Protein AF-0000000070005872 (afdb_homodimer)

Organism: Takifugu rubripes (NCBI:txid31033)

Secondary structure (DSSP, 8-state):
------------PPPHHHHHHGGGG-TTB---SEEEEETTEEEE-HHHHH-HHHHHHHTEEEEEETT-SSSS-----GGGGTTTT-EEEE-----STTS-GGGGHHHHHHHHHH-SSEEEEE-SSSSSHHHHHHHHHHHHHH---HHHHHHHHHTTS-----HHHHHHHHHHHHHHHHHHHHHHHHHHHHTS--/------------PPPHHHHHHGGGG-TTB---SEEEEETTEEEE-HHHHH-HHHHHHHTEEEEEETT-SSSS-----GGGGTTTT-EEEE-----STTS-GGGGHHHHHHHHHH-SSEEEEE-SSSSSHHHHHHHHHHHHHH---HHHHHHHHHTTS-----HHHHHHHHHHHHHHHHHHHHHHHHHHHHTS--

pLDDT: mean 86.77, std 16.46, range [24.19, 98.88]

Nearest PDB structures (foldseek):
  2y96-assembly1_A-2  TM=8.612E-01  e=1.975E-22  Homo sapiens
  2y96-assembly1_B-2  TM=8.421E-01  e=3.280E-22  Homo sapiens
  5gtj-assembly2_C  TM=8.719E-01  e=5.244E-20  Homo sapiens
  8to0-assembly1_Fx  TM=8.134E-01  e=6.222E-19  Mus musculus
  5z5a-assembly3_C  TM=8.081E-01  e=5.040E-08  Thermococcus kodakarensis KOD1

Foldseek 3Di:
DPPPVPCPVPDDDDDPVVVVVVVLPDDVPPQDQKWDLDAQEMFGALVCVLPVVNCVVQVAAEEEELFCADPQHRPDDPVSQVVHNHHYHYHNFDLDLPTDLLVCLVVLLVRSVPRPGHYYQYYHRRAARSLLNQLSNCCVPVVDASVRSCVRRCVTDHHDHDPNSVVSSNVSNVVSVVVVVVVVVVVVVVPPDD/DPPPVPCPVPDDDDDPVVVVVVVLPDDVPPQDQKWDLDAQEMFGALVCVLPVVNCVVQVAAEEEELFCADPQHRPDDPVSQVVHNHHYHYHNFDLDLPTDLLVCLVVLLVRSVPRPGHYYQYTHRRAARSLLSQLSNCCVPVVDASVRSCVRRCVTDHHDHDPNSVVSSNVSNVVSVVVVVVVVVVVVVVPPDD

Solvent-accessible surface area (backbone atoms only — not comparable to full-atom values): 21237 Å² total; per-residue (Å²): 133,80,79,72,73,75,75,70,72,84,74,68,83,66,54,57,70,60,56,58,56,60,56,74,72,35,71,56,40,73,75,66,56,59,31,70,53,45,96,49,34,28,38,16,13,39,69,48,72,69,35,60,71,59,37,56,74,67,49,45,37,30,39,36,34,32,10,48,33,90,57,81,44,41,94,69,51,64,71,75,37,61,94,48,85,47,47,65,46,77,35,72,38,58,96,44,50,84,44,76,61,66,80,44,40,62,64,50,28,51,54,58,66,65,40,85,55,23,28,38,30,18,17,49,76,24,21,23,59,18,42,45,48,53,39,46,26,38,30,72,75,64,68,32,50,58,67,55,31,49,57,54,33,33,67,52,37,79,45,56,48,46,71,32,49,41,43,48,48,44,53,49,37,50,53,50,51,52,52,51,51,54,52,51,54,52,54,56,59,66,63,58,76,130,134,80,79,74,73,75,74,70,72,85,76,69,84,67,54,58,70,60,55,58,57,61,57,73,72,35,70,56,40,72,75,65,56,60,33,72,52,45,97,47,35,28,40,16,12,40,68,50,72,68,34,58,71,59,36,55,76,68,49,45,36,30,39,37,35,32,9,50,34,90,57,81,44,42,95,68,51,63,71,74,37,61,94,48,84,46,47,65,46,77,34,71,38,59,97,44,50,83,45,77,63,65,80,45,41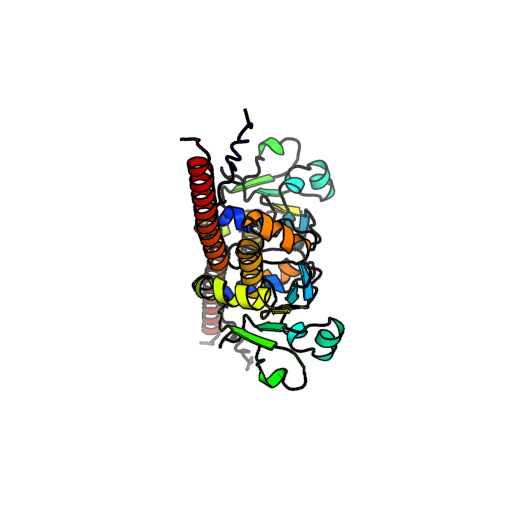,61,64,52,30,51,55,58,66,64,39,86,56,23,27,37,30,18,17,50,75,24,22,22,59,17,40,46,48,51,40,45,26,38,29,72,76,64,69,34,50,59,67,54,30,48,56,52,33,31,66,51,36,80,46,57,48,46,70,32,49,40,42,48,47,44,53,49,37,51,52,53,51,52,52,52,52,53,51,50,55,54,56,55,59,67,64,55,76,131

InterPro domains:
  IPR000340 Dual specificity phosphatase, catalytic domain [PF00782] (41-171)
  IPR000387 Tyrosine-specific protein phosphatases domain [PS50056] (102-157)
  IPR003595 Protein-tyrosine phosphatase, catalytic [SM00404] (82-178)
  IPR016130 Protein-tyrosine phosphatase, active site [PS00383] (121-131)
  IPR020405 Atypical dual specificity phosphatase, subfamily A [PR01909] (35-46)
  IPR020405 Atypical dual specificity phosphatase, subfamily A [PR01909] (55-64)
  IPR020405 Atypical dual specificity phosphatase, subfamily A [PR01909] (88-99)
  IPR020405 Atypical dual specificity phosphatase, subfamily A [PR01909] (108-117)
  IPR020405 Atypical dual specificity phosphatase, subfamily A [PTHR45682] (8-181)
  IPR020422 Dual specificity protein phosphatase domain [PS50054] (33-178)
  IPR020422 Dual specificity protein phosphatase domain [SM00195] (33-175)
  IPR029021 Protein-tyrosine phosphatase-like [G3DSA:3.90.190.10] (14-190)
  IPR029021 Protein-tyrosine phosphatase-like [SSF52799] (27-177)

Radius of gyration: 24.94 Å; Cα contacts (8 Å, |Δi|>4): 657; chains: 2; bounding box: 80×76×49 Å

Sequence (388 aa):
QSDIIEFYSDYITPGTLDLEQLFWSGPGVQYTHVNQVWPGIYIGDEKTALERPGLRDLGITHVLNAAEGKWNNVLTGADYYSDTNIQYYGIEADDKPTFNISQFFHPAAQFIHEALNNVLVHCVMGRSRSATLVLAYLMMEHSLSVVDAIEHVRQRRCILPNHGFLKQLRALDITLQEARLKQKTQTQGQEKPRQSDIIEFYSDYITPGTLDLEQLFWSGPGVQYTHVNQVWPGIYIGDEKTALERPGLRDLGITHVLNAAEGKWNNVLTGADYYSDTNIQYYGIEADDKPTFNISQFFHPAAQFIHEALNNVLVHCVMGRSRSATLVLAYLMMEHSLSVVDAIEHVRQRRCILPNHGF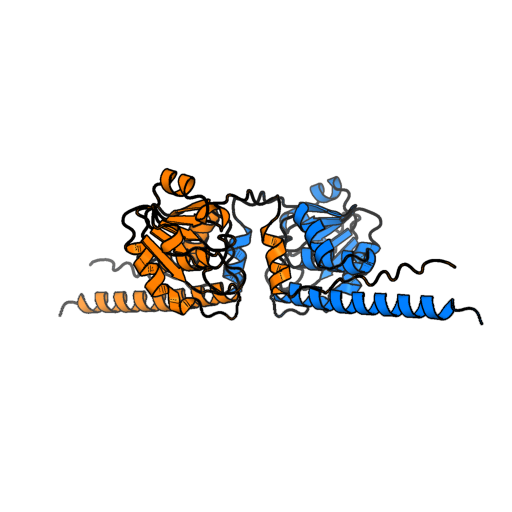LKQLRALDITLQEARLKQKTQTQGQEKPR

Structure (mmCIF, N/CA/C/O backbone):
data_AF-0000000070005872-model_v1
#
loop_
_entity.id
_entity.type
_entity.pdbx_description
1 polymer 'Dual specificity protein phosphatase'
#
loop_
_atom_site.group_PDB
_atom_site.id
_atom_site.type_symbol
_atom_site.label_atom_id
_atom_site.label_alt_id
_atom_site.label_comp_id
_atom_site.label_asym_id
_atom_site.label_entity_id
_atom_site.label_seq_id
_atom_site.pdbx_PDB_ins_code
_atom_site.Cartn_x
_atom_site.Cartn_y
_atom_site.Cartn_z
_atom_site.occupancy
_atom_site.B_iso_or_equiv
_atom_site.auth_seq_id
_atom_site.auth_comp_id
_atom_site.auth_asym_id
_atom_site.auth_atom_id
_atom_site.pdbx_PDB_model_num
ATOM 1 N N . GLN A 1 1 ? -40.344 -31.516 -5.77 1 24.56 1 GLN A N 1
ATOM 2 C CA . GLN A 1 1 ? -40.406 -30.078 -6.051 1 24.56 1 GLN A CA 1
ATOM 3 C C . GLN A 1 1 ? -39.125 -29.391 -5.617 1 24.56 1 GLN A C 1
ATOM 5 O O . GLN A 1 1 ? -38.906 -29.141 -4.426 1 24.56 1 GLN A O 1
ATOM 10 N N . SER A 1 2 ? -37.906 -29.797 -6.082 1 27.94 2 SER A N 1
ATOM 11 C CA . SER A 1 2 ? -36.562 -29.531 -5.625 1 27.94 2 SER A CA 1
ATOM 12 C C . SER A 1 2 ? -36.25 -28.047 -5.645 1 27.94 2 SER A C 1
ATOM 14 O O . SER A 1 2 ? -36.438 -27.375 -6.66 1 27.94 2 SER A O 1
ATOM 16 N N . ASP A 1 3 ? -36.469 -27.312 -4.512 1 30.64 3 ASP A N 1
ATOM 17 C CA . ASP A 1 3 ? -36.156 -25.906 -4.254 1 30.64 3 ASP A CA 1
ATOM 18 C C . ASP A 1 3 ? -34.812 -25.516 -4.902 1 30.64 3 ASP A C 1
ATOM 20 O O . ASP A 1 3 ? -33.75 -26.031 -4.527 1 30.64 3 ASP A O 1
ATOM 24 N N . ILE A 1 4 ? -34.75 -25.344 -6.168 1 33.25 4 ILE A N 1
ATOM 25 C CA . ILE A 1 4 ? -33.656 -24.703 -6.879 1 33.25 4 ILE A CA 1
ATOM 26 C C . ILE A 1 4 ? -33.219 -23.469 -6.105 1 33.25 4 ILE A C 1
ATOM 28 O O . ILE A 1 4 ? -33.969 -22.5 -5.965 1 33.25 4 ILE A O 1
ATOM 32 N N . ILE A 1 5 ? -32.656 -23.625 -4.941 1 34.62 5 ILE A N 1
ATOM 33 C CA . ILE A 1 5 ? -32.031 -22.516 -4.242 1 34.62 5 ILE A CA 1
ATOM 34 C C . ILE A 1 5 ? -31.359 -21.578 -5.25 1 34.62 5 ILE A C 1
ATOM 36 O O . ILE A 1 5 ? -30.453 -22 -5.98 1 34.62 5 ILE A O 1
ATOM 40 N N . GLU A 1 6 ? -32.031 -20.734 -5.98 1 38.56 6 GLU A N 1
ATOM 41 C CA . GLU A 1 6 ? -31.547 -19.609 -6.777 1 38.56 6 GLU A CA 1
ATOM 42 C C . GLU A 1 6 ? -30.297 -18.984 -6.168 1 38.56 6 GLU A C 1
ATOM 44 O O . GLU A 1 6 ? -30.375 -18.312 -5.133 1 38.56 6 GLU A O 1
ATOM 49 N N . PHE A 1 7 ? -29.234 -19.625 -5.988 1 38.03 7 PHE A N 1
ATOM 50 C CA . PHE A 1 7 ? -27.969 -19.016 -5.582 1 38.03 7 PHE A CA 1
ATOM 51 C C . PHE A 1 7 ? -27.719 -17.719 -6.34 1 38.03 7 PHE A C 1
ATOM 5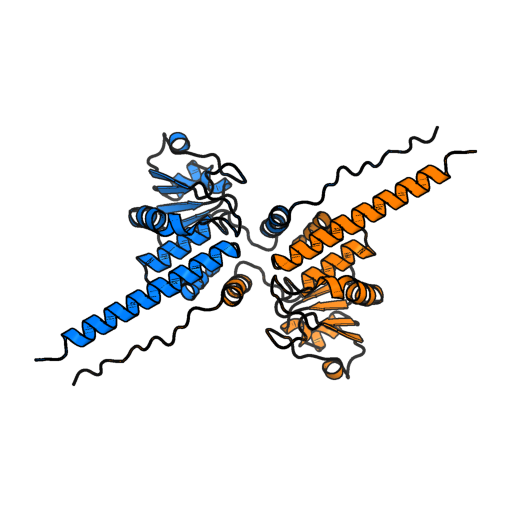3 O O . PHE A 1 7 ? -27.188 -17.734 -7.449 1 38.03 7 PHE A O 1
ATOM 60 N N . TYR A 1 8 ? -28.672 -16.844 -6.621 1 43.22 8 TYR A N 1
ATOM 61 C CA . TYR A 1 8 ? -28.359 -15.484 -7.066 1 43.22 8 TYR A CA 1
ATOM 62 C C . TYR A 1 8 ? -27.172 -14.922 -6.312 1 43.22 8 TYR A C 1
ATOM 64 O O . TYR A 1 8 ? -27.281 -14.547 -5.145 1 43.22 8 TYR A O 1
ATOM 72 N N . SER A 1 9 ? -26.016 -15.461 -6.352 1 54.94 9 SER A N 1
ATOM 73 C CA . SER A 1 9 ? -24.891 -14.852 -5.641 1 54.94 9 SER A CA 1
ATOM 74 C C . SER A 1 9 ? -24.812 -13.352 -5.914 1 54.94 9 SER A C 1
ATOM 76 O O . SER A 1 9 ? -24.766 -12.93 -7.07 1 54.94 9 SER A O 1
ATOM 78 N N . ASP A 1 10 ? -25.547 -12.477 -5.203 1 72.94 10 ASP A N 1
ATOM 79 C CA . ASP A 1 10 ? -25.562 -11.031 -5.012 1 72.94 10 ASP A CA 1
ATOM 80 C C . ASP A 1 10 ? -24.141 -10.469 -5.004 1 72.94 10 ASP A C 1
ATOM 82 O O . ASP A 1 10 ? -23.938 -9.281 -4.734 1 72.94 10 ASP A O 1
ATOM 86 N N . TYR A 1 11 ? -23.25 -11.289 -5.461 1 84.31 11 TYR A N 1
ATOM 87 C CA . TYR A 1 11 ? -21.891 -10.773 -5.402 1 84.31 11 TYR A CA 1
ATOM 88 C C . TYR A 1 11 ? -21.594 -9.875 -6.598 1 84.31 11 TYR A C 1
ATOM 90 O O . TYR A 1 11 ? -21.859 -10.25 -7.746 1 84.31 11 TYR A O 1
ATOM 98 N N . ILE A 1 12 ? -21.312 -8.656 -6.305 1 89.62 12 ILE A N 1
ATOM 99 C CA . ILE A 1 12 ? -20.828 -7.719 -7.309 1 89.62 12 ILE A CA 1
ATOM 100 C C . ILE A 1 12 ? -19.344 -7.434 -7.078 1 89.62 12 ILE A C 1
ATOM 102 O O . ILE A 1 12 ? -18.938 -7.102 -5.961 1 89.62 12 ILE A O 1
ATOM 106 N N . THR A 1 13 ? -18.562 -7.645 -8.117 1 93.12 13 THR A N 1
ATOM 107 C CA . THR A 1 13 ? -17.125 -7.379 -7.992 1 93.12 13 THR A CA 1
ATOM 108 C C . THR A 1 13 ? -16.875 -5.926 -7.59 1 93.12 13 THR A C 1
ATOM 110 O O . THR A 1 13 ? -17.297 -5 -8.297 1 93.12 13 THR A O 1
ATOM 113 N N . PRO A 1 14 ? -16.156 -5.758 -6.488 1 89.75 14 PRO A N 1
ATOM 114 C CA . PRO A 1 14 ? -15.906 -4.387 -6.039 1 89.75 14 PRO A CA 1
ATOM 115 C C . PRO A 1 14 ? -14.992 -3.609 -6.988 1 89.75 14 PRO A C 1
ATOM 117 O O . PRO A 1 14 ? -14.273 -4.211 -7.789 1 89.75 14 PRO A O 1
ATOM 120 N N . GLY A 1 15 ? -15.148 -2.211 -6.871 1 88.19 15 GLY A N 1
ATOM 121 C CA . GLY A 1 15 ? -14.219 -1.374 -7.609 1 88.19 15 GLY A CA 1
ATOM 122 C C . GLY A 1 15 ? -12.781 -1.534 -7.152 1 88.19 15 GLY A C 1
ATOM 123 O O . GLY A 1 15 ? -12.516 -2.096 -6.086 1 88.19 15 GLY A O 1
ATOM 124 N N . THR A 1 16 ? -11.875 -1.087 -8.008 1 87.06 16 THR A N 1
ATOM 125 C CA . THR A 1 16 ? -10.453 -1.246 -7.723 1 87.06 16 THR A CA 1
ATOM 126 C C . THR A 1 16 ? -10.078 -0.538 -6.422 1 87.06 16 THR A C 1
ATOM 128 O O . THR A 1 16 ? -9.32 -1.073 -5.617 1 87.06 16 THR A O 1
ATOM 131 N N . LEU A 1 17 ? -10.578 0.622 -6.223 1 77.44 17 LEU A N 1
ATOM 132 C CA . LEU A 1 17 ? -10.289 1.37 -5.004 1 77.44 17 LEU A CA 1
ATOM 133 C C . LEU A 1 17 ? -10.797 0.622 -3.775 1 77.44 17 LEU A C 1
ATOM 135 O O . LEU A 1 17 ? -10.133 0.607 -2.736 1 77.44 17 LEU A O 1
ATOM 139 N N . ASP A 1 18 ? -12 0.054 -3.912 1 80.62 18 ASP A N 1
ATOM 140 C CA . ASP A 1 18 ? -12.539 -0.75 -2.822 1 80.62 18 ASP A CA 1
ATOM 141 C C . ASP A 1 18 ? -11.641 -1.946 -2.521 1 80.62 18 ASP A C 1
ATOM 143 O O . ASP A 1 18 ? -11.43 -2.297 -1.357 1 80.62 18 ASP A O 1
ATOM 147 N N . LEU A 1 19 ? -11.133 -2.557 -3.506 1 87.12 19 LEU A N 1
ATOM 148 C CA . LEU A 1 19 ? -10.234 -3.693 -3.33 1 87.12 19 LEU A CA 1
ATOM 149 C C . LEU A 1 19 ? -8.953 -3.268 -2.627 1 87.12 19 LEU A C 1
ATOM 151 O O . LEU A 1 19 ? -8.438 -3.99 -1.768 1 87.12 19 LEU A O 1
ATOM 155 N N . GLU A 1 20 ? -8.414 -2.16 -2.998 1 81.38 20 GLU A N 1
ATOM 156 C CA . GLU A 1 20 ? -7.203 -1.64 -2.375 1 81.38 20 GLU A CA 1
ATOM 157 C C . GLU A 1 20 ? -7.395 -1.452 -0.872 1 81.38 20 GLU A C 1
ATOM 159 O O . GLU A 1 20 ? -6.453 -1.643 -0.095 1 81.38 20 GLU A O 1
ATOM 164 N N . GLN A 1 21 ? -8.531 -1.104 -0.473 1 73.25 21 GLN A N 1
ATOM 165 C CA . GLN A 1 21 ? -8.812 -0.849 0.936 1 73.25 21 GLN A CA 1
ATOM 166 C C . GLN A 1 21 ? -8.734 -2.135 1.754 1 73.25 21 GLN A C 1
ATOM 168 O O . GLN A 1 21 ? -8.539 -2.092 2.971 1 73.25 21 GLN A O 1
ATOM 173 N N . LEU A 1 22 ? -8.844 -3.248 1.158 1 77.56 22 LEU A N 1
ATOM 174 C CA . LEU A 1 22 ? -8.797 -4.531 1.854 1 77.56 22 LEU A CA 1
ATOM 175 C C . LEU A 1 22 ? -7.414 -4.773 2.455 1 77.56 22 LEU A C 1
ATOM 177 O O . LEU A 1 22 ? -7.281 -5.512 3.434 1 77.56 22 LEU A O 1
ATOM 181 N N . PHE A 1 23 ? -6.398 -4.227 1.877 1 76.06 23 PHE A N 1
ATOM 182 C CA . PHE A 1 23 ? -5.031 -4.52 2.291 1 76.06 23 PHE A CA 1
ATOM 183 C C . PHE A 1 23 ? -4.648 -3.697 3.516 1 76.06 23 PHE A C 1
ATOM 185 O O . PHE A 1 23 ? -3.596 -3.922 4.117 1 76.06 23 PHE A O 1
ATOM 192 N N . TRP A 1 24 ? -5.426 -2.824 3.877 1 64.75 24 TRP A N 1
ATOM 193 C CA . TRP A 1 24 ? -5.086 -1.929 4.977 1 64.75 24 TRP A CA 1
ATOM 194 C C . TRP A 1 24 ? -5.555 -2.502 6.312 1 64.75 24 TRP A C 1
ATOM 196 O O . TRP A 1 24 ? -5.203 -1.984 7.375 1 64.75 24 TRP A O 1
ATOM 206 N N . SER A 1 25 ? -6.273 -3.561 6.371 1 56.47 25 SER A N 1
ATOM 207 C CA . SER A 1 25 ? -6.84 -4.086 7.613 1 56.47 25 SER A CA 1
ATOM 208 C C . SER A 1 25 ? -6.246 -5.449 7.953 1 56.47 25 SER A C 1
ATOM 210 O O . SER A 1 25 ? -6.746 -6.141 8.844 1 56.47 25 SER A O 1
ATOM 212 N N . GLY A 1 26 ? -4.898 -5.727 7.691 1 51.88 26 GLY A N 1
ATOM 213 C CA . GLY A 1 26 ? -4.445 -7.094 7.902 1 51.88 26 GLY A CA 1
ATOM 214 C C . GLY A 1 26 ? -3.646 -7.266 9.18 1 51.88 26 GLY A C 1
ATOM 215 O O . GLY A 1 26 ? -3.193 -6.285 9.773 1 51.88 26 GLY A O 1
ATOM 216 N N . PRO A 1 27 ? -3.701 -8.453 9.82 1 49.38 27 PRO A N 1
ATOM 217 C CA . PRO A 1 27 ? -3.092 -8.789 11.109 1 49.38 27 PRO A CA 1
ATOM 218 C C . PRO A 1 27 ? -1.63 -8.359 11.203 1 49.38 27 PRO A C 1
ATOM 220 O O . PRO A 1 27 ? -1.118 -8.125 12.297 1 49.38 27 PRO A O 1
ATOM 223 N N . GLY A 1 28 ? -0.938 -8.523 10.234 1 48.66 28 GLY A N 1
ATOM 224 C CA . GLY A 1 28 ? 0.497 -8.375 10.414 1 48.66 28 GLY A CA 1
ATOM 225 C C . GLY A 1 28 ? 0.913 -6.945 10.703 1 48.66 28 GLY A C 1
ATOM 226 O O . GLY A 1 28 ? 2.082 -6.68 10.992 1 48.66 28 GLY A O 1
ATOM 227 N N . VAL A 1 29 ? 0.047 -6.059 10.422 1 49.91 29 VAL A N 1
ATOM 228 C CA . VAL A 1 29 ? 0.468 -4.691 10.719 1 49.91 29 VAL A CA 1
ATOM 229 C C . VAL A 1 29 ? 0.006 -4.301 12.117 1 49.91 29 VAL A C 1
ATOM 231 O O . VAL A 1 29 ? -1.167 -4.465 12.461 1 49.91 29 VAL A O 1
ATOM 234 N N . GLN A 1 30 ? 0.954 -4.551 13.078 1 52.03 30 GLN A N 1
ATOM 235 C CA . GLN A 1 30 ? 0.56 -3.93 14.336 1 52.03 30 GLN A CA 1
ATOM 236 C C . GLN A 1 30 ? -0.134 -2.592 14.102 1 52.03 30 GLN A C 1
ATOM 238 O O . GLN A 1 30 ? 0.479 -1.651 13.586 1 52.03 30 GLN A O 1
ATOM 243 N N . TYR A 1 31 ? -1.399 -2.762 13.852 1 59.03 31 TYR A N 1
ATOM 244 C CA . TYR A 1 31 ? -2.23 -1.606 13.539 1 59.03 31 TYR A CA 1
ATOM 245 C C . TYR A 1 31 ? -2.486 -0.764 14.781 1 59.03 31 TYR A C 1
ATOM 247 O O . TYR A 1 31 ? -3.131 -1.223 15.727 1 59.03 31 TYR A O 1
ATOM 255 N N . THR A 1 32 ? -1.614 0.171 15 1 78.5 32 THR A N 1
ATOM 256 C CA . THR A 1 32 ? -1.949 1.192 15.984 1 78.5 32 THR A CA 1
ATOM 257 C C . THR A 1 32 ? -2.834 2.271 15.367 1 78.5 32 THR A C 1
ATOM 259 O O . THR A 1 32 ? -2.662 2.629 14.195 1 78.5 32 THR A O 1
ATOM 262 N N . HIS A 1 33 ? -3.805 2.697 16.172 1 88.38 33 HIS A N 1
ATOM 263 C CA . HIS A 1 33 ? -4.781 3.656 15.672 1 88.38 33 HIS A CA 1
ATOM 264 C C . HIS A 1 33 ? -4.164 5.043 15.516 1 88.38 33 HIS A C 1
ATOM 266 O O . HIS A 1 33 ? -4.641 5.852 14.719 1 88.38 33 HIS A O 1
ATOM 272 N N . VAL A 1 34 ? -3.186 5.281 16.344 1 95 34 VAL A N 1
ATOM 273 C CA . VAL A 1 34 ? -2.561 6.602 16.312 1 95 34 VAL A CA 1
ATOM 274 C C . VAL A 1 34 ? -1.082 6.48 16.672 1 95 34 VAL A C 1
ATOM 276 O O . VAL A 1 34 ? -0.703 5.664 17.516 1 95 34 VAL A O 1
ATOM 279 N N . ASN A 1 35 ? -0.243 7.227 15.898 1 94.88 35 ASN A N 1
ATOM 280 C CA . ASN A 1 35 ? 1.189 7.297 16.172 1 94.88 35 ASN A CA 1
ATOM 281 C C . ASN A 1 35 ? 1.696 8.734 16.141 1 94.88 35 ASN A C 1
ATOM 283 O O . ASN A 1 35 ? 1.281 9.523 15.289 1 94.88 35 ASN A O 1
ATOM 287 N N . GLN A 1 36 ? 2.566 9 17.141 1 96.94 36 GLN A N 1
ATOM 288 C CA . GLN A 1 36 ? 3.346 10.227 16.984 1 96.94 36 GLN A CA 1
ATOM 289 C C . GLN A 1 36 ? 4.426 10.055 15.922 1 96.94 36 GLN A C 1
ATOM 291 O O . GLN A 1 36 ? 5.285 9.18 16.031 1 96.94 36 GLN A O 1
ATOM 296 N N . VAL A 1 37 ? 4.363 10.938 14.867 1 96.62 37 VAL A N 1
ATOM 297 C CA . VAL A 1 37 ? 5.273 10.711 13.75 1 96.62 37 VAL A CA 1
ATOM 298 C C . VAL A 1 37 ? 6.324 11.812 13.703 1 96.62 37 VAL A C 1
ATOM 300 O O . VAL A 1 37 ? 7.316 11.711 12.977 1 96.62 37 VAL A O 1
ATOM 303 N N . TRP A 1 38 ? 6.121 12.844 14.312 1 96.81 38 TRP A N 1
ATOM 304 C CA . TRP A 1 38 ? 6.984 14 14.531 1 96.81 38 TRP A CA 1
ATOM 305 C C . TRP A 1 38 ? 6.641 14.695 15.852 1 96.81 38 TRP A C 1
ATOM 307 O O . TRP A 1 38 ? 5.516 14.586 16.344 1 96.81 38 TRP A O 1
ATOM 317 N N . PRO A 1 39 ? 7.641 15.32 16.531 1 96.81 39 PRO A N 1
ATOM 318 C CA . PRO A 1 39 ? 7.285 15.977 17.797 1 96.81 39 PRO A CA 1
ATOM 319 C C . PRO A 1 39 ? 6.031 16.844 17.672 1 96.81 39 PRO A C 1
ATOM 321 O O . PRO A 1 39 ? 6.012 17.797 16.891 1 96.81 39 PRO A O 1
ATOM 324 N N . GLY A 1 40 ? 5.004 16.391 18.406 1 97.56 40 GLY A N 1
ATOM 325 C CA . GLY A 1 40 ? 3.768 17.141 18.453 1 97.56 40 GLY A CA 1
ATOM 326 C C . GLY A 1 40 ? 2.834 16.844 17.297 1 97.56 40 GLY A C 1
ATOM 327 O O . GLY A 1 40 ? 1.763 17.453 17.188 1 97.56 40 GLY A O 1
ATOM 328 N N . ILE A 1 41 ? 3.227 15.953 16.453 1 98.5 41 ILE A N 1
ATOM 329 C CA . ILE A 1 41 ? 2.414 15.656 15.273 1 98.5 41 ILE A CA 1
ATOM 330 C C . ILE A 1 41 ? 2.021 14.18 15.281 1 98.5 41 ILE A C 1
ATOM 332 O O . ILE A 1 41 ? 2.885 13.305 15.266 1 98.5 41 ILE A O 1
ATOM 336 N N . TYR A 1 42 ? 0.734 13.953 15.312 1 98.31 42 TYR A N 1
ATOM 337 C CA . TYR A 1 42 ? 0.174 12.609 15.336 1 98.31 42 TYR A CA 1
ATOM 338 C C . TYR A 1 42 ? -0.623 12.32 14.07 1 98.31 42 TYR A C 1
ATOM 340 O O . TYR A 1 42 ? -1.347 13.195 13.578 1 98.31 42 TYR A O 1
ATOM 348 N N . ILE A 1 43 ? -0.408 11.133 13.508 1 97.69 43 ILE A N 1
ATOM 349 C CA . ILE A 1 43 ? -1.299 10.625 12.469 1 97.69 43 ILE A CA 1
ATOM 350 C C . ILE A 1 43 ? -2.197 9.539 13.047 1 97.69 43 ILE A C 1
ATOM 352 O O . ILE A 1 43 ? -1.724 8.641 13.75 1 97.69 43 ILE A O 1
ATOM 356 N N . GLY A 1 44 ? -3.471 9.664 12.781 1 95.88 44 GLY A N 1
ATOM 357 C CA . GLY A 1 44 ? -4.395 8.672 13.297 1 95.88 44 GLY A CA 1
ATOM 358 C C . GLY A 1 44 ? -5.523 8.352 12.344 1 95.88 44 GLY A C 1
ATOM 359 O O . GLY A 1 44 ? -5.539 8.828 11.203 1 95.88 44 GLY A O 1
ATOM 360 N N . ASP A 1 45 ? -6.434 7.414 12.875 1 92 45 ASP A N 1
ATOM 361 C CA . ASP A 1 45 ? -7.582 6.98 12.086 1 92 45 ASP A CA 1
ATOM 362 C C . ASP A 1 45 ? -8.891 7.516 12.672 1 92 45 ASP A C 1
ATOM 364 O O . ASP A 1 45 ? -8.875 8.383 13.547 1 92 45 ASP A O 1
ATOM 368 N N . GLU A 1 46 ? -9.969 7.117 12.078 1 93.81 46 GLU A N 1
ATOM 369 C CA . GLU A 1 46 ? -11.305 7.535 12.484 1 93.81 46 GLU A CA 1
ATOM 370 C C . GLU A 1 46 ? -11.555 7.25 13.961 1 93.81 46 GLU A C 1
ATOM 372 O O . GLU A 1 46 ? -12.109 8.086 14.672 1 93.81 46 GLU A O 1
ATOM 377 N N . LYS A 1 47 ? -11.188 6.098 14.406 1 91.62 47 LYS A N 1
ATOM 378 C CA . LYS A 1 47 ? -11.398 5.73 15.797 1 91.62 47 LYS A CA 1
ATOM 379 C C . LYS A 1 47 ? -10.734 6.734 16.734 1 91.62 47 LYS A C 1
ATOM 381 O O . LYS A 1 47 ? -11.336 7.152 17.734 1 91.62 47 LYS A O 1
ATOM 386 N N . THR A 1 48 ? -9.562 7.094 16.406 1 96.25 48 THR A N 1
ATOM 387 C CA . THR A 1 48 ? -8.82 8.055 17.219 1 96.25 48 THR A CA 1
ATOM 388 C C . THR A 1 48 ? -9.555 9.398 17.266 1 96.25 48 THR A C 1
ATOM 390 O O . THR A 1 48 ? -9.695 10 18.328 1 96.25 48 THR A O 1
ATOM 393 N N . ALA A 1 49 ? -9.992 9.82 16.109 1 96.88 49 ALA A N 1
ATOM 394 C CA . ALA A 1 49 ? -10.648 11.125 16 1 96.88 49 ALA A CA 1
ATOM 395 C C . ALA A 1 49 ? -11.93 11.164 16.828 1 96.88 49 ALA A C 1
ATOM 397 O O . ALA A 1 49 ? -12.312 12.219 17.328 1 96.88 49 ALA A O 1
ATOM 398 N N . LEU A 1 50 ? -12.555 10.07 17.031 1 95.44 50 LEU A N 1
ATOM 399 C CA . LEU A 1 50 ? -13.859 10.016 17.688 1 95.44 50 LEU A CA 1
ATOM 400 C C . LEU A 1 50 ? -13.703 9.828 19.188 1 95.44 50 LEU A C 1
ATOM 402 O O . LEU A 1 50 ? -14.656 10.047 19.953 1 95.44 50 LEU A O 1
ATOM 406 N N . GLU A 1 51 ? -12.57 9.43 19.641 1 95.12 51 GLU A N 1
ATOM 407 C CA . GLU A 1 51 ? -12.336 9.18 21.062 1 95.12 51 GLU A CA 1
ATOM 408 C C . GLU A 1 51 ? -11.836 10.43 21.766 1 95.12 51 GLU A C 1
ATOM 410 O O . GLU A 1 51 ? -10.648 10.531 22.094 1 95.12 51 GLU A O 1
ATOM 415 N N . ARG A 1 52 ? -12.734 11.297 22.203 1 95.06 52 ARG A N 1
ATOM 416 C CA . ARG A 1 52 ? -12.406 12.609 22.75 1 95.06 52 ARG A CA 1
ATOM 417 C C . ARG A 1 52 ? -11.578 12.469 24.031 1 95.06 52 ARG A C 1
ATOM 419 O O . ARG A 1 52 ? -10.586 13.18 24.219 1 95.06 52 ARG A O 1
ATOM 426 N N . PRO A 1 53 ? -11.961 11.516 24.969 1 94.81 53 PRO A N 1
ATOM 427 C CA . PRO A 1 53 ? -11.109 11.367 26.156 1 94.81 53 PRO A CA 1
ATOM 428 C C . PRO A 1 53 ? -9.664 11.016 25.812 1 94.81 53 PRO A C 1
ATOM 430 O O . PRO A 1 53 ? -8.734 11.516 26.453 1 94.81 53 PRO A O 1
ATOM 433 N N . GLY A 1 54 ? -9.539 10.195 24.797 1 95.62 54 GLY A N 1
ATOM 434 C CA . GLY A 1 54 ? -8.195 9.844 24.359 1 95.62 54 GLY A CA 1
ATOM 435 C C . GLY A 1 54 ? -7.426 11.031 23.797 1 95.62 54 GLY A C 1
ATOM 436 O O . GLY A 1 54 ? -6.223 11.156 24.031 1 95.62 54 GLY A O 1
ATOM 437 N N . LEU A 1 55 ? -8.086 11.844 23.078 1 96.69 55 LEU A N 1
ATOM 438 C CA . LEU A 1 55 ? -7.461 13.047 22.531 1 96.69 55 LEU A CA 1
ATOM 439 C C . LEU A 1 55 ? -6.996 13.969 23.656 1 96.69 55 LEU A C 1
ATOM 441 O O . LEU A 1 55 ? -5.902 14.531 23.594 1 96.69 55 LEU A O 1
ATOM 445 N N . ARG A 1 56 ? -7.832 14.086 24.656 1 95.31 56 ARG A N 1
ATOM 446 C CA . ARG A 1 56 ? -7.473 14.906 25.812 1 95.31 56 ARG A CA 1
ATOM 447 C C . ARG A 1 56 ? -6.23 14.352 26.5 1 95.31 56 ARG A C 1
ATOM 449 O O . ARG A 1 56 ? -5.332 15.102 26.875 1 95.31 56 ARG A O 1
ATOM 456 N N . ASP A 1 57 ? -6.227 13.055 26.641 1 96.31 57 ASP A N 1
ATOM 457 C CA . ASP A 1 57 ? -5.102 12.406 27.312 1 96.31 57 ASP A CA 1
ATOM 458 C C . ASP A 1 57 ? -3.803 12.648 26.547 1 96.31 57 ASP A C 1
ATOM 460 O O . ASP A 1 57 ? -2.732 12.758 27.141 1 96.31 57 ASP A O 1
ATOM 464 N N . LEU A 1 58 ? -3.891 12.766 25.234 1 95.56 58 LEU A N 1
ATOM 465 C CA . LEU A 1 58 ? -2.725 12.977 24.375 1 95.56 58 LEU A CA 1
ATOM 466 C C . LEU A 1 58 ? -2.35 14.453 24.328 1 95.56 58 LEU A C 1
ATOM 468 O O . LEU A 1 58 ? -1.288 14.812 23.812 1 95.56 58 LEU A O 1
ATOM 472 N N . GLY A 1 59 ? -3.248 15.266 24.875 1 95.81 59 GLY A N 1
ATOM 473 C CA . GLY A 1 59 ? -3.002 16.703 24.859 1 95.81 59 GLY A CA 1
ATOM 474 C C . GLY A 1 59 ? -3.201 17.328 23.484 1 95.81 59 GLY A C 1
ATOM 475 O O . GLY A 1 59 ? -2.562 18.328 23.156 1 95.81 59 GLY A O 1
ATOM 476 N N . ILE A 1 60 ? -4.07 16.766 22.703 1 97.44 60 ILE A N 1
ATOM 477 C CA . ILE A 1 60 ? -4.352 17.266 21.359 1 97.44 60 ILE A CA 1
ATOM 478 C C . ILE A 1 60 ? -5.102 18.594 21.453 1 97.44 60 ILE A C 1
ATOM 480 O O . ILE A 1 60 ? -6.129 18.688 22.141 1 97.44 60 ILE A O 1
ATOM 484 N N . THR A 1 61 ? -4.562 19.562 20.766 1 96.81 61 THR A N 1
ATOM 485 C CA . THR A 1 61 ? -5.203 20.859 20.766 1 96.81 61 THR A CA 1
ATOM 486 C C . THR A 1 61 ? -5.676 21.234 19.359 1 96.81 61 THR A C 1
ATOM 488 O O . THR A 1 61 ? -6.441 22.172 19.172 1 96.81 61 THR A O 1
ATOM 491 N N . HIS A 1 62 ? -5.211 20.594 18.391 1 97.81 62 HIS A N 1
ATOM 492 C CA . HIS A 1 62 ? -5.586 20.797 17 1 97.81 62 HIS A CA 1
ATOM 493 C C . HIS A 1 62 ? -5.934 19.484 16.312 1 97.81 62 HIS A C 1
ATOM 495 O O . HIS A 1 62 ? -5.27 18.469 16.547 1 97.81 62 HIS A O 1
ATOM 501 N N . VAL A 1 63 ? -7.02 19.5 15.523 1 98 63 VAL A N 1
ATOM 502 C CA . VAL A 1 63 ? -7.418 18.344 14.734 1 98 63 VAL A CA 1
ATOM 503 C C . VAL A 1 63 ? -7.598 18.734 13.273 1 98 63 VAL A C 1
ATOM 505 O O . VAL A 1 63 ? -8.383 19.641 12.961 1 98 63 VAL A O 1
ATOM 508 N N . LEU A 1 64 ? -6.781 18.156 12.422 1 98.56 64 LEU A N 1
ATOM 509 C CA . LEU A 1 64 ? -6.973 18.25 10.977 1 98.56 64 LEU A CA 1
ATOM 510 C C . LEU A 1 64 ? -7.602 16.969 10.43 1 98.56 64 LEU A C 1
ATOM 512 O O . LEU A 1 64 ? -6.988 15.906 10.477 1 98.56 64 LEU A O 1
ATOM 516 N N . ASN A 1 65 ? -8.812 17.094 9.992 1 98.44 65 ASN A N 1
ATOM 517 C CA . ASN A 1 65 ? -9.562 16 9.375 1 98.44 65 ASN A CA 1
ATOM 518 C C . ASN A 1 65 ? -9.398 16 7.855 1 98.44 65 ASN A C 1
ATOM 520 O O . ASN A 1 65 ? -10 16.812 7.16 1 98.44 65 ASN A O 1
ATOM 524 N N . ALA A 1 66 ? -8.641 15.016 7.32 1 98.31 66 ALA A N 1
ATOM 525 C CA . ALA A 1 66 ? -8.367 14.938 5.891 1 98.31 66 ALA A CA 1
ATOM 526 C C . ALA A 1 66 ? -9.43 14.117 5.168 1 98.31 66 ALA A C 1
ATOM 528 O O . ALA A 1 66 ? -9.273 13.781 3.994 1 98.31 66 ALA A O 1
ATOM 529 N N . ALA A 1 67 ? -10.5 13.742 5.848 1 96.75 67 ALA A N 1
ATOM 530 C CA . ALA A 1 67 ? -11.547 12.906 5.277 1 96.75 67 ALA A CA 1
ATOM 531 C C . ALA A 1 67 ? -12.93 13.5 5.543 1 96.75 67 ALA A C 1
ATOM 533 O O . ALA A 1 67 ? -13.875 12.773 5.852 1 96.75 67 ALA A O 1
ATOM 534 N N . GLU A 1 68 ? -13.078 14.758 5.492 1 92.44 68 GLU A N 1
ATOM 535 C CA . GLU A 1 68 ? -14.367 15.391 5.742 1 92.44 68 GLU A CA 1
ATOM 536 C C . GLU A 1 68 ? -15.266 15.328 4.508 1 92.44 68 GLU A C 1
ATOM 538 O O . GLU A 1 68 ? -16.375 15.875 4.512 1 92.44 68 GLU A O 1
ATOM 543 N N . GLY A 1 69 ? -15.016 14.625 3.465 1 81.75 69 GLY A N 1
ATOM 544 C CA . GLY A 1 69 ? -15.781 14.57 2.227 1 81.75 69 GLY A CA 1
ATOM 545 C C . GLY A 1 69 ? -16.969 13.625 2.299 1 81.75 69 GLY A C 1
ATOM 546 O O . GLY A 1 69 ? -17.453 13.32 3.385 1 81.75 69 GLY A O 1
ATOM 547 N N . LYS A 1 70 ? -17.469 13.375 1.198 1 79.19 70 LYS A N 1
ATOM 548 C CA . LYS A 1 70 ? -18.734 12.633 1.075 1 79.19 70 LYS A CA 1
ATOM 549 C C . LYS A 1 70 ? -18.484 11.133 1.169 1 79.19 70 LYS A C 1
ATOM 551 O O . LYS A 1 70 ? -19.297 10.406 1.744 1 79.19 70 LYS A O 1
ATOM 556 N N . TRP A 1 71 ? -17.406 10.688 0.637 1 74.88 71 TRP A N 1
ATOM 557 C CA . TRP A 1 71 ? -17.141 9.258 0.565 1 74.88 71 TRP A CA 1
ATOM 558 C C . TRP A 1 71 ? -15.977 8.875 1.479 1 74.88 71 TRP A C 1
ATOM 560 O O . TRP A 1 71 ? -14.984 9.602 1.568 1 74.88 71 TRP A O 1
ATOM 570 N N . ASN A 1 72 ? -16.156 7.633 2.092 1 79.75 72 ASN A N 1
ATOM 571 C CA . ASN A 1 72 ? -15.094 7.195 2.988 1 79.75 72 ASN A CA 1
ATOM 572 C C . ASN A 1 72 ? -14.633 8.32 3.908 1 79.75 72 ASN A C 1
ATOM 574 O O . ASN A 1 72 ? -13.445 8.641 3.961 1 79.75 72 ASN A O 1
ATOM 578 N N . ASN A 1 73 ? -15.547 8.82 4.574 1 86.75 73 ASN A N 1
ATOM 579 C CA . ASN A 1 73 ? -15.367 10.039 5.352 1 86.75 73 ASN A CA 1
ATOM 580 C C . ASN A 1 73 ? -15.43 9.758 6.852 1 86.75 73 ASN A C 1
ATOM 582 O O . ASN A 1 73 ? -15.734 8.641 7.27 1 86.75 73 ASN A O 1
ATOM 586 N N . VAL A 1 74 ? -14.891 10.719 7.594 1 90.38 74 VAL A N 1
ATOM 587 C CA . VAL A 1 74 ? -15.062 10.781 9.039 1 90.38 74 VAL A CA 1
ATOM 588 C C . VAL A 1 74 ? -15.914 11.992 9.406 1 90.38 74 VAL A C 1
ATOM 590 O O . VAL A 1 74 ? -15.484 13.133 9.234 1 90.38 74 VAL A O 1
ATOM 593 N N . LEU A 1 75 ? -17.062 11.648 9.812 1 87.12 75 LEU A N 1
ATOM 594 C CA . LEU A 1 75 ? -18.047 12.703 10.047 1 87.12 75 LEU A CA 1
ATOM 595 C C . LEU A 1 75 ? -17.859 13.336 11.422 1 87.12 75 LEU A C 1
ATOM 597 O O . LEU A 1 75 ? -18.594 13.023 12.359 1 87.12 75 LEU A O 1
ATOM 601 N N . THR A 1 76 ? -16.875 14 11.43 1 88.69 76 THR A N 1
ATOM 602 C CA . THR A 1 76 ? -16.688 14.914 12.547 1 88.69 76 THR A CA 1
ATOM 603 C C . THR A 1 76 ? -16.828 16.359 12.094 1 88.69 76 THR A C 1
ATOM 605 O O . THR A 1 76 ? -17.281 16.625 10.977 1 88.69 76 THR A O 1
ATOM 608 N N . GLY A 1 77 ? -16.594 17.344 12.68 1 88.19 77 GLY A N 1
ATOM 609 C CA . GLY A 1 77 ? -16.672 18.781 12.484 1 88.19 77 GLY A CA 1
ATOM 610 C C . GLY A 1 77 ? -16.281 19.578 13.719 1 88.19 77 GLY A C 1
ATOM 611 O O . GLY A 1 77 ? -15.992 19 14.766 1 88.19 77 GLY A O 1
ATOM 612 N N . ALA A 1 78 ? -16.297 20.844 13.359 1 87.69 78 ALA A N 1
ATOM 613 C CA . ALA A 1 78 ? -15.922 21.719 14.469 1 87.69 78 ALA A CA 1
ATOM 614 C C . ALA A 1 78 ? -16.875 21.531 15.648 1 87.69 78 ALA A C 1
ATOM 616 O O . ALA A 1 78 ? -16.438 21.562 16.812 1 87.69 78 ALA A O 1
ATOM 617 N N . ASP A 1 79 ? -18.047 21.172 15.406 1 92 79 ASP A N 1
ATOM 618 C CA . ASP A 1 79 ? -19.062 21.047 16.453 1 92 79 ASP A CA 1
ATOM 619 C C . ASP A 1 79 ? -18.828 19.797 17.297 1 92 79 ASP A C 1
ATOM 621 O O . ASP A 1 79 ? -19.188 19.766 18.484 1 92 79 ASP A O 1
ATOM 625 N N . TYR A 1 80 ? -18.281 18.859 16.688 1 93.5 80 TYR A N 1
ATOM 626 C CA . TYR A 1 80 ? -18.031 17.609 17.406 1 93.5 80 TYR A CA 1
ATOM 627 C C . TYR A 1 80 ? -17.078 17.828 18.578 1 93.5 80 TYR A C 1
ATOM 629 O O . TYR A 1 80 ? -17.188 17.156 19.609 1 93.5 80 TYR A O 1
ATOM 637 N N . TYR A 1 81 ? -16.281 18.828 18.359 1 93.12 81 TYR A N 1
ATOM 638 C CA . TYR A 1 81 ? -15.266 19.094 19.375 1 93.12 81 TYR A CA 1
ATOM 639 C C . TYR A 1 81 ? -15.633 20.312 20.203 1 93.12 81 TYR A C 1
ATOM 641 O O . TYR A 1 81 ? -14.773 20.906 20.859 1 93.12 81 TYR A O 1
ATOM 649 N N . SER A 1 82 ? -16.812 20.797 20.219 1 90.06 82 SER A N 1
ATOM 650 C CA . SER A 1 82 ? -17.234 22.062 20.797 1 90.06 82 SER A CA 1
ATOM 651 C C . SER A 1 82 ? -17 22.078 22.312 1 90.06 82 SER A C 1
ATOM 653 O O . SER A 1 82 ? -16.797 23.141 22.906 1 90.06 82 SER A O 1
ATOM 655 N N . ASP A 1 83 ? -17.047 20.953 22.953 1 89.56 83 ASP A N 1
ATOM 656 C CA . ASP A 1 83 ? -16.859 20.906 24.406 1 89.56 83 ASP A CA 1
ATOM 657 C C . ASP A 1 83 ? -15.383 20.719 24.75 1 89.56 83 ASP A C 1
ATOM 659 O O . ASP A 1 83 ? -15.047 20.406 25.906 1 89.56 83 ASP A O 1
ATOM 663 N N . THR A 1 84 ? -14.602 20.922 23.734 1 89.12 84 THR A N 1
ATOM 664 C CA . THR A 1 84 ? -13.156 20.844 23.906 1 89.12 84 THR A CA 1
ATOM 665 C C . THR A 1 84 ? -12.484 22.141 23.469 1 89.12 84 THR A C 1
ATOM 667 O O . THR A 1 84 ? -13.141 23.047 22.984 1 89.12 84 THR A O 1
ATOM 670 N N . ASN A 1 85 ? -11.227 22.297 23.812 1 89 85 ASN A N 1
ATOM 671 C CA . ASN A 1 85 ? -10.422 23.422 23.344 1 89 85 ASN A CA 1
ATOM 672 C C . ASN A 1 85 ? -9.695 23.078 22.047 1 89 85 ASN A C 1
ATOM 674 O O . ASN A 1 85 ? -8.648 23.672 21.75 1 89 85 ASN A O 1
ATOM 678 N N . ILE A 1 86 ? -10.273 22.219 21.312 1 94.75 86 ILE A N 1
ATOM 679 C CA . ILE A 1 86 ? -9.625 21.734 20.094 1 94.75 86 ILE A CA 1
ATOM 680 C C . ILE A 1 86 ? -9.969 22.656 18.922 1 94.75 86 ILE A C 1
ATOM 682 O O . ILE A 1 86 ? -11.141 22.953 18.688 1 94.75 86 ILE A O 1
ATOM 686 N N . GLN A 1 87 ? -8.938 23.188 18.266 1 96.19 87 GLN A N 1
ATOM 687 C CA . GLN A 1 87 ? -9.094 23.875 16.984 1 96.19 87 GLN A CA 1
ATOM 688 C C . GLN A 1 87 ? -9.211 22.859 15.844 1 96.19 87 GLN A C 1
ATOM 690 O O . GLN A 1 87 ? -8.445 21.891 15.781 1 96.19 87 GLN A O 1
ATOM 695 N N . TYR A 1 88 ? -10.172 23.125 14.969 1 97.06 88 TYR A N 1
ATOM 696 C CA . TYR A 1 88 ? -10.523 22.141 13.969 1 97.06 88 TYR A CA 1
ATOM 697 C C . TYR A 1 88 ? -10.32 22.688 12.562 1 97.06 88 TYR A C 1
ATOM 699 O O . TYR A 1 88 ? -10.633 23.844 12.289 1 97.06 88 TYR A O 1
ATOM 707 N N . TYR A 1 89 ? -9.758 21.859 11.68 1 98 89 TYR A N 1
ATOM 708 C CA . TYR A 1 89 ? -9.664 22.125 10.25 1 98 89 TYR A CA 1
ATOM 709 C C . TYR A 1 89 ? -10.07 20.891 9.438 1 98 89 TYR A C 1
ATOM 711 O O . TYR A 1 89 ? -9.422 19.844 9.523 1 98 89 TYR A O 1
ATOM 719 N N . GLY A 1 90 ? -11.094 21.016 8.648 1 97.69 90 GLY A N 1
ATOM 720 C CA . GLY A 1 90 ? -11.586 19.922 7.828 1 97.69 90 GLY A CA 1
ATOM 721 C C . GLY A 1 90 ? -11.273 20.109 6.355 1 97.69 90 GLY A C 1
ATOM 722 O O . GLY A 1 90 ? -11.422 21.203 5.809 1 97.69 90 GLY A O 1
ATOM 723 N N . ILE A 1 91 ? -10.805 18.984 5.734 1 97.75 91 ILE A N 1
ATOM 724 C CA . ILE A 1 91 ? -10.523 18.938 4.305 1 97.75 91 ILE A CA 1
ATOM 725 C C . ILE A 1 91 ? -11.375 17.859 3.643 1 97.75 91 ILE A C 1
ATOM 727 O O . ILE A 1 91 ? -11.414 16.719 4.105 1 97.75 91 ILE A O 1
ATOM 731 N N . GLU A 1 92 ? -12.07 18.281 2.605 1 96.44 92 GLU A N 1
ATOM 732 C CA . GLU A 1 92 ? -12.82 17.312 1.823 1 96.44 92 GLU A CA 1
ATOM 733 C C . GLU A 1 92 ? -11.938 16.656 0.76 1 96.44 92 GLU A C 1
ATOM 735 O O . GLU A 1 92 ? -12.008 17.031 -0.416 1 96.44 92 GLU A O 1
ATOM 740 N N . ALA A 1 93 ? -11.234 15.664 1.218 1 95.88 93 ALA A N 1
ATOM 741 C CA . ALA A 1 93 ? -10.359 14.945 0.289 1 95.88 93 ALA A CA 1
ATOM 742 C C . ALA A 1 93 ? -10.875 13.539 0.027 1 95.88 93 ALA A C 1
ATOM 744 O O . ALA A 1 93 ? -11.32 12.852 0.95 1 95.88 93 ALA A O 1
ATOM 745 N N . ASP A 1 94 ? -10.844 13.172 -1.271 1 91.75 94 ASP A N 1
ATOM 746 C CA . ASP A 1 94 ? -11.133 11.797 -1.665 1 91.75 94 ASP A CA 1
ATOM 747 C C . ASP A 1 94 ? -9.844 10.992 -1.816 1 91.75 94 ASP A C 1
ATOM 749 O O . ASP A 1 94 ? -8.891 11.438 -2.463 1 91.75 94 ASP A O 1
ATOM 753 N N . ASP A 1 95 ? -9.828 9.828 -1.174 1 88.81 95 ASP A N 1
ATOM 754 C CA . ASP A 1 95 ? -8.633 9 -1.285 1 88.81 95 ASP A CA 1
ATOM 755 C C . ASP A 1 95 ? -8.609 8.234 -2.607 1 88.81 95 ASP A C 1
ATOM 757 O O . ASP A 1 95 ? -8.664 7.004 -2.621 1 88.81 95 ASP A O 1
ATOM 761 N N . LYS A 1 96 ? -8.469 9.023 -3.604 1 84.5 96 LYS A N 1
ATOM 762 C CA . LYS A 1 96 ? -8.336 8.531 -4.973 1 84.5 96 LYS A CA 1
ATOM 763 C C . LYS A 1 96 ? -7.125 9.141 -5.664 1 84.5 96 LYS A C 1
ATOM 765 O O . LYS A 1 96 ? -6.816 10.32 -5.461 1 84.5 96 LYS A O 1
ATOM 770 N N . PRO A 1 97 ? -6.477 8.305 -6.531 1 85.56 97 PRO A N 1
ATOM 771 C CA . PRO A 1 97 ? -5.277 8.82 -7.199 1 85.56 97 PRO A CA 1
ATOM 772 C C . PRO A 1 97 ? -5.559 10.062 -8.039 1 85.56 97 PRO A C 1
ATOM 774 O O . PRO A 1 97 ? -4.652 10.859 -8.289 1 85.56 97 PRO A O 1
ATOM 777 N N . THR A 1 98 ? -6.832 10.234 -8.43 1 89.25 98 THR A N 1
ATOM 778 C CA . THR A 1 98 ? -7.168 11.344 -9.32 1 89.25 98 THR A CA 1
ATOM 779 C C . THR A 1 98 ? -7.441 12.609 -8.516 1 89.25 98 THR A C 1
ATOM 781 O O . THR A 1 98 ? -7.535 13.703 -9.086 1 89.25 98 THR A O 1
ATOM 784 N N . PHE A 1 99 ? -7.582 12.516 -7.254 1 93.81 99 PHE A N 1
ATOM 785 C CA . PHE A 1 99 ? -7.875 13.688 -6.434 1 93.81 99 PHE A CA 1
ATOM 786 C C . PHE A 1 99 ? -6.652 14.594 -6.328 1 93.81 99 PHE A C 1
ATOM 788 O O . PHE A 1 99 ? -5.543 14.125 -6.07 1 93.81 99 PHE A O 1
ATOM 795 N N . ASN A 1 100 ? -6.934 15.922 -6.523 1 98.19 100 ASN A N 1
ATOM 796 C CA . ASN A 1 100 ? -5.863 16.906 -6.391 1 98.19 100 ASN A CA 1
ATOM 797 C C . ASN A 1 100 ? -5.672 17.328 -4.938 1 98.19 100 ASN A C 1
ATOM 799 O O . ASN A 1 100 ? -6.18 18.375 -4.52 1 98.19 100 ASN A O 1
ATOM 803 N N . ILE A 1 101 ? -4.805 16.672 -4.184 1 98.25 101 ILE A N 1
ATOM 804 C CA . ILE A 1 101 ? -4.621 16.953 -2.766 1 98.25 101 ILE A CA 1
ATOM 805 C C . ILE A 1 101 ? -3.584 18.062 -2.586 1 98.25 101 ILE A C 1
ATOM 807 O O . ILE A 1 101 ? -3.471 18.641 -1.507 1 98.25 101 ILE A O 1
ATOM 811 N N . SER A 1 102 ? -2.836 18.344 -3.639 1 98.81 102 SER A N 1
ATOM 812 C CA . SER A 1 102 ? -1.783 19.344 -3.547 1 98.81 102 SER A CA 1
ATOM 813 C C . SER A 1 102 ? -2.361 20.734 -3.248 1 98.81 102 SER A C 1
ATOM 815 O O . SER A 1 102 ? -1.685 21.578 -2.664 1 98.81 102 SER A O 1
ATOM 817 N N . GLN A 1 103 ? -3.598 20.938 -3.619 1 98.69 103 GLN A N 1
ATOM 818 C CA . GLN A 1 103 ? -4.238 22.219 -3.352 1 98.69 103 GLN A CA 1
ATOM 819 C C . GLN A 1 103 ? -4.316 22.5 -1.854 1 98.69 103 GLN A C 1
ATOM 821 O O . GLN A 1 103 ? -4.457 23.641 -1.436 1 98.69 103 GLN A O 1
ATOM 826 N N . PHE A 1 104 ? -4.133 21.5 -0.997 1 98.75 104 PHE A N 1
ATOM 827 C CA . PHE A 1 104 ? -4.27 21.656 0.446 1 98.75 104 PHE A CA 1
ATOM 828 C C . PHE A 1 104 ? -2.908 21.609 1.129 1 98.75 104 PHE A C 1
ATOM 830 O O . PHE A 1 104 ? -2.818 21.719 2.354 1 98.75 104 PHE A O 1
ATOM 837 N N . PHE A 1 105 ? -1.848 21.469 0.34 1 98.81 105 PHE A N 1
ATOM 838 C CA . PHE A 1 105 ? -0.531 21.359 0.958 1 98.81 105 PHE A CA 1
ATOM 839 C C . PHE A 1 105 ? -0.222 22.609 1.793 1 98.81 105 PHE A C 1
ATOM 841 O O . PHE A 1 105 ? 0.143 22.484 2.965 1 98.81 105 PHE A O 1
ATOM 848 N N . HIS A 1 106 ? -0.469 23.766 1.216 1 98.5 106 HIS A N 1
ATOM 849 C CA . HIS A 1 106 ? -0.089 24.984 1.902 1 98.5 106 HIS A CA 1
ATOM 850 C C . HIS A 1 106 ? -1.006 25.266 3.09 1 98.5 106 HIS A C 1
ATOM 852 O O . HIS A 1 106 ? -0.536 25.422 4.219 1 98.5 106 HIS A O 1
ATOM 858 N N . PRO A 1 107 ? -2.316 25.25 2.92 1 98.62 107 PRO A N 1
ATOM 859 C CA . PRO A 1 107 ? -3.16 25.547 4.078 1 98.62 107 PRO A CA 1
ATOM 860 C C . PRO A 1 107 ? -3.045 24.5 5.18 1 98.62 107 PRO A C 1
ATOM 862 O O . PRO A 1 107 ? -3.098 24.828 6.367 1 98.62 107 PRO A O 1
ATOM 865 N N . ALA A 1 108 ? -2.859 23.266 4.863 1 98.75 108 ALA A N 1
ATOM 866 C CA . ALA A 1 108 ? -2.682 22.219 5.867 1 98.75 108 ALA A CA 1
ATOM 867 C C . ALA A 1 108 ? -1.367 22.406 6.621 1 98.75 108 ALA A C 1
ATOM 869 O O . ALA A 1 108 ? -1.326 22.281 7.848 1 98.75 108 ALA A O 1
ATOM 870 N N . ALA A 1 109 ? -0.356 22.703 5.859 1 98.38 109 ALA A N 1
ATOM 871 C CA . ALA A 1 109 ? 0.943 22.922 6.492 1 98.38 109 ALA A CA 1
ATOM 872 C C . ALA A 1 109 ? 0.89 24.109 7.453 1 98.38 109 ALA A C 1
ATOM 874 O O . ALA A 1 109 ? 1.463 24.062 8.547 1 98.38 109 ALA A O 1
ATOM 875 N N . GLN A 1 110 ? 0.235 25.141 7.066 1 98.06 110 GLN A N 1
ATOM 876 C CA . GLN A 1 110 ? 0.085 26.312 7.926 1 98.06 110 GLN A CA 1
ATOM 877 C C . GLN A 1 110 ? -0.664 25.969 9.211 1 98.06 110 GLN A C 1
ATOM 879 O O . GLN A 1 110 ? -0.262 26.375 10.297 1 98.06 110 GLN A O 1
ATOM 884 N N . PHE A 1 111 ? -1.7 25.234 9.133 1 98.56 111 PHE A N 1
ATOM 885 C CA . PHE A 1 111 ? -2.49 24.812 10.289 1 98.56 111 PHE A CA 1
ATOM 886 C C . PHE A 1 111 ? -1.649 24 11.258 1 98.56 111 PHE A C 1
ATOM 888 O O . PHE A 1 111 ? -1.685 24.219 12.469 1 98.56 111 PHE A O 1
ATOM 895 N N . ILE A 1 112 ? -0.932 23.047 10.664 1 98.44 112 ILE A N 1
ATOM 896 C CA . ILE A 1 112 ? -0.09 22.172 11.484 1 98.44 112 ILE A CA 1
ATOM 897 C C . ILE A 1 112 ? 0.998 23 12.156 1 98.44 112 ILE A C 1
ATOM 899 O O . ILE A 1 112 ? 1.271 22.828 13.352 1 98.44 112 ILE A O 1
ATOM 903 N N . HIS A 1 113 ? 1.531 23.922 11.422 1 96.44 113 HIS A N 1
ATOM 904 C CA . HIS A 1 113 ? 2.629 24.75 11.906 1 96.44 113 HIS A CA 1
ATOM 905 C C . HIS A 1 113 ? 2.176 25.641 13.055 1 96.44 113 HIS A C 1
ATOM 907 O O . HIS A 1 113 ? 2.938 25.891 13.992 1 96.44 113 HIS A O 1
ATOM 913 N N . GLU A 1 114 ? 1.02 26.047 12.945 1 94.88 114 GLU A N 1
ATOM 914 C CA . GLU A 1 114 ? 0.498 26.984 13.93 1 94.88 114 GLU A CA 1
ATOM 915 C C . GLU A 1 114 ? 0.054 26.281 15.203 1 94.88 114 GLU A C 1
ATOM 917 O O . GLU A 1 114 ? -0.158 26.922 16.234 1 94.88 114 GLU A O 1
ATOM 922 N N . ALA A 1 115 ? 0.015 24.953 15 1 90 115 ALA A N 1
ATOM 923 C CA . ALA A 1 115 ? -0.406 24.203 16.188 1 90 115 ALA A CA 1
ATOM 924 C C . ALA A 1 115 ? 0.662 24.25 17.266 1 90 115 ALA A C 1
ATOM 926 O O . ALA A 1 115 ? 1.819 23.906 17.031 1 90 115 ALA A O 1
ATOM 927 N N . LEU A 1 116 ? 0.585 25.016 18.219 1 74.56 116 LEU A N 1
ATOM 928 C CA . LEU A 1 116 ? 1.516 25.266 19.312 1 74.56 116 LEU A CA 1
ATOM 929 C C . LEU A 1 116 ? 1.743 23.984 20.109 1 74.56 116 LEU A C 1
ATOM 931 O O . LEU A 1 116 ? 2.812 23.797 20.703 1 74.56 116 LEU A O 1
ATOM 935 N N . ASN A 1 117 ? 0.796 23.125 20.219 1 85.88 117 ASN A N 1
ATOM 936 C CA . ASN A 1 117 ? 0.86 21.859 20.953 1 85.88 117 ASN A CA 1
ATOM 937 C C . ASN A 1 117 ? 0.712 20.672 20.016 1 85.88 117 ASN A C 1
ATOM 939 O O . ASN A 1 117 ? 1.242 20.672 18.906 1 85.88 117 ASN A O 1
ATOM 943 N N . ASN A 1 118 ? -0.067 19.641 20.531 1 96.94 118 ASN A N 1
ATOM 944 C CA . ASN A 1 118 ? -0.219 18.391 19.781 1 96.94 118 ASN A CA 1
ATOM 945 C C . ASN A 1 118 ? -1.331 18.484 18.75 1 96.94 118 ASN A C 1
ATOM 947 O O . ASN A 1 118 ? -2.414 19 19.031 1 96.94 118 ASN A O 1
ATOM 951 N N . VAL A 1 119 ? -0.985 18.188 17.562 1 98.62 119 VAL A N 1
ATOM 952 C CA . VAL A 1 119 ? -1.976 18.172 16.484 1 98.62 119 VAL A CA 1
ATOM 953 C C . VAL A 1 119 ? -2.205 16.734 16.016 1 98.62 119 VAL A C 1
ATOM 955 O O . VAL A 1 119 ? -1.259 15.961 15.898 1 98.62 119 VAL A O 1
ATOM 958 N N . LEU A 1 120 ? -3.436 16.359 15.867 1 98.56 120 LEU A N 1
ATOM 959 C CA . LEU A 1 120 ? -3.832 15.125 15.203 1 98.56 120 LEU A CA 1
ATOM 960 C C . LEU A 1 120 ? -4.207 15.383 13.75 1 98.56 120 LEU A C 1
ATOM 962 O O . LEU A 1 120 ? -5.098 16.188 13.469 1 98.56 120 LEU A O 1
ATOM 966 N N . VAL A 1 121 ? -3.484 14.789 12.82 1 98.75 121 VAL A N 1
ATOM 967 C CA . VAL A 1 121 ? -3.883 14.719 11.422 1 98.75 121 VAL A CA 1
ATOM 968 C C . VAL A 1 121 ? -4.441 13.328 11.109 1 98.75 121 VAL A C 1
ATOM 970 O O . VAL A 1 121 ? -3.734 12.328 11.242 1 98.75 121 VAL A O 1
ATOM 973 N N . HIS A 1 122 ? -5.707 13.312 10.742 1 98 122 HIS A N 1
ATOM 974 C CA . HIS A 1 122 ? -6.27 11.984 10.57 1 98 122 HIS A CA 1
ATOM 975 C C . HIS A 1 122 ? -7.082 11.891 9.281 1 98 122 HIS A C 1
ATOM 977 O O . HIS A 1 122 ? -7.422 12.906 8.68 1 98 122 HIS A O 1
ATOM 983 N N . CYS A 1 123 ? -7.258 10.727 8.742 1 96.31 123 CYS A N 1
ATOM 984 C CA . CYS A 1 123 ? -8.273 10.336 7.773 1 96.31 123 CYS A CA 1
ATOM 985 C C . CYS A 1 123 ? -9.016 9.078 8.227 1 96.31 123 CYS A C 1
ATOM 987 O O . CYS A 1 123 ? -9.234 8.883 9.422 1 96.31 123 CYS A O 1
ATOM 989 N N . VAL A 1 124 ? -9.547 8.352 7.336 1 89.81 124 VAL A N 1
ATOM 990 C CA . VAL A 1 124 ? -10.312 7.18 7.746 1 89.81 124 VAL A CA 1
ATOM 991 C C . VAL A 1 124 ? -9.383 6.133 8.352 1 89.81 124 VAL A C 1
ATOM 993 O O . VAL A 1 124 ? -9.594 5.672 9.469 1 89.81 124 VAL A O 1
ATOM 996 N N . MET A 1 125 ? -8.312 5.828 7.703 1 85.38 125 MET A N 1
ATOM 997 C CA . MET A 1 125 ? -7.395 4.785 8.156 1 85.38 125 MET A CA 1
ATOM 998 C C . MET A 1 125 ? -6.129 5.398 8.75 1 85.38 125 MET A C 1
ATOM 1000 O O . MET A 1 125 ? -5.379 4.719 9.453 1 85.38 125 MET A O 1
ATOM 1004 N N . GLY A 1 1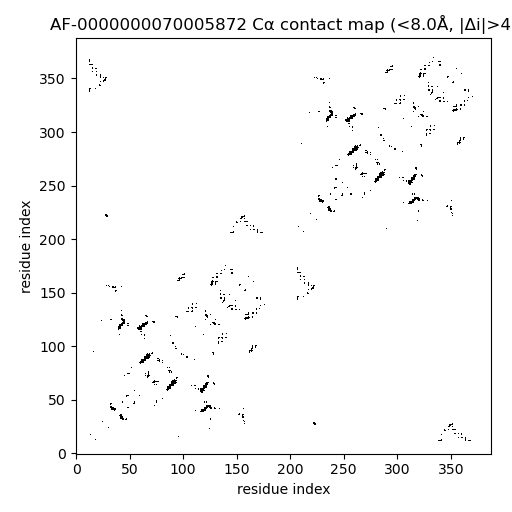26 ? -5.793 6.695 8.414 1 91.06 126 GLY A N 1
ATOM 1005 C CA . GLY A 1 126 ? -4.555 7.305 8.867 1 91.06 126 GLY A CA 1
ATOM 1006 C C . GLY A 1 126 ? -3.338 6.82 8.102 1 91.06 126 GLY A C 1
ATOM 1007 O O . GLY A 1 126 ? -2.26 6.66 8.68 1 91.06 126 GLY A O 1
ATOM 1008 N N . ARG A 1 127 ? -3.482 6.609 6.789 1 89.62 127 ARG A N 1
ATOM 1009 C CA . ARG A 1 127 ? -2.367 5.961 6.105 1 89.62 127 ARG A CA 1
ATOM 1010 C C . ARG A 1 127 ? -2.092 6.625 4.758 1 89.62 127 ARG A C 1
ATOM 1012 O O . ARG A 1 127 ? -1.01 6.465 4.191 1 89.62 127 ARG A O 1
ATOM 1019 N N . SER A 1 128 ? -2.979 7.402 4.207 1 91.5 128 SER A N 1
ATOM 1020 C CA . SER A 1 128 ? -2.795 7.957 2.869 1 91.5 128 SER A CA 1
ATOM 1021 C C . SER A 1 128 ? -3.047 9.461 2.854 1 91.5 128 SER A C 1
ATOM 1023 O O . SER A 1 128 ? -2.104 10.25 2.793 1 91.5 128 SER A O 1
ATOM 1025 N N . ARG A 1 129 ? -4.367 9.836 3.035 1 96.25 129 ARG A N 1
ATOM 1026 C CA . ARG A 1 129 ? -4.707 11.258 2.982 1 96.25 129 ARG A CA 1
ATOM 1027 C C . ARG A 1 129 ? -3.965 12.039 4.059 1 96.25 129 ARG A C 1
ATOM 1029 O O . ARG A 1 129 ? -3.287 13.023 3.762 1 96.25 129 ARG A O 1
ATOM 1036 N N . SER A 1 130 ? -4.109 11.555 5.34 1 98.25 130 SER A N 1
ATOM 1037 C CA . SER A 1 130 ? -3.461 12.219 6.465 1 98.25 130 SER A CA 1
ATOM 1038 C C . SER A 1 130 ? -1.943 12.148 6.348 1 98.25 130 SER A C 1
ATOM 1040 O O . SER A 1 130 ? -1.254 13.156 6.543 1 98.25 130 SER A O 1
ATOM 1042 N N . ALA A 1 131 ? -1.476 10.992 6.027 1 97.31 131 ALA A N 1
ATOM 1043 C CA . ALA A 1 131 ? -0.035 10.812 5.867 1 97.31 131 ALA A CA 1
ATOM 1044 C C . ALA A 1 131 ? 0.521 11.75 4.805 1 97.31 131 ALA A C 1
ATOM 1046 O O . ALA A 1 131 ? 1.58 12.359 4.992 1 97.31 131 ALA A O 1
ATOM 1047 N N . THR A 1 132 ? -0.176 11.883 3.729 1 98.62 132 THR A N 1
ATOM 1048 C CA . THR A 1 132 ? 0.258 12.734 2.629 1 98.62 132 THR A CA 1
ATOM 1049 C C . THR A 1 132 ? 0.421 14.18 3.102 1 98.62 132 THR A C 1
ATOM 1051 O O . THR A 1 132 ? 1.431 14.82 2.807 1 98.62 132 THR A O 1
ATOM 1054 N N . LEU A 1 133 ? -0.506 14.633 3.855 1 98.88 133 LEU A N 1
ATOM 1055 C CA . LEU A 1 133 ? -0.468 16.016 4.332 1 98.88 133 LEU A CA 1
ATOM 1056 C C . LEU A 1 133 ? 0.663 16.203 5.336 1 98.88 133 LEU A C 1
ATOM 1058 O O . LEU A 1 133 ? 1.326 17.25 5.336 1 98.88 133 LEU A O 1
ATOM 1062 N N . VAL A 1 134 ? 0.893 15.266 6.18 1 98.81 134 VAL A N 1
ATOM 1063 C CA . VAL A 1 134 ? 1.982 15.359 7.148 1 98.81 134 VAL A CA 1
ATOM 1064 C C . VAL A 1 134 ? 3.324 15.336 6.418 1 98.81 134 VAL A C 1
ATOM 1066 O O . VAL A 1 134 ? 4.23 16.109 6.75 1 98.81 134 VAL A O 1
ATOM 1069 N N . LEU A 1 135 ? 3.43 14.477 5.387 1 98.75 135 LEU A N 1
ATOM 1070 C CA . LEU A 1 135 ? 4.656 14.453 4.598 1 98.75 135 LEU A CA 1
ATOM 1071 C C . LEU A 1 135 ? 4.914 15.805 3.945 1 98.75 135 LEU A C 1
ATOM 1073 O O . LEU A 1 135 ? 6.031 16.328 4.012 1 98.75 135 LEU A O 1
ATOM 1077 N N . ALA A 1 136 ? 3.895 16.359 3.35 1 98.88 136 ALA A N 1
ATOM 1078 C CA . ALA A 1 136 ? 4.027 17.688 2.727 1 98.88 136 ALA A CA 1
ATOM 1079 C C . ALA A 1 136 ? 4.461 18.734 3.748 1 98.88 136 ALA A C 1
ATOM 1081 O O . ALA A 1 136 ? 5.324 19.562 3.461 1 98.88 136 ALA A O 1
ATOM 1082 N N . TYR A 1 137 ? 3.904 18.719 4.926 1 98.75 137 TYR A N 1
ATOM 1083 C CA . TYR A 1 137 ? 4.273 19.641 5.996 1 98.75 137 TYR A CA 1
ATOM 1084 C C . TYR A 1 137 ? 5.758 19.531 6.316 1 98.75 137 TYR A C 1
ATOM 1086 O O . TYR A 1 137 ? 6.453 20.547 6.422 1 98.75 137 TYR A O 1
ATOM 1094 N N . LEU A 1 138 ? 6.215 18.328 6.492 1 98.31 138 LEU A N 1
ATOM 1095 C CA . LEU A 1 138 ? 7.613 18.109 6.844 1 98.31 138 LEU A CA 1
ATOM 1096 C C . LEU A 1 138 ? 8.531 18.609 5.742 1 98.31 138 LEU A C 1
ATOM 1098 O O . LEU A 1 138 ? 9.594 19.172 6.02 1 98.31 138 LEU A O 1
ATOM 1102 N N . MET A 1 139 ? 8.102 18.391 4.52 1 98.19 139 MET A N 1
ATOM 1103 C CA . MET A 1 139 ? 8.891 18.875 3.383 1 98.19 139 MET A CA 1
ATOM 1104 C C . MET A 1 139 ? 8.922 20.391 3.35 1 98.19 139 MET A C 1
ATOM 1106 O O . MET A 1 139 ? 9.984 20.984 3.133 1 98.19 139 MET A O 1
ATOM 1110 N N . MET A 1 140 ? 7.852 21 3.609 1 98 140 MET A N 1
ATOM 1111 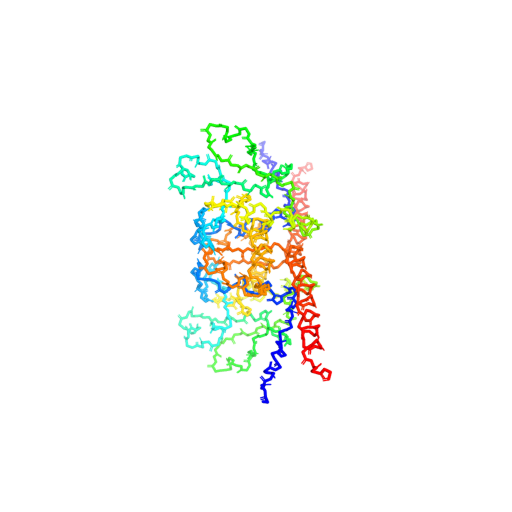C CA . MET A 1 140 ? 7.711 22.453 3.449 1 98 140 MET A CA 1
ATOM 1112 C C . MET A 1 140 ? 8.281 23.188 4.652 1 98 140 MET A C 1
ATOM 1114 O O . MET A 1 140 ? 8.961 24.203 4.496 1 98 140 MET A O 1
ATOM 1118 N N . GLU A 1 141 ? 8.078 22.625 5.859 1 97 141 GLU A N 1
ATOM 1119 C CA . GLU A 1 141 ? 8.398 23.391 7.062 1 97 141 GLU A CA 1
ATOM 1120 C C . GLU A 1 141 ? 9.703 22.906 7.691 1 97 141 GLU A C 1
ATOM 1122 O O . GLU A 1 141 ? 10.32 23.625 8.477 1 97 141 GLU A O 1
ATOM 1127 N N . HIS A 1 142 ? 10.125 21.734 7.352 1 96.31 142 HIS A N 1
ATOM 1128 C CA . HIS A 1 142 ? 11.344 21.203 7.957 1 96.31 142 HIS A CA 1
ATOM 1129 C C . HIS A 1 142 ? 12.383 20.859 6.898 1 96.31 142 HIS A C 1
ATOM 1131 O O . HIS A 1 142 ? 13.352 20.156 7.18 1 96.31 142 HIS A O 1
ATOM 1137 N N . SER A 1 143 ? 12.102 21.172 5.688 1 95.62 143 SER A N 1
ATOM 1138 C CA . SER A 1 143 ? 13.031 21.109 4.562 1 95.62 143 SER A CA 1
ATOM 1139 C C . SER A 1 143 ? 13.484 19.672 4.297 1 95.62 143 SER A C 1
ATOM 1141 O O . SER A 1 143 ? 14.625 19.453 3.895 1 95.62 143 SER A O 1
ATOM 1143 N N . LEU A 1 144 ? 12.664 18.75 4.59 1 96.38 144 LEU A N 1
ATOM 1144 C CA . LEU A 1 144 ? 12.977 17.375 4.25 1 96.38 144 LEU A CA 1
ATOM 1145 C C . LEU A 1 144 ? 12.68 17.094 2.783 1 96.38 144 LEU A C 1
ATOM 1147 O O . LEU A 1 144 ? 11.719 17.625 2.227 1 96.38 144 LEU A O 1
ATOM 1151 N N . SER A 1 145 ? 13.57 16.25 2.197 1 96.44 145 SER A N 1
ATOM 1152 C CA . SER A 1 145 ? 13.18 15.688 0.912 1 96.44 145 SER A CA 1
ATOM 1153 C C . SER A 1 145 ? 11.992 14.742 1.065 1 96.44 145 SER A C 1
ATOM 1155 O O . SER A 1 145 ? 11.695 14.289 2.172 1 96.44 145 SER A O 1
ATOM 1157 N N . VAL A 1 146 ? 11.344 14.453 -0.03 1 97.56 146 VAL A N 1
ATOM 1158 C CA . VAL A 1 146 ? 10.234 13.508 0.03 1 97.56 146 VAL A CA 1
ATOM 1159 C C . VAL A 1 146 ? 10.734 12.156 0.524 1 97.56 146 VAL A C 1
ATOM 1161 O O . VAL A 1 146 ? 10.039 11.469 1.281 1 97.56 146 VAL A O 1
ATOM 1164 N N . VAL A 1 147 ? 11.906 11.734 0.179 1 93.56 147 VAL A N 1
ATOM 1165 C CA . VAL A 1 147 ? 12.484 10.461 0.606 1 93.56 147 VAL A CA 1
ATOM 1166 C C . VAL A 1 147 ? 12.711 10.477 2.115 1 93.56 147 VAL A C 1
ATOM 1168 O O . VAL A 1 147 ? 12.297 9.555 2.822 1 93.56 147 VAL A O 1
ATOM 1171 N N . ASP A 1 148 ? 13.273 11.578 2.57 1 95.12 148 ASP A N 1
ATOM 1172 C CA . ASP A 1 148 ? 13.562 11.68 3.998 1 95.12 148 ASP A CA 1
ATOM 1173 C C . ASP A 1 148 ? 12.273 11.742 4.816 1 95.12 148 ASP A C 1
ATOM 1175 O O . ASP A 1 148 ? 12.195 11.172 5.902 1 95.12 148 ASP A O 1
ATOM 1179 N N . ALA A 1 149 ? 11.352 12.492 4.305 1 97.31 149 ALA A N 1
ATOM 1180 C CA . ALA A 1 149 ? 10.062 12.594 4.992 1 97.31 149 ALA A CA 1
ATOM 1181 C C . ALA A 1 149 ? 9.391 11.227 5.098 1 97.31 149 ALA A C 1
ATOM 1183 O O . ALA A 1 149 ? 8.945 10.836 6.18 1 97.31 149 ALA A O 1
ATOM 1184 N N . ILE A 1 150 ? 9.344 10.508 4.039 1 93.94 150 ILE A N 1
ATOM 1185 C CA . ILE A 1 150 ? 8.734 9.18 4.012 1 93.94 150 ILE A CA 1
ATOM 1186 C C . ILE A 1 150 ? 9.484 8.25 4.961 1 93.94 150 ILE A C 1
ATOM 1188 O O . ILE A 1 150 ? 8.867 7.559 5.781 1 93.94 150 ILE A O 1
ATOM 1192 N N . GLU A 1 151 ? 10.773 8.258 4.895 1 89.56 151 GLU A N 1
ATOM 1193 C CA . GLU A 1 151 ? 11.578 7.375 5.738 1 89.56 151 GLU A CA 1
ATOM 1194 C C . GLU A 1 151 ? 11.336 7.656 7.219 1 89.56 151 GLU A C 1
ATOM 1196 O O . GLU A 1 151 ? 11.242 6.73 8.023 1 89.56 151 GLU A O 1
ATOM 1201 N N . HIS A 1 152 ? 11.211 8.852 7.5 1 92.38 152 HIS A N 1
ATOM 1202 C CA . HIS A 1 152 ? 11 9.227 8.898 1 92.38 152 HIS A CA 1
ATOM 1203 C C . HIS A 1 152 ? 9.633 8.758 9.391 1 92.38 152 HIS A C 1
ATOM 1205 O O . HIS A 1 152 ? 9.531 8.156 10.461 1 92.38 152 HIS A O 1
ATOM 1211 N N . VAL A 1 153 ? 8.594 9.008 8.664 1 93.88 153 VAL A N 1
ATOM 1212 C CA . VAL A 1 153 ? 7.227 8.727 9.102 1 93.88 153 VAL A CA 1
ATOM 1213 C C . VAL A 1 153 ? 6.973 7.223 9.062 1 93.88 153 VAL A C 1
ATOM 1215 O O . VAL A 1 153 ? 6.336 6.668 9.969 1 93.88 153 VAL A O 1
ATOM 1218 N N . ARG A 1 154 ? 7.52 6.613 8.078 1 87.06 154 ARG A N 1
ATOM 1219 C CA . ARG A 1 154 ? 7.242 5.191 7.906 1 87.06 154 ARG A CA 1
ATOM 1220 C C . ARG A 1 154 ? 7.836 4.375 9.047 1 87.06 154 ARG A C 1
ATOM 1222 O O . ARG A 1 154 ? 7.418 3.24 9.289 1 87.06 154 ARG A O 1
ATOM 1229 N N . GLN A 1 155 ? 8.836 4.875 9.727 1 84 155 GLN A N 1
ATOM 1230 C CA . GLN A 1 155 ? 9.445 4.203 10.867 1 84 155 GLN A CA 1
ATOM 1231 C C . GLN A 1 155 ? 8.508 4.223 12.078 1 84 155 GLN A C 1
ATOM 1233 O O . GLN A 1 155 ? 8.703 3.461 13.031 1 84 155 GLN A O 1
ATOM 1238 N N . ARG A 1 156 ? 7.562 5.012 11.984 1 87.56 156 ARG A N 1
ATOM 1239 C CA . ARG A 1 156 ? 6.727 5.234 13.156 1 87.56 156 ARG A CA 1
ATOM 1240 C C . ARG A 1 156 ? 5.289 4.801 12.898 1 87.56 156 ARG A C 1
ATOM 1242 O O . ARG A 1 156 ? 4.555 4.477 13.836 1 87.56 156 ARG A O 1
ATOM 1249 N N . ARG A 1 157 ? 4.977 4.812 11.695 1 86.19 157 ARG A N 1
ATOM 1250 C CA . ARG A 1 157 ? 3.619 4.457 11.297 1 86.19 157 ARG A CA 1
ATOM 1251 C C . ARG A 1 157 ? 3.6 3.863 9.891 1 86.19 157 ARG A C 1
ATOM 1253 O O . ARG A 1 157 ? 4.312 4.336 9.008 1 86.19 157 ARG A O 1
ATOM 1260 N N . CYS A 1 158 ? 2.711 2.893 9.789 1 80.81 158 CYS A N 1
ATOM 1261 C CA . CYS A 1 158 ? 2.486 2.355 8.453 1 80.81 158 CYS A CA 1
ATOM 1262 C C . CYS A 1 158 ? 1.703 3.34 7.594 1 80.81 158 CYS A C 1
ATOM 1264 O O . CYS A 1 158 ? 0.512 3.557 7.82 1 80.81 158 CYS A O 1
ATOM 1266 N N . ILE A 1 159 ? 2.385 3.891 6.668 1 87.5 159 ILE A N 1
ATOM 1267 C CA . ILE A 1 159 ? 1.733 4.828 5.758 1 87.5 159 ILE A CA 1
ATOM 1268 C C . ILE A 1 159 ? 1.848 4.316 4.324 1 87.5 159 ILE A C 1
ATOM 1270 O O . ILE A 1 159 ? 2.809 3.623 3.98 1 87.5 159 ILE A O 1
ATOM 1274 N N . LEU A 1 160 ? 0.84 4.688 3.545 1 84.31 160 LEU A N 1
ATOM 1275 C CA . LEU A 1 160 ? 0.792 4.285 2.143 1 84.31 160 LEU A CA 1
ATOM 1276 C C . LEU A 1 160 ? -0.028 5.277 1.322 1 84.31 160 LEU A C 1
ATOM 1278 O O . LEU A 1 160 ? -1.102 4.934 0.821 1 84.31 160 LEU A O 1
ATOM 1282 N N . PRO A 1 161 ? 0.531 6.496 1.141 1 91.5 161 PRO A N 1
ATOM 1283 C CA . PRO A 1 161 ? -0.184 7.375 0.215 1 91.5 161 PRO A CA 1
ATOM 1284 C C . PRO A 1 161 ? -0.509 6.699 -1.113 1 91.5 161 PRO A C 1
ATOM 1286 O O . PRO A 1 161 ? 0.313 5.945 -1.644 1 91.5 161 PRO A O 1
ATOM 1289 N N . ASN A 1 162 ? -1.729 6.941 -1.527 1 83.38 162 ASN A N 1
ATOM 1290 C CA . ASN A 1 162 ? -2.039 6.332 -2.816 1 83.38 162 ASN A CA 1
ATOM 1291 C C . ASN A 1 162 ? -1.152 6.891 -3.928 1 83.38 162 ASN A C 1
ATOM 1293 O O . ASN A 1 162 ? -0.471 7.898 -3.736 1 83.38 162 ASN A O 1
ATOM 1297 N N . HIS A 1 163 ? -1.169 6.25 -5.098 1 82.88 163 HIS A N 1
ATOM 1298 C CA . HIS A 1 163 ? -0.252 6.555 -6.191 1 82.88 163 HIS A CA 1
ATOM 1299 C C . HIS A 1 163 ? -0.351 8.016 -6.602 1 82.88 163 HIS A C 1
ATOM 1301 O O . HIS A 1 163 ? 0.668 8.672 -6.844 1 82.88 163 HIS A O 1
ATOM 1307 N N . GLY A 1 164 ? -1.545 8.516 -6.797 1 89.44 164 GLY A N 1
ATOM 1308 C CA . GLY A 1 164 ? -1.731 9.906 -7.188 1 89.44 164 GLY A CA 1
ATOM 1309 C C . GLY A 1 164 ? -1.197 10.891 -6.164 1 89.44 164 GLY A C 1
ATOM 1310 O O . GLY A 1 164 ? -0.619 11.914 -6.527 1 89.44 164 GLY A O 1
ATOM 1311 N N . PHE A 1 165 ? -1.361 10.586 -4.914 1 95.25 165 PHE A N 1
ATOM 1312 C CA . PHE A 1 165 ? -0.848 11.438 -3.85 1 95.25 165 PHE A CA 1
ATOM 1313 C C . PHE A 1 165 ? 0.676 11.438 -3.85 1 95.25 165 PHE A C 1
ATOM 1315 O O . PHE A 1 165 ? 1.299 12.484 -3.658 1 95.25 165 PHE A O 1
ATOM 1322 N N . LEU A 1 166 ? 1.214 10.312 -4.07 1 94 166 LEU A N 1
ATOM 1323 C CA . LEU A 1 166 ? 2.668 10.219 -4.109 1 94 166 LEU A CA 1
ATOM 1324 C C . LEU A 1 166 ? 3.234 11.016 -5.277 1 94 166 LEU A C 1
ATOM 1326 O O . LEU A 1 166 ? 4.289 11.648 -5.152 1 94 166 LEU A O 1
ATOM 1330 N N . LYS A 1 167 ? 2.564 10.961 -6.383 1 94.12 167 LYS A N 1
ATOM 1331 C CA . LYS A 1 167 ? 2.965 11.773 -7.523 1 94.12 167 LYS A CA 1
ATOM 1332 C C . LYS A 1 167 ? 2.959 13.258 -7.172 1 94.12 167 LYS A C 1
ATOM 1334 O O . LYS A 1 167 ? 3.846 14.008 -7.59 1 94.12 167 LYS A O 1
ATOM 1339 N N . GLN A 1 168 ? 1.982 13.617 -6.484 1 98.25 168 GLN A N 1
ATOM 1340 C CA . GLN A 1 168 ? 1.851 15.023 -6.105 1 98.25 168 GLN A CA 1
ATOM 1341 C C . GLN A 1 168 ? 2.906 15.414 -5.074 1 98.25 168 GLN A C 1
ATOM 1343 O O . GLN A 1 168 ? 3.438 16.531 -5.113 1 98.25 168 GLN A O 1
ATOM 1348 N N . LEU A 1 169 ? 3.258 14.523 -4.156 1 98.5 169 LEU A N 1
ATOM 1349 C CA . LEU A 1 169 ? 4.363 14.75 -3.23 1 98.5 169 LEU A CA 1
ATOM 1350 C C . LEU A 1 169 ? 5.688 14.852 -3.982 1 98.5 169 LEU A C 1
ATOM 1352 O O . LEU A 1 169 ? 6.543 15.672 -3.633 1 98.5 169 LEU A O 1
ATOM 1356 N N . ARG A 1 170 ? 5.828 14.008 -4.953 1 97.38 170 ARG A N 1
ATOM 1357 C CA . ARG A 1 170 ? 7.02 14.062 -5.789 1 97.38 170 ARG A CA 1
ATOM 1358 C C . ARG A 1 170 ? 7.152 15.422 -6.473 1 97.38 170 ARG A C 1
ATOM 1360 O O . ARG A 1 170 ? 8.234 16.016 -6.484 1 97.38 170 ARG A O 1
ATOM 1367 N N . ALA A 1 171 ? 6.094 15.883 -7.105 1 98 171 ALA A N 1
ATOM 1368 C CA . ALA A 1 171 ? 6.098 17.188 -7.762 1 98 171 ALA A CA 1
ATOM 1369 C C . ALA A 1 171 ? 6.453 18.297 -6.773 1 98 171 ALA A C 1
ATOM 1371 O O . ALA A 1 171 ? 7.203 19.219 -7.105 1 98 171 ALA A O 1
ATOM 1372 N N . LEU A 1 172 ? 5.93 18.234 -5.598 1 98.56 172 LEU A N 1
ATOM 1373 C CA . LEU A 1 172 ? 6.273 19.203 -4.555 1 98.56 172 LEU A CA 1
ATOM 1374 C C . LEU A 1 172 ? 7.77 19.172 -4.266 1 98.56 172 LEU A C 1
ATOM 1376 O O . LEU A 1 172 ? 8.398 20.219 -4.121 1 98.56 172 LEU A O 1
ATOM 1380 N N . ASP A 1 173 ? 8.266 17.984 -4.156 1 98 173 ASP A N 1
ATOM 1381 C CA . ASP A 1 173 ? 9.688 17.828 -3.861 1 98 173 ASP A CA 1
ATOM 1382 C C . ASP A 1 173 ? 10.555 18.5 -4.918 1 98 173 ASP A C 1
ATOM 1384 O O . ASP A 1 173 ? 11.523 19.188 -4.59 1 98 173 ASP A O 1
ATOM 1388 N N . ILE A 1 174 ? 10.219 18.281 -6.129 1 96.69 174 ILE A N 1
ATOM 1389 C CA . ILE A 1 174 ? 10.953 18.875 -7.238 1 96.69 174 ILE A CA 1
ATOM 1390 C C . ILE A 1 174 ? 10.898 20.406 -7.133 1 96.69 174 ILE A C 1
ATOM 1392 O O . ILE A 1 174 ? 11.93 21.078 -7.246 1 96.69 174 ILE A O 1
ATOM 1396 N N . THR A 1 175 ? 9.773 20.891 -6.914 1 97.06 175 THR A N 1
ATOM 1397 C CA . THR A 1 175 ? 9.57 22.328 -6.801 1 97.06 175 THR A CA 1
ATOM 1398 C C . THR A 1 175 ? 10.398 22.906 -5.652 1 97.06 175 THR A C 1
ATOM 1400 O O . THR A 1 175 ? 11.047 23.953 -5.809 1 97.06 175 THR A O 1
ATOM 1403 N N . LEU A 1 176 ? 10.375 22.281 -4.527 1 96.31 176 LEU A N 1
ATOM 1404 C CA . LEU A 1 176 ? 11.086 22.766 -3.352 1 96.31 176 LEU A CA 1
ATOM 1405 C C . LEU A 1 176 ? 12.594 22.703 -3.568 1 96.31 176 LEU A C 1
ATOM 1407 O O . LEU A 1 176 ? 13.336 23.578 -3.123 1 96.31 176 LEU A O 1
ATOM 1411 N N . GLN A 1 177 ? 13.047 21.625 -4.215 1 92.25 177 GLN A N 1
ATOM 1412 C CA . GLN A 1 177 ? 14.469 21.5 -4.512 1 92.25 177 GLN A CA 1
ATOM 1413 C C . GLN A 1 177 ? 14.945 22.609 -5.449 1 92.25 177 GLN A C 1
ATOM 1415 O O . GLN A 1 177 ? 16.031 23.141 -5.281 1 92.25 177 GLN A O 1
ATOM 1420 N N . GLU A 1 178 ? 14.141 22.875 -6.406 1 92.12 178 GLU A N 1
ATOM 1421 C CA . GLU A 1 178 ? 14.469 23.953 -7.332 1 92.12 178 GLU A CA 1
ATOM 1422 C C . GLU A 1 178 ? 14.531 25.297 -6.613 1 92.12 178 GLU A C 1
ATOM 1424 O O . GLU A 1 178 ? 15.422 26.109 -6.883 1 92.12 178 GLU A O 1
ATOM 1429 N N . ALA A 1 179 ? 13.648 25.531 -5.727 1 92.19 179 ALA A N 1
ATOM 1430 C CA . ALA A 1 179 ? 13.617 26.781 -4.969 1 92.19 179 ALA A CA 1
ATOM 1431 C C . ALA A 1 179 ? 14.836 26.906 -4.07 1 92.19 179 ALA A C 1
ATOM 1433 O O . ALA A 1 179 ? 15.375 28 -3.893 1 92.19 179 ALA A O 1
ATOM 1434 N N . ARG A 1 180 ? 15.211 25.844 -3.516 1 88.81 180 ARG A N 1
ATOM 1435 C CA . ARG A 1 180 ? 16.375 25.844 -2.641 1 88.81 180 ARG A CA 1
ATOM 1436 C C . ARG A 1 180 ? 17.656 26.109 -3.43 1 88.81 180 ARG A C 1
ATOM 1438 O O . ARG A 1 180 ? 18.562 26.797 -2.943 1 88.81 180 ARG A O 1
ATOM 1445 N N . LEU A 1 181 ? 17.734 25.547 -4.625 1 85.5 181 LEU A N 1
ATOM 1446 C CA . LEU A 1 181 ? 18.891 25.781 -5.484 1 85.5 181 LEU A CA 1
ATOM 1447 C C . LEU A 1 181 ? 18.984 27.234 -5.898 1 85.5 181 LEU A C 1
ATOM 1449 O O . LEU A 1 181 ? 20.078 27.812 -5.93 1 85.5 181 LEU A O 1
ATOM 1453 N N . LYS A 1 182 ? 17.922 27.781 -6.207 1 87.5 182 LYS A N 1
ATOM 1454 C CA . LYS A 1 182 ? 17.891 29.188 -6.605 1 87.5 182 LYS A CA 1
ATOM 1455 C C . LYS A 1 182 ? 18.297 30.094 -5.449 1 87.5 182 LYS A C 1
ATOM 1457 O O . LYS A 1 182 ? 19 31.094 -5.652 1 87.5 182 LYS A O 1
ATOM 1462 N N . GLN A 1 183 ? 17.891 29.781 -4.305 1 83.94 183 GLN A N 1
ATOM 1463 C CA . GLN A 1 183 ? 18.25 30.562 -3.131 1 83.94 183 GLN A CA 1
ATOM 1464 C C . GLN A 1 183 ? 19.75 30.484 -2.84 1 83.94 183 GLN A C 1
ATOM 1466 O O . GLN A 1 183 ? 20.359 31.469 -2.402 1 83.94 183 GLN A O 1
ATOM 1471 N N . LYS A 1 184 ? 20.312 29.406 -3.047 1 78 184 LYS A N 1
ATOM 1472 C CA . LYS A 1 184 ? 21.75 29.219 -2.812 1 78 184 LYS A CA 1
ATOM 1473 C C . LYS A 1 184 ? 22.578 29.984 -3.84 1 78 184 LYS A C 1
ATOM 1475 O O . LYS A 1 184 ? 23.625 30.547 -3.504 1 78 184 LYS A O 1
ATOM 1480 N N . THR A 1 185 ? 22.109 29.938 -5.059 1 78.88 185 THR A N 1
ATOM 1481 C CA . THR A 1 185 ? 22.828 30.625 -6.121 1 78.88 185 THR A CA 1
ATOM 1482 C C . THR A 1 185 ? 22.734 32.156 -5.926 1 78.88 185 THR A C 1
ATOM 1484 O O . THR A 1 185 ? 23.703 32.875 -6.223 1 78.88 185 THR A O 1
ATOM 1487 N N . GLN A 1 186 ? 21.75 32.594 -5.383 1 78.75 186 GLN A N 1
ATOM 1488 C CA . GLN A 1 186 ? 21.578 34 -5.152 1 78.75 186 GLN A CA 1
ATOM 1489 C C . GLN A 1 186 ? 22.406 34.469 -3.957 1 78.75 186 GLN A C 1
ATOM 1491 O O . GLN A 1 186 ? 22.938 35.594 -3.961 1 78.75 186 GLN A O 1
ATOM 1496 N N . THR A 1 187 ? 22.516 33.656 -3.033 1 76.19 187 THR A N 1
ATOM 1497 C CA . THR A 1 187 ? 23.297 34.031 -1.858 1 76.19 187 THR A CA 1
ATOM 1498 C C . THR A 1 187 ? 24.781 34 -2.174 1 76.19 187 THR A C 1
ATOM 1500 O O . THR A 1 187 ? 25.547 34.844 -1.68 1 76.19 187 THR A O 1
ATOM 1503 N N . GLN A 1 188 ? 25.188 33.031 -2.99 1 68.31 188 GLN A N 1
ATOM 1504 C CA . GLN A 1 188 ? 26.594 32.969 -3.385 1 68.31 188 GLN A CA 1
ATOM 1505 C C . GLN A 1 188 ? 26.953 34.125 -4.301 1 68.31 188 GLN A C 1
ATOM 1507 O O . GLN A 1 188 ? 28.094 34.625 -4.273 1 68.31 188 GLN A O 1
ATOM 1512 N N . GLY A 1 189 ? 26.141 34.5 -5.145 1 62.41 189 GLY A N 1
ATOM 1513 C CA . GLY A 1 189 ? 26.406 35.625 -6.027 1 62.41 189 GLY A CA 1
ATOM 1514 C C . GLY A 1 189 ? 26.484 36.938 -5.293 1 62.41 189 GLY A C 1
ATOM 1515 O O . GLY A 1 189 ? 27.203 37.844 -5.719 1 62.41 189 GLY A O 1
ATOM 1516 N N . GLN A 1 190 ? 25.859 37.125 -4.328 1 62.41 190 GLN A N 1
ATOM 1517 C CA . GLN A 1 190 ? 25.906 38.375 -3.598 1 62.41 190 GLN A CA 1
ATOM 1518 C C . GLN A 1 190 ? 27.188 38.469 -2.766 1 62.41 190 GLN A C 1
ATOM 1520 O O . GLN A 1 190 ? 27.578 39.562 -2.363 1 62.41 190 GLN A O 1
ATOM 1525 N N . GLU A 1 191 ? 27.812 37.438 -2.367 1 53.41 191 GLU A N 1
ATOM 1526 C CA . GLU A 1 191 ? 29.031 37.5 -1.567 1 53.41 191 GLU A CA 1
ATOM 1527 C C . GLU A 1 191 ? 30.266 37.688 -2.451 1 53.41 191 GLU A C 1
ATOM 1529 O O . GLU A 1 191 ? 31.391 37.719 -1.953 1 53.41 191 GLU A O 1
ATOM 1534 N N . LYS A 1 192 ? 30.141 37.562 -3.721 1 52.66 192 LYS A N 1
ATOM 1535 C CA . LYS A 1 192 ? 31.359 37.844 -4.469 1 52.66 192 LYS A CA 1
ATOM 1536 C C . LYS A 1 192 ? 31.672 39.344 -4.402 1 52.66 192 LYS A C 1
ATOM 1538 O O . LYS A 1 192 ? 30.875 40.188 -4.809 1 52.66 192 LYS A O 1
ATOM 1543 N N . PRO A 1 193 ? 32.75 39.688 -3.484 1 51.28 193 PRO A N 1
ATOM 1544 C CA . PRO A 1 193 ? 33.125 41.062 -3.203 1 51.28 193 PRO A CA 1
ATOM 1545 C C . PRO A 1 193 ? 33.25 41.906 -4.469 1 51.28 193 PRO A C 1
ATOM 1547 O O . PRO A 1 193 ? 33.75 41.438 -5.496 1 51.28 193 PRO A O 1
ATOM 1550 N N . ARG A 1 194 ? 32.5 43.062 -4.512 1 34.81 194 ARG A N 1
ATOM 1551 C CA . ARG A 1 194 ? 32.938 44.062 -5.477 1 34.81 194 ARG A CA 1
ATOM 1552 C C . ARG A 1 194 ? 34.438 44.312 -5.316 1 34.81 194 ARG A C 1
ATOM 1554 O O . ARG A 1 194 ? 34.969 44.375 -4.195 1 34.81 194 ARG A O 1
ATOM 1561 N N . GLN B 1 1 ? 40 32.531 2.332 1 24.19 1 GLN B N 1
ATOM 1562 C CA . GLN B 1 1 ? 39.656 31.844 1.094 1 24.19 1 GLN B CA 1
ATOM 1563 C C . GLN B 1 1 ? 38.594 30.781 1.333 1 24.19 1 GLN B C 1
ATOM 1565 O O . GLN B 1 1 ? 38.906 29.688 1.845 1 24.19 1 GLN B O 1
ATOM 1570 N N . SER B 1 2 ? 37.406 31.078 1.909 1 28.66 2 SER B N 1
ATOM 1571 C CA . SER B 1 2 ? 36.375 30.281 2.549 1 28.66 2 SER B CA 1
ATOM 1572 C C . SER B 1 2 ? 35.781 29.25 1.581 1 28.66 2 SER B C 1
ATOM 1574 O O . SER B 1 2 ? 35.406 29.578 0.459 1 28.66 2 SER B O 1
ATOM 1576 N N . ASP B 1 3 ? 36.344 27.984 1.548 1 31.2 3 ASP B N 1
ATOM 1577 C CA . ASP B 1 3 ? 35.938 26.812 0.783 1 31.2 3 ASP B CA 1
ATOM 1578 C C . ASP B 1 3 ? 34.406 26.719 0.689 1 31.2 3 ASP B C 1
ATOM 1580 O O . ASP B 1 3 ? 33.75 26.562 1.703 1 31.2 3 ASP B O 1
ATOM 1584 N N . ILE B 1 4 ? 33.781 27.5 -0.102 1 33.34 4 ILE B N 1
ATOM 1585 C CA . ILE B 1 4 ? 32.406 27.359 -0.523 1 33.34 4 ILE B CA 1
ATOM 1586 C C . ILE B 1 4 ? 32.094 25.891 -0.801 1 33.34 4 ILE B C 1
ATOM 1588 O O . ILE B 1 4 ? 32.625 25.297 -1.734 1 33.34 4 ILE B O 1
ATOM 1592 N N . ILE B 1 5 ? 32.125 25.031 0.193 1 35.31 5 ILE B N 1
ATOM 1593 C CA . ILE B 1 5 ? 31.672 23.656 0.062 1 35.31 5 ILE B CA 1
ATOM 1594 C C . ILE B 1 5 ? 30.469 23.594 -0.887 1 35.31 5 ILE B C 1
ATOM 1596 O O . ILE B 1 5 ? 29.422 24.203 -0.618 1 35.31 5 ILE B O 1
ATOM 1600 N N . GLU B 1 6 ? 30.594 23.672 -2.172 1 38.97 6 GLU B N 1
ATOM 1601 C CA . GLU B 1 6 ? 29.625 23.406 -3.238 1 38.97 6 GLU B CA 1
ATOM 1602 C C . GLU B 1 6 ? 28.656 22.297 -2.844 1 38.97 6 GLU B C 1
ATOM 1604 O O . GLU B 1 6 ? 29.047 21.125 -2.797 1 38.97 6 GLU B O 1
ATOM 1609 N N . PHE B 1 7 ? 27.906 22.359 -1.806 1 38.31 7 PHE B N 1
ATOM 1610 C CA . PHE B 1 7 ? 26.859 21.406 -1.483 1 38.31 7 PHE B CA 1
ATOM 1611 C C . PHE B 1 7 ? 26.047 21.047 -2.727 1 38.31 7 PHE B C 1
ATOM 1613 O O . PHE B 1 7 ? 25.109 21.75 -3.096 1 38.31 7 PHE B O 1
ATOM 1620 N N . TYR B 1 8 ? 26.594 20.844 -3.908 1 43.16 8 TYR B N 1
ATOM 1621 C CA . TYR B 1 8 ? 25.859 20.203 -4.992 1 43.16 8 TYR B CA 1
ATOM 1622 C C . TYR B 1 8 ? 24.984 19.062 -4.461 1 43.16 8 TYR B C 1
ATOM 1624 O O . TYR B 1 8 ? 25.484 18 -4.109 1 43.16 8 TYR B O 1
ATOM 1632 N N . SER B 1 9 ? 24.031 19.25 -3.621 1 55.03 9 SER B N 1
ATOM 1633 C CA . SER B 1 9 ? 23.188 18.141 -3.176 1 55.03 9 SER B CA 1
ATOM 1634 C C . SER B 1 9 ? 22.719 17.297 -4.355 1 55.03 9 SER B C 1
ATOM 1636 O O . SER B 1 9 ? 22.141 17.812 -5.305 1 55.03 9 SER B O 1
ATOM 1638 N N . ASP B 1 10 ? 23.5 16.328 -4.855 1 72.88 10 ASP B N 1
ATOM 1639 C CA . ASP B 1 10 ? 23.344 15.211 -5.77 1 72.88 10 ASP B CA 1
ATOM 1640 C C . ASP B 1 10 ? 21.969 14.555 -5.59 1 72.88 10 ASP B C 1
ATOM 1642 O O . ASP B 1 10 ? 21.688 13.516 -6.195 1 72.88 10 ASP B O 1
ATOM 1646 N N . TYR B 1 11 ? 21.125 15.289 -4.906 1 84.25 11 TYR B N 1
ATOM 1647 C CA . TYR B 1 11 ? 19.844 14.648 -4.688 1 84.25 11 TYR B CA 1
ATOM 1648 C C . TYR B 1 11 ? 18.938 14.828 -5.898 1 84.25 11 TYR B C 1
ATOM 1650 O O . TYR B 1 11 ? 18.766 15.945 -6.391 1 84.25 11 TYR B O 1
ATOM 1658 N N . ILE B 1 12 ? 18.578 13.727 -6.48 1 89.81 12 ILE B N 1
ATOM 1659 C CA . ILE B 1 12 ? 17.562 13.711 -7.527 1 89.81 12 ILE B CA 1
ATOM 1660 C C . ILE B 1 12 ? 16.281 13.078 -6.992 1 89.81 12 ILE B C 1
ATOM 1662 O O . ILE B 1 12 ? 16.297 11.984 -6.426 1 89.81 12 ILE B O 1
ATOM 1666 N N . THR B 1 13 ? 15.188 13.82 -7.129 1 93.25 13 THR B N 1
ATOM 1667 C CA . THR B 1 13 ? 13.906 13.289 -6.664 1 93.25 13 THR B CA 1
ATOM 1668 C C . THR B 1 13 ? 13.586 11.977 -7.363 1 93.25 13 THR B C 1
ATOM 1670 O O . THR B 1 13 ? 13.5 11.922 -8.594 1 93.25 13 THR B O 1
ATOM 1673 N N . PRO B 1 14 ? 13.344 10.938 -6.555 1 89.75 14 PRO B N 1
ATOM 1674 C CA . PRO B 1 14 ? 13.055 9.641 -7.172 1 89.75 14 PRO B CA 1
ATOM 1675 C C . PRO B 1 14 ? 11.711 9.617 -7.902 1 89.75 14 PRO B C 1
ATOM 1677 O O . PRO B 1 14 ? 10.852 10.461 -7.645 1 89.75 14 PRO B O 1
ATOM 1680 N N . GLY B 1 15 ? 11.648 8.609 -8.891 1 88.06 15 GLY B N 1
ATOM 1681 C CA . GLY B 1 15 ? 10.359 8.391 -9.531 1 88.06 15 GLY B CA 1
ATOM 1682 C C . GLY B 1 15 ? 9.289 7.906 -8.578 1 88.06 15 GLY B C 1
ATOM 1683 O O . GLY B 1 15 ? 9.594 7.473 -7.461 1 88.06 15 GLY B O 1
ATOM 1684 N N . THR B 1 16 ? 8.047 8.047 -9.016 1 86.94 16 THR B N 1
ATOM 1685 C CA . THR B 1 16 ? 6.922 7.695 -8.164 1 86.94 16 THR B CA 1
ATOM 1686 C C . THR B 1 16 ? 6.984 6.223 -7.77 1 86.94 16 THR B C 1
ATOM 1688 O O . THR B 1 16 ? 6.723 5.867 -6.617 1 86.94 16 THR B O 1
ATOM 1691 N N . LEU B 1 17 ? 7.305 5.375 -8.68 1 77.25 17 LEU B N 1
ATOM 1692 C CA . LEU B 1 17 ? 7.406 3.949 -8.391 1 77.25 17 LEU B CA 1
ATOM 1693 C C . LEU B 1 17 ? 8.492 3.68 -7.359 1 77.25 17 LEU B C 1
ATOM 1695 O O . LEU B 1 17 ? 8.32 2.83 -6.48 1 77.25 17 LEU B O 1
ATOM 1699 N N . ASP B 1 18 ? 9.617 4.387 -7.52 1 80.5 18 ASP B N 1
ATOM 1700 C CA . ASP B 1 18 ? 10.688 4.262 -6.539 1 80.5 18 ASP B CA 1
ATOM 1701 C C . ASP B 1 18 ? 10.219 4.699 -5.152 1 80.5 18 ASP B C 1
ATOM 1703 O O . ASP B 1 18 ? 10.578 4.074 -4.148 1 80.5 18 ASP B O 1
ATOM 1707 N N . LEU B 1 19 ? 9.477 5.723 -5.078 1 87.12 19 LEU B N 1
ATOM 1708 C CA . LEU B 1 19 ? 8.945 6.203 -3.807 1 87.12 19 LEU B CA 1
ATOM 1709 C C . LEU B 1 19 ? 8.008 5.18 -3.184 1 87.12 19 LEU B C 1
ATOM 1711 O O . LEU B 1 19 ? 8.023 4.973 -1.969 1 87.12 19 LEU B O 1
ATOM 1715 N N . GLU B 1 20 ? 7.18 4.594 -3.967 1 81.44 20 GLU B N 1
ATOM 1716 C CA . GLU B 1 20 ? 6.25 3.572 -3.49 1 81.44 20 GLU B CA 1
ATOM 1717 C C . GLU B 1 20 ? 6.996 2.414 -2.832 1 81.44 20 GLU B C 1
ATOM 1719 O O . GLU B 1 20 ? 6.504 1.817 -1.872 1 81.44 20 GLU B O 1
ATOM 1724 N N . GLN B 1 21 ? 8.117 2.102 -3.316 1 73.25 21 GLN B N 1
ATOM 1725 C CA . GLN B 1 21 ? 8.898 0.98 -2.799 1 73.25 21 GLN B CA 1
ATOM 1726 C C . GLN B 1 21 ? 9.391 1.261 -1.383 1 73.25 21 GLN B C 1
ATOM 1728 O O . GLN B 1 21 ? 9.695 0.333 -0.629 1 73.25 21 GLN B O 1
ATOM 1733 N N . LEU B 1 22 ? 9.438 2.465 -0.984 1 77.69 22 LEU B N 1
ATOM 1734 C CA . LEU B 1 22 ? 9.914 2.834 0.346 1 77.69 22 LEU B CA 1
ATOM 1735 C C . LEU B 1 22 ? 8.961 2.32 1.422 1 77.69 22 LEU B C 1
ATOM 1737 O O . LEU B 1 22 ? 9.367 2.098 2.564 1 77.69 22 LEU B O 1
ATOM 1741 N N . PHE B 1 23 ? 7.719 2.186 1.109 1 76.19 23 PHE B N 1
ATOM 1742 C CA . PHE B 1 23 ? 6.715 1.839 2.107 1 76.19 23 PHE B CA 1
ATOM 1743 C C . PHE B 1 23 ? 6.727 0.342 2.391 1 76.19 23 PHE B C 1
ATOM 1745 O O . PHE B 1 23 ? 6.078 -0.122 3.332 1 76.19 23 PHE B O 1
ATOM 1752 N N . TRP B 1 24 ? 7.406 -0.378 1.67 1 64.69 24 TRP B N 1
ATOM 1753 C CA . TRP B 1 24 ? 7.387 -1.83 1.811 1 64.69 24 TRP B CA 1
ATOM 1754 C C . TRP B 1 24 ? 8.461 -2.297 2.789 1 64.69 24 TRP B C 1
ATOM 1756 O O . TRP B 1 24 ? 8.492 -3.469 3.17 1 64.69 24 TRP B O 1
ATOM 1766 N N . SER B 1 25 ? 9.328 -1.494 3.289 1 56.38 25 SER B N 1
ATOM 1767 C CA . SER B 1 25 ? 10.438 -1.913 4.141 1 56.38 25 SER B CA 1
ATOM 1768 C C . SER B 1 25 ? 10.297 -1.346 5.547 1 56.38 25 SER B C 1
ATOM 1770 O O . SER B 1 25 ? 11.227 -1.428 6.352 1 56.38 25 SER B O 1
ATOM 1772 N N . GLY B 1 26 ? 9.039 -1.211 6.148 1 51.84 26 GLY B N 1
ATOM 1773 C CA . GLY B 1 26 ? 8.977 -0.516 7.422 1 51.84 26 GLY B CA 1
ATOM 1774 C C . GLY B 1 26 ? 8.797 -1.452 8.602 1 51.84 26 GLY B C 1
ATOM 1775 O O . GLY B 1 26 ? 8.453 -2.623 8.43 1 51.84 26 GLY B O 1
ATOM 1776 N N . PRO B 1 27 ? 9.328 -1.099 9.781 1 49.34 27 PRO B N 1
ATOM 1777 C CA . PRO B 1 27 ? 9.367 -1.901 11.008 1 49.34 27 PRO B CA 1
ATOM 1778 C C . PRO B 1 27 ? 8.016 -2.523 11.352 1 49.34 27 PRO B C 1
ATOM 1780 O O . PRO B 1 27 ? 7.961 -3.561 12.016 1 49.34 27 PRO B O 1
ATOM 1783 N N . GLY B 1 28 ? 7.031 -1.843 11.203 1 48.75 28 GLY B N 1
ATOM 1784 C CA . GLY B 1 28 ? 5.797 -2.35 11.781 1 48.75 28 GLY B CA 1
ATOM 1785 C C . GLY B 1 28 ? 5.285 -3.602 11.094 1 48.75 28 GLY B C 1
ATOM 1786 O O . GLY B 1 28 ? 4.312 -4.211 11.539 1 48.75 28 GLY B O 1
ATOM 1787 N N . VAL B 1 29 ? 5.793 -3.842 9.961 1 49.69 29 VAL B N 1
ATOM 1788 C CA . VAL B 1 29 ? 5.289 -5.051 9.32 1 49.69 29 VAL B CA 1
ATOM 1789 C C . VAL B 1 29 ? 6.188 -6.234 9.672 1 49.69 29 VAL B C 1
ATOM 1791 O O . VAL B 1 29 ? 7.41 -6.164 9.523 1 49.69 29 VAL B O 1
ATOM 1794 N N . GLN B 1 30 ? 5.762 -6.902 10.797 1 51.69 30 GLN B N 1
ATOM 1795 C CA . GLN B 1 30 ? 6.5 -8.156 10.922 1 51.69 30 GLN B CA 1
ATOM 1796 C C . GLN B 1 30 ? 6.766 -8.773 9.555 1 51.69 30 GLN B C 1
ATOM 1798 O O . GLN B 1 30 ? 5.832 -9.148 8.844 1 51.69 30 GLN B O 1
ATOM 1803 N N . TYR B 1 31 ? 7.836 -8.273 9.008 1 58.84 31 TYR B N 1
ATOM 1804 C CA . TYR B 1 31 ? 8.234 -8.68 7.664 1 58.84 31 TYR B CA 1
ATOM 1805 C C . TYR B 1 31 ? 8.805 -10.094 7.676 1 58.84 31 TYR B C 1
ATOM 1807 O O . TYR B 1 31 ? 9.852 -10.344 8.281 1 58.84 31 TYR B O 1
ATOM 1815 N N . THR B 1 32 ? 7.938 -11.039 7.52 1 78.5 32 THR B N 1
ATOM 1816 C CA . THR B 1 32 ? 8.438 -12.375 7.227 1 78.5 32 THR B CA 1
ATOM 1817 C C . THR B 1 32 ? 8.789 -12.508 5.746 1 78.5 32 THR B C 1
ATOM 1819 O O . THR B 1 32 ? 8.102 -11.945 4.891 1 78.5 32 THR B O 1
ATOM 1822 N N . HIS B 1 33 ? 9.898 -13.203 5.516 1 88.25 33 HIS B N 1
ATOM 1823 C CA . HIS B 1 33 ? 10.398 -13.32 4.148 1 88.25 33 HIS B CA 1
ATOM 1824 C C . HIS B 1 33 ? 9.531 -14.266 3.324 1 88.25 33 HIS B C 1
ATOM 1826 O O . HIS B 1 33 ? 9.492 -14.172 2.096 1 88.25 33 HIS B O 1
ATOM 1832 N N . VAL B 1 34 ? 8.93 -15.195 4.039 1 94.94 34 VAL B N 1
ATOM 1833 C CA . VAL B 1 34 ? 8.117 -16.188 3.336 1 94.94 34 VAL B CA 1
ATOM 1834 C C . VAL B 1 34 ? 6.953 -16.625 4.223 1 94.94 34 VAL B C 1
ATOM 1836 O O . VAL B 1 34 ? 7.105 -16.734 5.441 1 94.94 34 VAL B O 1
ATOM 1839 N N . ASN B 1 35 ? 5.77 -16.734 3.584 1 94.81 35 ASN B N 1
ATOM 1840 C CA . ASN B 1 35 ? 4.582 -17.234 4.27 1 94.81 35 ASN B CA 1
ATOM 1841 C C . ASN B 1 35 ? 3.852 -18.266 3.434 1 94.81 35 ASN B C 1
ATOM 1843 O O . ASN B 1 35 ? 3.736 -18.125 2.217 1 94.81 35 ASN B O 1
ATOM 1847 N N . GLN B 1 36 ? 3.432 -19.328 4.176 1 96.88 36 GLN B N 1
ATOM 1848 C CA . GLN B 1 36 ? 2.443 -20.188 3.529 1 96.88 36 GLN B CA 1
ATOM 1849 C C . GLN B 1 36 ? 1.077 -19.516 3.475 1 96.88 36 GLN B C 1
ATOM 1851 O O . GLN B 1 36 ? 0.515 -19.156 4.512 1 96.88 36 GLN B O 1
ATOM 1856 N N . VAL B 1 37 ? 0.544 -19.359 2.219 1 96.5 37 VAL B N 1
ATOM 1857 C CA . VAL B 1 37 ? -0.679 -18.562 2.104 1 96.5 37 VAL B CA 1
ATOM 1858 C C . VAL B 1 37 ? -1.844 -19.469 1.715 1 96.5 37 VAL B C 1
ATOM 1860 O O . VAL B 1 37 ? -3.006 -19.062 1.776 1 96.5 37 VAL B O 1
ATOM 1863 N N . TRP B 1 38 ? -1.605 -20.578 1.249 1 96.69 38 TRP B N 1
ATOM 1864 C CA . TRP B 1 38 ? -2.504 -21.672 0.903 1 96.69 38 TRP B CA 1
ATOM 1865 C C . TRP B 1 38 ? -1.793 -23.016 1.027 1 96.69 38 TRP B C 1
ATOM 1867 O O . TRP B 1 38 ? -0.565 -23.094 0.928 1 96.69 38 TRP B O 1
ATOM 1877 N N . PRO B 1 39 ? -2.523 -24.109 1.385 1 96.75 39 PRO B N 1
ATOM 1878 C CA . PRO B 1 39 ? -1.814 -25.391 1.496 1 96.75 39 PRO B CA 1
ATOM 1879 C C . PRO B 1 39 ? -0.902 -25.656 0.303 1 96.75 39 PRO B C 1
ATOM 1881 O O . PRO B 1 39 ? -1.376 -25.75 -0.833 1 96.75 39 PRO B O 1
ATOM 1884 N N . GLY B 1 40 ? 0.395 -25.688 0.633 1 97.5 40 GLY B N 1
ATOM 1885 C CA . GLY B 1 40 ? 1.383 -26.016 -0.383 1 97.5 40 GLY B CA 1
ATOM 1886 C C . GLY B 1 40 ? 1.81 -24.828 -1.21 1 97.5 40 GLY B C 1
ATOM 1887 O O . GLY B 1 40 ? 2.611 -24.953 -2.137 1 97.5 40 GLY B O 1
ATOM 1888 N N . ILE B 1 41 ? 1.279 -23.672 -0.909 1 98.5 41 ILE B N 1
ATOM 1889 C CA . ILE B 1 41 ? 1.592 -22.484 -1.698 1 98.5 41 ILE B CA 1
ATOM 1890 C C . ILE B 1 41 ? 2.219 -21.422 -0.802 1 98.5 41 ILE B C 1
ATOM 1892 O O . ILE B 1 41 ? 1.601 -20.984 0.167 1 98.5 41 ILE B O 1
ATOM 1896 N N . TYR B 1 42 ? 3.42 -21.062 -1.142 1 98.25 42 TYR B N 1
ATOM 1897 C CA . TYR B 1 42 ? 4.18 -20.062 -0.395 1 98.25 42 TYR B CA 1
ATOM 1898 C C . TYR B 1 42 ? 4.434 -18.828 -1.245 1 98.25 42 TYR B C 1
ATOM 1900 O O . TYR B 1 42 ? 4.73 -18.938 -2.438 1 98.25 42 TYR B O 1
ATOM 1908 N N . ILE B 1 43 ? 4.238 -17.656 -0.636 1 97.62 43 ILE B N 1
ATOM 1909 C CA . ILE B 1 43 ? 4.711 -16.406 -1.231 1 97.62 43 ILE B CA 1
ATOM 1910 C C . ILE B 1 43 ? 5.949 -15.914 -0.485 1 97.62 43 ILE B C 1
ATOM 1912 O O . ILE B 1 43 ? 5.973 -15.898 0.748 1 97.62 43 ILE B O 1
ATOM 1916 N N . GLY B 1 44 ? 6.965 -15.594 -1.244 1 95.88 44 GLY B N 1
ATOM 1917 C CA . GLY B 1 44 ? 8.188 -15.117 -0.614 1 95.88 44 GLY B CA 1
ATOM 1918 C C . GLY B 1 44 ? 8.875 -14.016 -1.394 1 95.88 44 GLY B C 1
ATOM 1919 O O . GLY B 1 44 ? 8.344 -13.531 -2.398 1 95.88 44 GLY B O 1
ATOM 1920 N N . ASP B 1 45 ? 10.062 -13.594 -0.8 1 92.06 45 ASP B N 1
ATOM 1921 C CA . ASP B 1 45 ? 10.852 -12.523 -1.416 1 92.06 45 ASP B CA 1
ATOM 1922 C C . ASP B 1 45 ?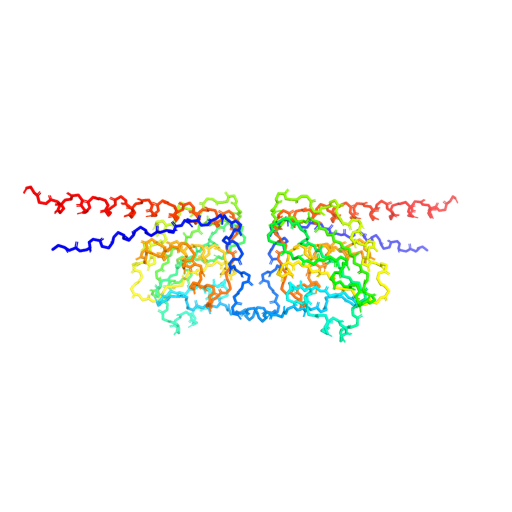 12.156 -13.07 -1.984 1 92.06 45 ASP B C 1
ATOM 1924 O O . ASP B 1 45 ? 12.344 -14.281 -2.084 1 92.06 45 ASP B O 1
ATOM 1928 N N . GLU B 1 46 ? 12.969 -12.188 -2.48 1 93.81 46 GLU B N 1
ATOM 1929 C CA . GLU B 1 46 ? 14.25 -12.516 -3.088 1 93.81 46 GLU B CA 1
ATOM 1930 C C . GLU B 1 46 ? 15.117 -13.336 -2.131 1 93.81 46 GLU B C 1
ATOM 1932 O O . GLU B 1 46 ? 15.758 -14.305 -2.539 1 93.81 46 GLU B O 1
ATOM 1937 N N . LYS B 1 47 ? 15.18 -12.93 -0.91 1 91.69 47 LYS B N 1
ATOM 1938 C CA . LYS B 1 47 ? 16.016 -13.633 0.067 1 91.69 47 LYS B CA 1
ATOM 1939 C C . LYS B 1 47 ? 15.609 -15.102 0.17 1 91.69 47 LYS B C 1
ATOM 1941 O O . LYS B 1 47 ? 16.469 -15.984 0.208 1 91.69 47 LYS B O 1
ATOM 1946 N N . THR B 1 48 ? 14.352 -15.32 0.203 1 96.19 48 THR B N 1
ATOM 1947 C CA . THR B 1 48 ? 13.844 -16.688 0.285 1 96.19 48 THR B CA 1
ATOM 1948 C C . THR B 1 48 ? 14.266 -17.5 -0.934 1 96.19 48 THR B C 1
ATOM 1950 O O . THR B 1 48 ? 14.711 -18.641 -0.801 1 96.19 48 THR B O 1
ATOM 1953 N N . ALA B 1 49 ? 14.117 -16.891 -2.08 1 96.88 49 ALA B N 1
ATOM 1954 C CA . ALA B 1 49 ? 14.422 -17.578 -3.334 1 96.88 49 ALA B CA 1
ATOM 1955 C C . ALA B 1 49 ? 15.891 -17.953 -3.406 1 96.88 49 ALA B C 1
ATOM 1957 O O . ALA B 1 49 ? 16.25 -18.969 -4.02 1 96.88 49 ALA B O 1
ATOM 1958 N N . LEU B 1 50 ? 16.734 -17.25 -2.756 1 95.31 50 LEU B N 1
ATOM 1959 C CA . LEU B 1 50 ? 18.172 -17.438 -2.867 1 95.31 50 LEU B CA 1
ATOM 1960 C C . LEU B 1 50 ? 18.688 -18.422 -1.806 1 95.31 50 LEU B C 1
ATOM 1962 O O . LEU B 1 50 ? 19.797 -18.938 -1.909 1 95.31 50 LEU B O 1
ATOM 1966 N N . GLU B 1 51 ? 17.922 -18.656 -0.807 1 95 51 GLU B N 1
ATOM 1967 C CA . GLU B 1 51 ? 18.328 -19.547 0.286 1 95 51 GLU B CA 1
ATOM 1968 C C . GLU B 1 51 ? 17.938 -20.984 0.008 1 95 51 GLU B C 1
ATOM 1970 O O . GLU B 1 51 ? 16.984 -21.5 0.607 1 95 51 GLU B O 1
ATOM 1975 N N . ARG B 1 52 ? 18.75 -21.719 -0.736 1 94.94 52 ARG B N 1
ATOM 1976 C CA . ARG B 1 52 ? 18.438 -23.062 -1.211 1 94.94 52 ARG B CA 1
ATOM 1977 C C . ARG B 1 52 ? 18.234 -24.031 -0.043 1 94.94 52 ARG B C 1
ATOM 1979 O O . ARG B 1 52 ? 17.297 -24.828 -0.041 1 94.94 52 ARG B O 1
ATOM 1986 N N . PRO B 1 53 ? 19.141 -23.953 1.02 1 94.69 53 PRO B N 1
ATOM 1987 C CA . PRO B 1 53 ? 18.891 -24.859 2.15 1 94.69 53 PRO B CA 1
ATOM 1988 C C . PRO B 1 53 ? 17.516 -24.641 2.787 1 94.69 53 PRO B C 1
ATOM 1990 O O . PRO B 1 53 ? 16.859 -25.609 3.176 1 94.69 53 PRO B O 1
ATOM 1993 N N . GLY B 1 54 ? 17.141 -23.406 2.844 1 95.56 54 GLY B N 1
ATOM 1994 C CA . GLY B 1 54 ? 15.828 -23.094 3.379 1 95.56 54 GLY B CA 1
ATOM 1995 C C . GLY B 1 54 ? 14.695 -23.641 2.529 1 95.56 54 GLY B C 1
ATOM 1996 O O . GLY B 1 54 ? 13.688 -24.109 3.059 1 95.56 54 GLY B O 1
ATOM 1997 N N . LEU B 1 55 ? 14.844 -23.562 1.274 1 96.62 55 LEU B N 1
ATOM 1998 C CA . LEU B 1 55 ? 13.844 -24.109 0.362 1 96.62 55 LEU B CA 1
ATOM 1999 C C . LEU B 1 55 ? 13.711 -25.609 0.541 1 96.62 55 LEU B C 1
ATOM 2001 O O . LEU B 1 55 ? 12.594 -26.141 0.539 1 96.62 55 LEU B O 1
ATOM 2005 N N . ARG B 1 56 ? 14.844 -26.25 0.685 1 95.25 56 ARG B N 1
ATOM 2006 C CA . ARG B 1 56 ? 14.836 -27.688 0.917 1 95.25 56 ARG B CA 1
ATOM 2007 C C . ARG B 1 56 ? 14.109 -28.031 2.213 1 95.25 56 ARG B C 1
ATOM 2009 O O . ARG B 1 56 ? 13.312 -28.969 2.256 1 95.25 56 ARG B O 1
ATOM 2016 N N . ASP B 1 57 ? 14.398 -27.266 3.219 1 96.25 57 ASP B N 1
ATOM 2017 C CA . ASP B 1 57 ? 13.781 -27.5 4.52 1 96.25 57 ASP B CA 1
ATOM 2018 C C . ASP B 1 57 ? 12.258 -27.344 4.438 1 96.25 57 ASP B C 1
ATOM 2020 O O . ASP B 1 57 ? 11.531 -28.047 5.141 1 96.25 57 ASP B O 1
ATOM 2024 N N . LEU B 1 58 ? 11.789 -26.484 3.553 1 95.5 58 LEU B N 1
ATOM 2025 C CA . LEU B 1 58 ? 10.367 -26.234 3.383 1 95.5 58 LEU B CA 1
ATOM 2026 C C . LEU B 1 58 ? 9.734 -27.266 2.457 1 95.5 58 LEU B C 1
ATOM 2028 O O . LEU B 1 58 ? 8.516 -27.344 2.34 1 95.5 58 LEU B O 1
ATOM 2032 N N . GLY B 1 59 ? 10.625 -28.047 1.828 1 95.75 59 GLY B N 1
ATOM 2033 C CA . GLY B 1 59 ? 10.133 -29.047 0.898 1 95.75 59 GLY B CA 1
ATOM 2034 C C . GLY B 1 59 ? 9.648 -28.469 -0.413 1 95.75 59 GLY B C 1
ATOM 2035 O O . GLY B 1 59 ? 8.758 -29.016 -1.058 1 95.75 59 GLY B O 1
ATOM 2036 N N . ILE B 1 60 ? 10.195 -27.359 -0.821 1 97.38 60 ILE B N 1
ATOM 2037 C CA . ILE B 1 60 ? 9.812 -26.703 -2.062 1 97.38 60 ILE B CA 1
ATOM 2038 C C . ILE B 1 60 ? 10.281 -27.531 -3.256 1 97.38 60 ILE B C 1
ATOM 2040 O O . ILE B 1 60 ? 11.453 -27.891 -3.35 1 97.38 60 ILE B O 1
ATOM 2044 N N . THR B 1 61 ? 9.336 -27.797 -4.117 1 96.75 61 THR B N 1
ATOM 2045 C CA . THR B 1 61 ? 9.672 -28.562 -5.312 1 96.75 61 THR B CA 1
ATOM 2046 C C . THR B 1 61 ? 9.461 -27.719 -6.57 1 96.75 61 THR B C 1
ATOM 2048 O O . THR B 1 61 ? 9.898 -28.109 -7.656 1 96.75 61 THR B O 1
ATOM 2051 N N . HIS B 1 62 ? 8.773 -26.688 -6.484 1 97.81 62 HIS B N 1
ATOM 2052 C CA . HIS B 1 62 ? 8.508 -25.766 -7.586 1 97.81 62 HIS B CA 1
ATOM 2053 C C . HIS B 1 62 ? 8.789 -24.328 -7.176 1 97.81 62 HIS B C 1
ATOM 2055 O O . HIS B 1 62 ? 8.477 -23.922 -6.051 1 97.81 62 HIS B O 1
ATOM 2061 N N . VAL B 1 63 ? 9.438 -23.578 -8.086 1 98 63 VAL B N 1
ATOM 2062 C CA . VAL B 1 63 ? 9.688 -22.156 -7.871 1 98 63 VAL B CA 1
ATOM 2063 C C . VAL B 1 63 ? 9.188 -21.359 -9.07 1 98 63 VAL B C 1
ATOM 2065 O O . VAL B 1 63 ? 9.602 -21.609 -10.203 1 98 63 VAL B O 1
ATOM 2068 N N . LEU B 1 64 ? 8.219 -20.5 -8.82 1 98.56 64 LEU B N 1
ATOM 2069 C CA . LEU B 1 64 ? 7.789 -19.5 -9.797 1 98.56 64 LEU B CA 1
ATOM 2070 C C . LEU B 1 64 ? 8.367 -18.125 -9.461 1 98.56 64 LEU B C 1
ATOM 2072 O O . LEU B 1 64 ? 8.031 -17.547 -8.422 1 98.56 64 LEU B O 1
ATOM 2076 N N . ASN B 1 65 ? 9.258 -17.688 -10.289 1 98.44 65 ASN B N 1
ATOM 2077 C CA . ASN B 1 65 ? 9.875 -16.359 -10.172 1 98.44 65 ASN B CA 1
ATOM 2078 C C . ASN B 1 65 ? 9.117 -15.312 -10.977 1 98.44 65 ASN B C 1
ATOM 2080 O O . ASN B 1 65 ? 9.227 -15.266 -12.203 1 98.44 65 ASN B O 1
ATOM 2084 N N . ALA B 1 66 ? 8.414 -14.406 -10.289 1 98.31 66 ALA B N 1
ATOM 2085 C CA . ALA B 1 66 ? 7.602 -13.383 -10.945 1 98.31 66 ALA B CA 1
ATOM 2086 C C . ALA B 1 66 ? 8.414 -12.117 -11.211 1 98.31 66 ALA B C 1
ATOM 2088 O O . ALA B 1 66 ? 7.859 -11.078 -11.57 1 98.31 66 ALA B O 1
ATOM 2089 N N . ALA B 1 67 ? 9.719 -12.164 -10.992 1 96.69 67 ALA B N 1
ATOM 2090 C CA . ALA B 1 67 ? 10.586 -11 -11.148 1 96.69 67 ALA B CA 1
ATOM 2091 C C . ALA B 1 67 ? 11.812 -11.344 -11.984 1 96.69 67 ALA B C 1
ATOM 2093 O O . ALA B 1 67 ? 12.93 -10.906 -11.672 1 96.69 67 ALA B O 1
ATOM 2094 N N . GLU B 1 68 ? 11.695 -12.117 -12.969 1 92.31 68 GLU B N 1
ATOM 2095 C CA . GLU B 1 68 ? 12.828 -12.492 -13.797 1 92.31 68 GLU B CA 1
ATOM 2096 C C . GLU B 1 68 ? 13.141 -11.414 -14.828 1 92.31 68 GLU B C 1
ATOM 2098 O O . GLU B 1 68 ? 14.023 -11.586 -15.672 1 92.31 68 GLU B O 1
ATOM 2103 N N . GLY B 1 69 ? 12.617 -10.242 -14.828 1 82 69 GLY B N 1
ATOM 2104 C CA . GLY B 1 69 ? 12.805 -9.188 -15.805 1 82 69 GLY B CA 1
ATOM 2105 C C . GLY B 1 69 ? 14.07 -8.375 -15.57 1 82 69 GLY B C 1
ATOM 2106 O O . GLY B 1 69 ? 15.008 -8.844 -14.922 1 82 69 GLY B O 1
ATOM 2107 N N . LYS B 1 70 ? 14.125 -7.332 -16.234 1 79.31 70 LYS B N 1
ATOM 2108 C CA . LYS B 1 70 ? 15.336 -6.516 -16.297 1 79.31 70 LYS B CA 1
ATOM 2109 C C . LYS B 1 70 ? 15.445 -5.609 -15.07 1 79.31 70 LYS B C 1
ATOM 2111 O O . LYS B 1 70 ? 16.547 -5.391 -14.555 1 79.31 70 LYS B O 1
ATOM 2116 N N . TRP B 1 71 ? 14.344 -5.129 -14.625 1 74.62 71 TRP B N 1
ATOM 2117 C CA . TRP B 1 71 ? 14.344 -4.16 -13.531 1 74.62 71 TRP B CA 1
ATOM 2118 C C . TRP B 1 71 ? 13.734 -4.762 -12.266 1 74.62 71 TRP B C 1
ATOM 2120 O O . TRP B 1 71 ? 12.75 -5.496 -12.336 1 74.62 71 TRP B O 1
ATOM 2130 N N . ASN B 1 72 ? 14.375 -4.324 -11.094 1 79.69 72 ASN B N 1
ATOM 2131 C CA . ASN B 1 72 ? 13.859 -4.852 -9.836 1 79.69 72 ASN B CA 1
ATOM 2132 C C . ASN B 1 72 ? 13.617 -6.355 -9.922 1 79.69 72 ASN B C 1
ATOM 2134 O O . ASN B 1 72 ? 12.508 -6.824 -9.641 1 79.69 72 ASN B O 1
ATOM 2138 N N . ASN B 1 73 ? 14.617 -6.992 -10.258 1 86.56 73 ASN B N 1
ATOM 2139 C CA . ASN B 1 73 ? 14.539 -8.406 -10.602 1 86.56 73 ASN B CA 1
ATOM 2140 C C . ASN B 1 73 ? 15.25 -9.273 -9.562 1 86.56 73 ASN B C 1
ATOM 2142 O O . ASN B 1 73 ? 15.883 -8.75 -8.641 1 86.56 73 ASN B O 1
ATOM 2146 N N . VAL B 1 74 ? 14.906 -10.562 -9.609 1 90.31 74 VAL B N 1
ATOM 2147 C CA . VAL B 1 74 ? 15.633 -11.602 -8.891 1 90.31 74 VAL B CA 1
ATOM 2148 C C . VAL B 1 74 ? 16.312 -12.539 -9.891 1 90.31 74 VAL B C 1
ATOM 2150 O O . VAL B 1 74 ? 15.648 -13.281 -10.609 1 90.31 74 VAL B O 1
ATOM 2153 N N . LEU B 1 75 ? 17.578 -12.375 -9.891 1 86.94 75 LEU B N 1
ATOM 2154 C CA . LEU B 1 75 ? 18.359 -13.086 -10.898 1 86.94 75 LEU B CA 1
ATOM 2155 C C . LEU B 1 75 ? 18.625 -14.523 -10.461 1 86.94 75 LEU B C 1
ATOM 2157 O O . LEU B 1 75 ? 19.719 -14.852 -10.008 1 86.94 75 LEU B O 1
ATOM 2161 N N . THR B 1 76 ? 17.625 -15.156 -10.531 1 88.5 76 THR B N 1
ATOM 2162 C CA . THR B 1 76 ? 17.734 -16.609 -10.461 1 88.5 76 THR B CA 1
ATOM 2163 C C . THR B 1 76 ? 17.406 -17.25 -11.805 1 88.5 76 THR B C 1
ATOM 2165 O O . THR B 1 76 ? 17.281 -16.547 -12.812 1 88.5 76 THR B O 1
ATOM 2168 N N . GLY B 1 77 ? 17.266 -18.391 -12.062 1 87.94 77 GLY B N 1
ATOM 2169 C CA . GLY B 1 77 ? 16.984 -19.203 -13.227 1 87.94 77 GLY B CA 1
ATOM 2170 C C . GLY B 1 77 ? 16.984 -20.688 -12.93 1 87.94 77 GLY B C 1
ATOM 2171 O O . GLY B 1 77 ? 17.25 -21.109 -11.805 1 87.94 77 GLY B O 1
ATOM 2172 N N . ALA B 1 78 ? 16.625 -21.281 -14.039 1 87.31 78 ALA B N 1
ATOM 2173 C CA . ALA B 1 78 ? 16.578 -22.734 -13.875 1 87.31 78 ALA B CA 1
ATOM 2174 C C . ALA B 1 78 ? 17.938 -23.281 -13.453 1 87.31 78 ALA B C 1
ATOM 2176 O O . ALA B 1 78 ? 18.016 -24.203 -12.641 1 87.31 78 ALA B O 1
ATOM 2177 N N . ASP B 1 79 ? 18.969 -22.641 -13.805 1 91.88 79 ASP B N 1
ATOM 2178 C CA . ASP B 1 79 ? 20.312 -23.125 -13.531 1 91.88 79 ASP B CA 1
ATOM 2179 C C . ASP B 1 79 ? 20.688 -22.922 -12.062 1 91.88 79 ASP B C 1
ATOM 2181 O O . ASP B 1 79 ? 21.484 -23.672 -11.508 1 91.88 79 ASP B O 1
ATOM 2185 N N . TYR B 1 80 ? 20.125 -21.938 -11.523 1 93.25 80 TYR B N 1
ATOM 2186 C CA . TYR B 1 80 ? 20.422 -21.641 -10.125 1 93.25 80 TYR B CA 1
ATOM 2187 C C . TYR B 1 80 ? 20 -22.797 -9.227 1 93.25 80 TYR B C 1
ATOM 2189 O O . TYR B 1 80 ? 20.641 -23.062 -8.203 1 93.25 80 TYR B O 1
ATOM 2197 N N . TYR B 1 81 ? 19 -23.469 -9.719 1 93 81 TYR B N 1
ATOM 2198 C CA . TYR B 1 81 ? 18.453 -24.547 -8.906 1 93 81 TYR B CA 1
ATOM 2199 C C . TYR B 1 81 ? 18.891 -25.906 -9.445 1 93 81 TYR B C 1
ATOM 2201 O O . TYR B 1 81 ? 18.281 -26.938 -9.141 1 93 81 TYR B O 1
ATOM 2209 N N . SER B 1 82 ? 19.859 -26.031 -10.25 1 89.75 82 SER B N 1
ATOM 2210 C CA . SER B 1 82 ? 20.25 -27.234 -10.984 1 89.75 82 SER B CA 1
ATOM 2211 C C . SER B 1 82 ? 20.641 -28.359 -10.039 1 89.75 82 SER B C 1
ATOM 2213 O O . SER B 1 82 ? 20.5 -29.547 -10.367 1 89.75 82 SER B O 1
ATOM 2215 N N . ASP B 1 83 ? 21.141 -28.047 -8.875 1 89.19 83 ASP B N 1
ATOM 2216 C CA . ASP B 1 83 ? 21.562 -29.062 -7.926 1 89.19 83 ASP B CA 1
ATOM 2217 C C . ASP B 1 83 ? 20.422 -29.453 -6.996 1 89.19 83 ASP B C 1
ATOM 2219 O O . ASP B 1 83 ? 20.641 -30.125 -5.984 1 89.19 83 ASP B O 1
ATOM 2223 N N . THR B 1 84 ? 19.281 -29.016 -7.426 1 89 84 THR B N 1
ATOM 2224 C CA . THR B 1 84 ? 18.078 -29.344 -6.684 1 89 84 THR B CA 1
ATOM 2225 C C . THR B 1 84 ? 17.062 -30.047 -7.586 1 89 84 THR B C 1
ATOM 2227 O O . THR B 1 84 ? 17.281 -30.188 -8.789 1 89 84 THR B O 1
ATOM 2230 N N . ASN B 1 85 ? 16.047 -30.609 -6.992 1 88.94 85 ASN B N 1
ATOM 2231 C CA . ASN B 1 85 ? 14.93 -31.188 -7.738 1 88.94 85 ASN B CA 1
ATOM 2232 C C . ASN B 1 85 ? 13.812 -30.172 -7.957 1 88.94 85 ASN B C 1
ATOM 2234 O O . ASN B 1 85 ? 12.648 -30.531 -8.109 1 88.94 85 ASN B O 1
ATOM 2238 N N . ILE B 1 86 ? 14.195 -28.953 -7.992 1 94.62 86 ILE B N 1
ATOM 2239 C CA . ILE B 1 86 ? 13.203 -27.875 -8.086 1 94.62 86 ILE B CA 1
ATOM 2240 C C . ILE B 1 86 ? 12.875 -27.609 -9.555 1 94.62 86 ILE B C 1
ATOM 2242 O O . ILE B 1 86 ? 13.781 -27.438 -10.375 1 94.62 86 ILE B O 1
ATOM 2246 N N . GLN B 1 87 ? 11.594 -27.688 -9.898 1 96.12 87 GLN B N 1
ATOM 2247 C CA . GLN B 1 87 ? 11.094 -27.219 -11.18 1 96.12 87 GLN B CA 1
ATOM 2248 C C . GLN B 1 87 ? 10.922 -25.703 -11.172 1 96.12 87 GLN B C 1
ATOM 2250 O O . GLN B 1 87 ? 10.383 -25.141 -10.211 1 96.12 87 GLN B O 1
ATOM 2255 N N . TYR B 1 88 ? 11.383 -25.094 -12.258 1 97 88 TYR B N 1
ATOM 2256 C CA . TYR B 1 88 ? 11.469 -23.625 -12.273 1 97 88 TYR B CA 1
ATOM 2257 C C . TYR B 1 88 ? 10.617 -23.047 -13.391 1 97 88 TYR B C 1
ATOM 2259 O O . TYR B 1 88 ? 10.578 -23.578 -14.492 1 97 88 TYR B O 1
ATOM 2267 N N . TYR B 1 89 ? 9.914 -21.953 -13.086 1 98 89 TYR B N 1
ATOM 2268 C CA . TYR B 1 89 ? 9.203 -21.125 -14.062 1 98 89 TYR B CA 1
ATOM 2269 C C . TYR B 1 89 ? 9.469 -19.656 -13.82 1 98 89 TYR B C 1
ATOM 2271 O O . TYR B 1 89 ? 9.117 -19.125 -12.758 1 98 89 TYR B O 1
ATOM 2279 N N . GLY B 1 90 ? 10.039 -18.984 -14.773 1 97.69 90 GLY B N 1
ATOM 2280 C CA . GLY B 1 90 ? 10.344 -17.578 -14.68 1 97.69 90 GLY B CA 1
ATOM 2281 C C . GLY B 1 90 ? 9.438 -16.703 -15.523 1 97.69 90 GLY B C 1
ATOM 2282 O O . GLY B 1 90 ? 9.141 -17.031 -16.672 1 97.69 90 GLY B O 1
ATOM 2283 N N . ILE B 1 91 ? 8.969 -15.586 -14.891 1 97.75 91 ILE B N 1
ATOM 2284 C CA . ILE B 1 91 ? 8.148 -14.594 -15.57 1 97.75 91 ILE B CA 1
ATOM 2285 C C . ILE B 1 91 ? 8.844 -13.234 -15.531 1 97.75 91 ILE B C 1
ATOM 2287 O O . ILE B 1 91 ? 9.273 -12.781 -14.469 1 97.75 91 ILE B O 1
ATOM 2291 N N . GLU B 1 92 ? 8.977 -12.664 -16.703 1 96.38 92 GLU B N 1
ATOM 2292 C CA . GLU B 1 92 ? 9.516 -11.305 -16.766 1 96.38 92 GLU B CA 1
ATOM 2293 C C . GLU B 1 92 ? 8.414 -10.273 -16.562 1 96.38 92 GLU B C 1
ATOM 2295 O O . GLU B 1 92 ? 7.922 -9.68 -17.531 1 96.38 92 GLU B O 1
ATOM 2300 N N . ALA B 1 93 ? 8.148 -10.047 -15.297 1 95.94 93 ALA B N 1
ATOM 2301 C CA . ALA B 1 93 ? 7.117 -9.062 -14.977 1 95.94 93 ALA B CA 1
ATOM 2302 C C . ALA B 1 93 ? 7.73 -7.82 -14.328 1 95.94 93 ALA B C 1
ATOM 2304 O O . ALA B 1 93 ? 8.617 -7.93 -13.484 1 95.94 93 ALA B O 1
ATOM 2305 N N . ASP B 1 94 ? 7.242 -6.656 -14.812 1 91.69 94 ASP B N 1
ATOM 2306 C CA . ASP B 1 94 ? 7.59 -5.391 -14.172 1 91.69 94 ASP B CA 1
ATOM 2307 C C . ASP B 1 94 ? 6.523 -4.969 -13.164 1 91.69 94 ASP B C 1
ATOM 2309 O O . ASP B 1 94 ? 5.332 -4.992 -13.469 1 91.69 94 ASP B O 1
ATOM 2313 N N . ASP B 1 95 ? 6.98 -4.625 -11.969 1 88.75 95 ASP B N 1
ATOM 2314 C CA . ASP B 1 95 ? 6.012 -4.199 -10.961 1 88.75 95 ASP B CA 1
ATOM 2315 C C . ASP B 1 95 ? 5.602 -2.744 -11.172 1 88.75 95 ASP B C 1
ATOM 2317 O O . ASP B 1 95 ? 5.867 -1.887 -10.328 1 88.75 95 ASP B O 1
ATOM 2321 N N . LYS B 1 96 ? 4.93 -2.592 -12.242 1 84.31 96 LYS B N 1
ATOM 2322 C CA . LYS B 1 96 ? 4.355 -1.308 -12.633 1 84.31 96 LYS B CA 1
ATOM 2323 C C . LYS B 1 96 ? 2.875 -1.451 -12.977 1 84.31 96 LYS B C 1
ATOM 2325 O O . LYS B 1 96 ? 2.465 -2.453 -13.57 1 84.31 96 LYS B O 1
ATOM 2330 N N . PRO B 1 97 ? 2.104 -0.387 -12.625 1 85.56 97 PRO B N 1
ATOM 2331 C CA . PRO B 1 97 ? 0.666 -0.481 -12.883 1 85.56 97 PRO B CA 1
ATOM 2332 C C . PRO B 1 97 ? 0.349 -0.672 -14.367 1 85.56 97 PRO B C 1
ATOM 2334 O O . PRO B 1 97 ? -0.71 -1.202 -14.711 1 85.56 97 PRO B O 1
ATOM 2337 N N . THR B 1 98 ? 1.301 -0.285 -15.234 1 89.19 98 THR B N 1
ATOM 2338 C CA . THR B 1 98 ? 1.042 -0.348 -16.672 1 89.19 98 THR B CA 1
ATOM 2339 C C . THR B 1 98 ? 1.379 -1.73 -17.219 1 89.19 98 THR B C 1
ATOM 2341 O O . THR B 1 98 ? 1.038 -2.051 -18.359 1 89.19 98 THR B O 1
ATOM 2344 N N . PHE B 1 99 ? 2.027 -2.545 -16.469 1 93.81 99 PHE B N 1
ATOM 2345 C CA . PHE B 1 99 ? 2.408 -3.869 -16.953 1 93.81 99 PHE B CA 1
ATOM 2346 C C . PHE B 1 99 ? 1.191 -4.781 -17.031 1 93.81 99 PHE B C 1
ATOM 2348 O O . PHE B 1 99 ? 0.392 -4.852 -16.109 1 93.81 99 PHE B O 1
ATOM 2355 N N . ASN B 1 100 ? 1.111 -5.492 -18.203 1 98.12 100 ASN B N 1
ATOM 2356 C CA . ASN B 1 100 ? 0.026 -6.449 -18.391 1 98.12 100 ASN B CA 1
ATOM 2357 C C . ASN B 1 100 ? 0.364 -7.809 -17.781 1 98.12 100 ASN B C 1
ATOM 2359 O O . ASN B 1 100 ? 0.799 -8.719 -18.5 1 98.12 100 ASN B O 1
ATOM 2363 N N . ILE B 1 101 ? 0.025 -8.055 -16.531 1 98.25 101 ILE B N 1
ATOM 2364 C CA . ILE B 1 101 ? 0.385 -9.289 -15.852 1 98.25 101 ILE B CA 1
ATOM 2365 C C . ILE B 1 101 ? -0.678 -10.352 -16.109 1 98.25 101 ILE B C 1
ATOM 2367 O O . ILE B 1 101 ? -0.453 -11.539 -15.859 1 98.25 101 ILE B O 1
ATOM 2371 N N . SER B 1 102 ? -1.823 -9.938 -16.609 1 98.81 102 SER B N 1
ATOM 2372 C CA . SER B 1 102 ? -2.916 -10.875 -16.844 1 98.81 102 SER B CA 1
ATOM 2373 C C . SER B 1 102 ? -2.533 -11.914 -17.891 1 98.81 102 SER B C 1
ATOM 2375 O O . SER B 1 102 ? -3.062 -13.031 -17.891 1 98.81 102 SER B O 1
ATOM 2377 N N . GLN B 1 103 ? -1.614 -11.562 -18.766 1 98.62 103 G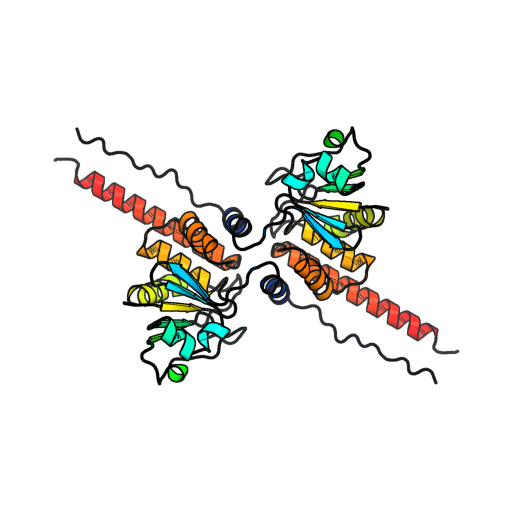LN B N 1
ATOM 2378 C CA . GLN B 1 103 ? -1.169 -12.508 -19.781 1 98.62 103 GLN B CA 1
ATOM 2379 C C . GLN B 1 103 ? -0.546 -13.75 -19.156 1 98.62 103 GLN B C 1
ATOM 2381 O O . GLN B 1 103 ? -0.468 -14.805 -19.781 1 98.62 103 GLN B O 1
ATOM 2386 N N . PHE B 1 104 ? -0.177 -13.711 -17.859 1 98.75 104 PHE B N 1
ATOM 2387 C CA . PHE B 1 104 ? 0.497 -14.828 -17.219 1 98.75 104 PHE B CA 1
ATOM 2388 C C . PHE B 1 104 ? -0.437 -15.523 -16.234 1 98.75 104 PHE B C 1
ATOM 2390 O O . PHE B 1 104 ? -0.043 -16.484 -15.562 1 98.75 104 PHE B O 1
ATOM 2397 N N . PHE B 1 105 ? -1.673 -15.062 -16.156 1 98.81 105 PHE B N 1
ATOM 2398 C CA . PHE B 1 105 ? -2.582 -15.672 -15.188 1 98.81 105 PHE B CA 1
ATOM 2399 C C . PHE B 1 105 ? -2.75 -17.156 -15.461 1 98.81 105 PHE B C 1
ATOM 2401 O O . PHE B 1 105 ? -2.582 -17.984 -14.562 1 98.81 105 PHE B O 1
ATOM 2408 N N . HIS B 1 106 ? -2.973 -17.484 -16.703 1 98.5 106 HIS B N 1
ATOM 2409 C CA . HIS B 1 106 ? -3.262 -18.875 -17.031 1 98.5 106 HIS B CA 1
ATOM 2410 C C . HIS B 1 106 ? -2.01 -19.75 -16.906 1 98.5 106 HIS B C 1
ATOM 2412 O O . HIS B 1 106 ? -2.008 -20.734 -16.188 1 98.5 106 HIS B O 1
ATOM 2418 N N . PRO B 1 107 ? -0.909 -19.375 -17.547 1 98.56 107 PRO B N 1
ATOM 2419 C CA . PRO B 1 107 ? 0.26 -20.25 -17.438 1 98.56 107 PRO B CA 1
ATOM 2420 C C . PRO B 1 107 ? 0.792 -20.344 -16 1 98.56 107 PRO B C 1
ATOM 2422 O O . PRO B 1 107 ? 1.254 -21.406 -15.578 1 98.56 107 PRO B O 1
ATOM 2425 N N . ALA B 1 108 ? 0.735 -19.312 -15.227 1 98.75 108 ALA B N 1
ATOM 2426 C CA . ALA B 1 108 ? 1.172 -19.344 -13.828 1 98.75 108 ALA B CA 1
ATOM 2427 C C . ALA B 1 108 ? 0.264 -20.25 -12.992 1 98.75 108 ALA B C 1
ATOM 2429 O O . ALA B 1 108 ? 0.743 -21.047 -12.188 1 98.75 108 ALA B O 1
ATOM 2430 N N . ALA B 1 109 ? -1.008 -20.094 -13.242 1 98.38 109 ALA B N 1
ATOM 2431 C CA . ALA B 1 109 ? -1.959 -20.922 -12.516 1 98.38 109 ALA B CA 1
ATOM 2432 C C . ALA B 1 109 ? -1.739 -22.406 -12.82 1 98.38 109 ALA B C 1
ATOM 2434 O O . ALA B 1 109 ? -1.802 -23.25 -11.922 1 98.38 109 ALA B O 1
ATOM 2435 N N . GLN B 1 110 ? -1.504 -22.719 -14.047 1 98 110 GLN B N 1
ATOM 2436 C CA . GLN B 1 110 ? -1.237 -24.094 -14.438 1 98 110 GLN B CA 1
ATOM 2437 C C . GLN B 1 110 ? 0.015 -24.625 -13.75 1 98 110 GLN B C 1
ATOM 2439 O O . GLN B 1 110 ? 0.019 -25.766 -13.25 1 98 110 GLN B O 1
ATOM 2444 N N . PHE B 1 111 ? 1.046 -23.891 -13.695 1 98.5 111 PHE B N 1
ATOM 2445 C CA . PHE B 1 111 ? 2.295 -24.297 -13.062 1 98.5 111 PHE B CA 1
ATOM 2446 C C . PHE B 1 111 ? 2.082 -24.562 -11.578 1 98.5 111 PHE B C 1
ATOM 2448 O O . PHE B 1 111 ? 2.562 -25.578 -11.055 1 98.5 111 PHE B O 1
ATOM 2455 N N . ILE B 1 112 ? 1.375 -23.625 -10.953 1 98.44 112 ILE B N 1
ATOM 2456 C CA . ILE B 1 112 ? 1.108 -23.781 -9.523 1 98.44 112 ILE B CA 1
ATOM 2457 C C . ILE B 1 112 ? 0.252 -25.016 -9.281 1 98.44 112 ILE B C 1
ATOM 2459 O O . ILE B 1 112 ? 0.518 -25.797 -8.359 1 98.44 112 ILE B O 1
ATOM 2463 N N . HIS B 1 113 ? -0.68 -25.203 -10.148 1 96.31 113 HIS B N 1
ATOM 2464 C CA . HIS B 1 113 ? -1.619 -26.312 -10.016 1 96.31 113 HIS B CA 1
ATOM 2465 C C . HIS B 1 113 ? -0.915 -27.656 -10.172 1 96.31 113 HIS B C 1
ATOM 2467 O O . HIS B 1 113 ? -1.269 -28.641 -9.508 1 96.31 113 HIS B O 1
ATOM 2473 N N . GLU B 1 114 ? 0.003 -27.641 -10.984 1 94.75 114 GLU B N 1
ATOM 2474 C CA . GLU B 1 114 ? 0.694 -28.891 -11.305 1 94.75 114 GLU B CA 1
ATOM 2475 C C . GLU B 1 114 ? 1.732 -29.234 -10.242 1 94.75 114 GLU B C 1
ATOM 2477 O O . GLU B 1 114 ? 2.223 -30.359 -10.188 1 94.75 114 GLU B O 1
ATOM 2482 N N . ALA B 1 115 ? 1.932 -28.188 -9.438 1 89.69 115 ALA B N 1
ATOM 2483 C CA . ALA B 1 115 ? 2.918 -28.453 -8.391 1 89.69 115 ALA B CA 1
ATOM 2484 C C . ALA B 1 115 ? 2.389 -29.453 -7.375 1 89.69 115 ALA B C 1
ATOM 2486 O O . ALA B 1 115 ? 1.315 -29.266 -6.801 1 89.69 115 ALA B O 1
ATOM 2487 N N . LEU B 1 116 ? 2.732 -30.609 -7.375 1 73.75 116 LEU B N 1
ATOM 2488 C CA . LEU B 1 116 ? 2.307 -31.734 -6.547 1 73.75 116 LEU B CA 1
ATOM 2489 C C . LEU B 1 116 ? 2.652 -31.5 -5.082 1 73.75 116 LEU B C 1
ATOM 2491 O O . LEU B 1 116 ? 1.982 -32 -4.184 1 73.75 116 LEU B O 1
ATOM 2495 N N . ASN B 1 117 ? 3.658 -30.781 -4.785 1 86 117 ASN B N 1
ATOM 2496 C CA . ASN B 1 117 ? 4.125 -30.469 -3.439 1 86 117 ASN B CA 1
ATOM 2497 C C . ASN B 1 117 ? 4.098 -28.969 -3.184 1 86 117 ASN B C 1
ATOM 2499 O O . ASN B 1 117 ? 3.166 -28.266 -3.602 1 86 117 ASN B O 1
ATOM 2503 N N . ASN B 1 118 ? 5.203 -28.5 -2.488 1 96.94 118 ASN B N 1
ATOM 2504 C CA . ASN B 1 118 ? 5.266 -27.094 -2.096 1 96.94 118 ASN B CA 1
ATOM 2505 C C . ASN B 1 118 ? 5.82 -26.219 -3.217 1 96.94 118 ASN B C 1
ATOM 2507 O O . ASN B 1 118 ? 6.816 -26.578 -3.85 1 96.94 118 ASN B O 1
ATOM 2511 N N . VAL B 1 119 ? 5.098 -25.234 -3.547 1 98.62 119 VAL B N 1
ATOM 2512 C CA . VAL B 1 119 ? 5.555 -24.281 -4.555 1 98.62 119 VAL B CA 1
ATOM 2513 C C . VAL B 1 119 ? 5.836 -22.922 -3.898 1 98.62 119 VAL B C 1
ATOM 2515 O O . VAL B 1 119 ? 5.082 -22.484 -3.027 1 98.62 119 VAL B O 1
ATOM 2518 N N . LEU B 1 120 ? 6.941 -22.344 -4.219 1 98.5 120 LEU B N 1
ATOM 2519 C CA . LEU B 1 120 ? 7.258 -20.953 -3.879 1 98.5 120 LEU B CA 1
ATOM 2520 C C . LEU B 1 120 ? 6.961 -20.031 -5.055 1 98.5 120 LEU B C 1
ATOM 2522 O O . LEU B 1 120 ? 7.5 -20.219 -6.148 1 98.5 120 LEU B O 1
ATOM 2526 N N . VAL B 1 121 ? 6.055 -19.094 -4.875 1 98.75 121 VAL B N 1
ATOM 2527 C CA . VAL B 1 121 ? 5.859 -17.969 -5.793 1 98.75 121 VAL B CA 1
ATOM 2528 C C . VAL B 1 121 ? 6.488 -16.703 -5.211 1 98.75 121 VAL B C 1
ATOM 2530 O O . VAL B 1 121 ? 6.094 -16.25 -4.133 1 98.75 121 VAL B O 1
ATOM 2533 N N . HIS B 1 122 ? 7.473 -16.203 -5.918 1 98 122 HIS B N 1
ATOM 2534 C CA . HIS B 1 122 ? 8.156 -15.078 -5.297 1 98 122 HIS B CA 1
ATOM 2535 C C . HIS B 1 122 ? 8.375 -13.953 -6.301 1 98 122 HIS B C 1
ATOM 2537 O O . HIS B 1 122 ? 8.25 -14.156 -7.512 1 98 122 HIS B O 1
ATOM 2543 N N . CYS B 1 123 ? 8.523 -12.742 -5.863 1 96.31 123 CYS B N 1
ATOM 2544 C CA . CYS B 1 123 ? 9.117 -11.609 -6.559 1 96.31 123 CYS B CA 1
ATOM 2545 C C . CYS B 1 123 ? 10.188 -10.938 -5.703 1 96.31 123 CYS B C 1
ATOM 2547 O O . CYS B 1 123 ? 10.891 -11.609 -4.945 1 96.31 123 CYS B O 1
ATOM 2549 N N . VAL B 1 124 ? 10.453 -9.727 -5.922 1 89.81 124 VAL B N 1
ATOM 2550 C CA . VAL B 1 124 ? 11.523 -9.078 -5.168 1 89.81 124 VAL B CA 1
ATOM 2551 C C . VAL B 1 124 ? 11.125 -8.969 -3.699 1 89.81 124 VAL B C 1
ATOM 2553 O O . VAL B 1 124 ? 11.859 -9.406 -2.812 1 89.81 124 VAL B O 1
ATOM 2556 N N . MET B 1 125 ? 9.945 -8.492 -3.424 1 85.69 125 MET B N 1
ATOM 2557 C CA . MET B 1 125 ? 9.5 -8.273 -2.051 1 85.69 125 MET B CA 1
ATOM 2558 C C . MET B 1 125 ? 8.5 -9.336 -1.625 1 85.69 125 MET B C 1
ATOM 2560 O O . MET B 1 125 ? 8.234 -9.508 -0.433 1 85.69 125 MET B O 1
ATOM 2564 N N . GLY B 1 126 ? 7.824 -10.055 -2.6 1 91.06 126 GLY B N 1
ATOM 2565 C CA . GLY B 1 126 ? 6.781 -11.016 -2.266 1 91.06 126 GLY B CA 1
ATOM 2566 C C . GLY B 1 126 ? 5.473 -10.359 -1.869 1 91.06 126 GLY B C 1
ATOM 2567 O O . GLY B 1 126 ? 4.77 -10.852 -0.985 1 91.06 126 GLY B O 1
ATOM 2568 N N . ARG B 1 127 ? 5.109 -9.25 -2.533 1 89.56 127 ARG B N 1
ATOM 2569 C CA . ARG B 1 127 ? 3.955 -8.516 -2.018 1 89.56 127 ARG B CA 1
ATOM 2570 C C . ARG B 1 127 ? 3.047 -8.062 -3.154 1 89.56 127 ARG B C 1
ATOM 2572 O O . ARG B 1 127 ? 1.879 -7.738 -2.928 1 89.56 127 ARG B O 1
ATOM 2579 N N . SER B 1 128 ? 3.469 -8.047 -4.391 1 91.5 128 SER B N 1
ATOM 2580 C CA . SER B 1 128 ? 2.662 -7.508 -5.48 1 91.5 128 SER B CA 1
ATOM 2581 C C . SER B 1 128 ? 2.607 -8.477 -6.656 1 91.5 128 SER B C 1
ATOM 2583 O O . SER B 1 128 ? 1.592 -9.141 -6.871 1 91.5 128 SER B O 1
ATOM 2585 N N . ARG B 1 129 ? 3.803 -8.633 -7.363 1 96.31 129 ARG B N 1
ATOM 2586 C CA . ARG B 1 129 ? 3.828 -9.5 -8.539 1 96.31 129 ARG B CA 1
ATOM 2587 C C . ARG B 1 129 ? 3.455 -10.93 -8.172 1 96.31 129 ARG B C 1
ATOM 2589 O O . ARG B 1 129 ? 2.547 -11.516 -8.773 1 96.31 129 ARG B O 1
ATOM 2596 N N . SER B 1 130 ? 4.191 -11.469 -7.141 1 98.25 130 SER B N 1
ATOM 2597 C CA . SER B 1 130 ? 3.941 -12.836 -6.703 1 98.25 130 SER B CA 1
ATOM 2598 C C . SER B 1 130 ? 2.545 -12.977 -6.105 1 98.25 130 SER B C 1
ATOM 2600 O O . SER B 1 130 ? 1.821 -13.922 -6.43 1 98.25 130 SER B O 1
ATOM 2602 N N . ALA B 1 131 ? 2.211 -12.055 -5.277 1 97.31 131 ALA B N 1
ATOM 2603 C CA . ALA B 1 131 ? 0.888 -12.078 -4.66 1 97.31 131 ALA B CA 1
ATOM 2604 C C . ALA B 1 131 ? -0.213 -12.062 -5.715 1 97.31 131 ALA B C 1
ATOM 2606 O O . ALA B 1 131 ? -1.196 -12.797 -5.609 1 97.31 131 ALA B O 1
ATOM 2607 N N . THR B 1 132 ? -0.056 -11.258 -6.707 1 98.62 132 THR B N 1
ATOM 2608 C CA . THR B 1 132 ? -1.045 -11.141 -7.773 1 98.62 132 THR B CA 1
ATOM 2609 C C . THR B 1 132 ? -1.267 -12.484 -8.461 1 98.62 132 THR B C 1
ATOM 2611 O O . THR B 1 132 ? -2.408 -12.898 -8.68 1 98.62 132 THR B O 1
ATOM 2614 N N . LEU B 1 133 ? -0.208 -13.164 -8.727 1 98.88 133 LEU B N 1
ATOM 2615 C CA . LEU B 1 133 ? -0.304 -14.453 -9.414 1 98.88 133 LEU B CA 1
ATOM 2616 C C . LEU B 1 133 ? -0.95 -15.5 -8.516 1 98.88 133 LEU B C 1
ATOM 2618 O O . LEU B 1 133 ? -1.737 -16.328 -8.992 1 98.88 133 LEU B O 1
ATOM 2622 N N . VAL B 1 134 ? -0.644 -15.5 -7.273 1 98.81 134 VAL B N 1
ATOM 2623 C CA . VAL B 1 134 ? -1.246 -16.438 -6.336 1 98.81 134 VAL B CA 1
ATOM 2624 C C . VAL B 1 134 ? -2.738 -16.156 -6.199 1 98.81 134 VAL B C 1
ATOM 2626 O O . VAL B 1 134 ? -3.557 -17.078 -6.188 1 98.81 134 VAL B O 1
ATOM 2629 N N . LEU B 1 135 ? -3.09 -14.852 -6.141 1 98.75 135 LEU B N 1
ATOM 2630 C CA . LEU B 1 135 ? -4.504 -14.5 -6.078 1 98.75 135 LEU B CA 1
ATOM 2631 C C . LEU B 1 135 ? -5.246 -15 -7.309 1 98.75 135 LEU B C 1
ATOM 2633 O O . LEU B 1 135 ? -6.312 -15.609 -7.191 1 98.75 135 LEU B O 1
ATOM 2637 N N . ALA B 1 136 ? -4.672 -14.773 -8.469 1 98.81 136 ALA B N 1
ATOM 2638 C CA . ALA B 1 136 ? -5.285 -15.25 -9.703 1 98.81 136 ALA B CA 1
ATOM 2639 C C . ALA B 1 136 ? -5.457 -16.766 -9.688 1 98.81 136 ALA B C 1
ATOM 2641 O O . ALA B 1 1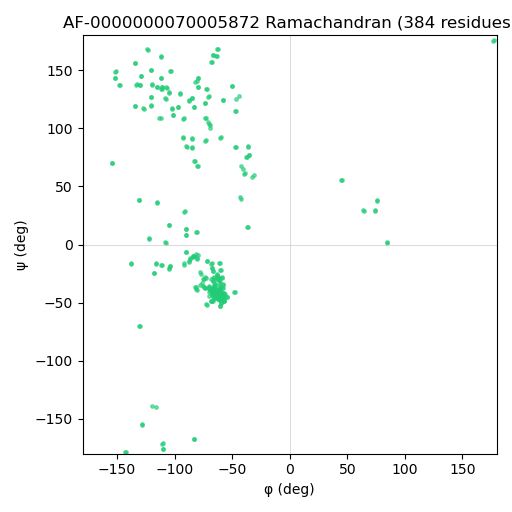36 ? -6.5 -17.281 -10.094 1 98.81 136 ALA B O 1
ATOM 2642 N N . TYR B 1 137 ? -4.473 -17.5 -9.219 1 98.75 137 TYR B N 1
ATOM 2643 C CA . TYR B 1 137 ? -4.543 -18.953 -9.109 1 98.75 137 TYR B CA 1
ATOM 2644 C C . TYR B 1 137 ? -5.727 -19.375 -8.242 1 98.75 137 TYR B C 1
ATOM 2646 O O . TYR B 1 137 ? -6.492 -20.25 -8.625 1 98.75 137 TYR B O 1
ATOM 2654 N N . LEU B 1 138 ? -5.84 -18.75 -7.105 1 98.31 138 LEU B N 1
ATOM 2655 C CA . LEU B 1 138 ? -6.914 -19.109 -6.184 1 98.31 138 LEU B CA 1
ATOM 2656 C C . LEU B 1 138 ? -8.281 -18.844 -6.805 1 98.31 138 LEU B C 1
ATOM 2658 O O . LEU B 1 138 ? -9.219 -19.609 -6.613 1 98.31 138 LEU B O 1
ATOM 2662 N N . MET B 1 139 ? -8.344 -17.75 -7.52 1 98.12 139 MET B N 1
ATOM 2663 C CA . MET B 1 139 ? -9.594 -17.406 -8.195 1 98.12 139 MET B CA 1
ATOM 2664 C C . MET B 1 139 ? -9.922 -18.422 -9.281 1 98.12 139 MET B C 1
ATOM 2666 O O . MET B 1 139 ? -11.07 -18.859 -9.406 1 98.12 139 MET B O 1
ATOM 2670 N N . MET B 1 140 ? -8.969 -18.828 -10.023 1 97.94 140 MET B N 1
ATOM 2671 C CA . MET B 1 140 ? -9.172 -19.672 -11.195 1 97.94 140 MET B CA 1
ATOM 2672 C C . MET B 1 140 ? -9.344 -21.125 -10.797 1 97.94 140 MET B C 1
ATOM 2674 O O . MET B 1 140 ? -10.203 -21.828 -11.336 1 97.94 140 MET B O 1
ATOM 2678 N N . GLU B 1 141 ? -8.562 -21.578 -9.781 1 96.94 141 GLU B N 1
ATOM 2679 C CA . GLU B 1 141 ? -8.508 -23.016 -9.5 1 96.94 141 GLU B CA 1
ATOM 2680 C C . GLU B 1 141 ? -9.328 -23.359 -8.266 1 96.94 141 GLU B C 1
ATOM 2682 O O . GLU B 1 141 ? -9.695 -24.531 -8.07 1 96.94 141 GLU B O 1
ATOM 2687 N N . HIS B 1 142 ? -9.633 -22.391 -7.445 1 96.19 142 HIS B N 1
ATOM 2688 C CA . HIS B 1 142 ? -10.383 -22.688 -6.23 1 96.19 142 HIS B CA 1
ATOM 2689 C C . HIS B 1 142 ? -11.68 -21.891 -6.176 1 96.19 142 HIS B C 1
ATOM 2691 O O . HIS B 1 142 ? -12.305 -21.797 -5.121 1 96.19 142 HIS B O 1
ATOM 2697 N N . SER B 1 143 ? -11.984 -21.172 -7.199 1 95.56 143 SER B N 1
ATOM 2698 C CA . SER B 1 143 ? -13.258 -20.5 -7.426 1 95.56 143 SER B CA 1
ATOM 2699 C C . SER B 1 143 ? -13.508 -19.406 -6.379 1 95.56 143 SER B C 1
ATOM 2701 O O . SER B 1 143 ? -14.648 -19.172 -5.988 1 95.56 143 SER B O 1
ATOM 2703 N N . LEU B 1 144 ? -12.484 -18.859 -5.887 1 96.38 144 LEU B N 1
ATOM 2704 C CA . LEU B 1 144 ? -12.648 -17.734 -4.973 1 96.38 144 LEU B CA 1
ATOM 2705 C C . LEU B 1 144 ? -12.922 -16.453 -5.742 1 96.38 144 LEU B C 1
ATOM 2707 O O . LEU B 1 144 ? -12.383 -16.25 -6.832 1 96.38 144 LEU B O 1
ATOM 2711 N N . SER B 1 145 ? -13.797 -15.625 -5.141 1 96.38 145 SER B N 1
ATOM 2712 C CA . SER B 1 145 ? -13.859 -14.258 -5.641 1 96.38 145 SER B CA 1
ATOM 2713 C C . SER B 1 145 ? -12.562 -13.5 -5.359 1 96.38 145 SER B C 1
ATOM 2715 O O . SER B 1 145 ? -11.766 -13.93 -4.52 1 96.38 145 SER B O 1
ATOM 2717 N N . VAL B 1 146 ? -12.375 -12.406 -6.039 1 97.56 146 VAL B N 1
ATOM 2718 C CA . VAL B 1 146 ? -11.18 -11.602 -5.785 1 97.56 146 VAL B CA 1
ATOM 2719 C C . VAL B 1 146 ? -11.172 -11.125 -4.336 1 97.56 146 VAL B C 1
ATOM 2721 O O . VAL B 1 146 ? -10.125 -11.078 -3.695 1 97.56 146 VAL B O 1
ATOM 2724 N N . VAL B 1 147 ? -12.297 -10.828 -3.758 1 93.5 147 VAL B N 1
ATOM 2725 C CA . VAL B 1 147 ? -12.406 -10.367 -2.375 1 93.5 147 VAL B CA 1
ATOM 2726 C C . VAL B 1 147 ? -12 -11.5 -1.428 1 93.5 147 VAL B C 1
ATOM 2728 O O . VAL B 1 147 ? -11.172 -11.297 -0.533 1 93.5 147 VAL B O 1
ATOM 2731 N N . ASP B 1 148 ? -12.516 -12.664 -1.719 1 95.12 148 ASP B N 1
ATOM 2732 C CA . ASP B 1 148 ? -12.219 -13.797 -0.855 1 95.12 148 ASP B CA 1
ATOM 2733 C C . ASP B 1 148 ? -10.742 -14.188 -0.95 1 95.12 148 ASP B C 1
ATOM 2735 O O . ASP B 1 148 ? -10.125 -14.555 0.052 1 95.12 148 ASP B O 1
ATOM 2739 N N . ALA B 1 149 ? -10.258 -14.164 -2.148 1 97.25 149 ALA B N 1
ATOM 2740 C CA . ALA B 1 149 ? -8.844 -14.484 -2.344 1 97.25 149 ALA B CA 1
ATOM 2741 C C . ALA B 1 149 ? -7.949 -13.516 -1.585 1 97.25 149 ALA B C 1
ATOM 2743 O O . ALA B 1 149 ? -7.043 -13.93 -0.862 1 97.25 149 ALA B O 1
ATOM 2744 N N . ILE B 1 150 ? -8.211 -12.266 -1.706 1 93.94 150 ILE B N 1
ATOM 2745 C CA . ILE B 1 150 ? -7.43 -11.234 -1.027 1 93.94 150 ILE B CA 1
ATOM 2746 C C . ILE B 1 150 ? -7.547 -11.414 0.484 1 93.94 150 ILE B C 1
ATOM 2748 O O . ILE B 1 150 ? -6.535 -11.414 1.194 1 93.94 150 ILE B O 1
ATOM 2752 N N . GLU B 1 151 ? -8.719 -11.602 0.968 1 89.5 151 GLU B N 1
ATOM 2753 C CA . GLU B 1 151 ? -8.938 -11.75 2.404 1 89.5 151 GLU B CA 1
ATOM 2754 C C . GLU B 1 151 ? -8.18 -12.945 2.959 1 89.5 151 GLU B C 1
ATOM 2756 O O . GLU B 1 151 ? -7.602 -12.875 4.047 1 89.5 151 GLU B O 1
ATOM 2761 N N . HIS B 1 152 ? -8.18 -13.938 2.213 1 92.38 152 HIS B N 1
ATOM 2762 C CA . HIS B 1 152 ? -7.496 -15.141 2.664 1 92.38 152 HIS B CA 1
ATOM 2763 C C . HIS B 1 152 ? -5.988 -14.93 2.734 1 92.38 152 HIS B C 1
ATOM 2765 O O . HIS B 1 152 ? -5.355 -15.266 3.738 1 92.38 152 HIS B O 1
ATOM 2771 N N . VAL B 1 153 ? -5.395 -14.398 1.727 1 93.81 153 VAL B N 1
ATOM 2772 C CA . VAL B 1 153 ? -3.943 -14.273 1.624 1 93.81 153 VAL B CA 1
ATOM 2773 C C . VAL B 1 153 ? -3.451 -13.18 2.564 1 93.81 153 VAL B C 1
ATOM 2775 O O . VAL B 1 153 ? -2.42 -13.328 3.221 1 93.81 153 VAL B O 1
ATOM 2778 N N . ARG B 1 154 ? -4.227 -12.156 2.648 1 87 154 ARG B N 1
ATOM 2779 C CA . ARG B 1 154 ? -3.781 -11.016 3.441 1 87 154 ARG B CA 1
ATOM 2780 C C . ARG B 1 154 ? -3.703 -11.375 4.922 1 87 154 ARG B C 1
ATOM 2782 O O . ARG B 1 154 ? -3.021 -10.695 5.691 1 87 154 ARG B O 1
ATOM 2789 N N . GLN B 1 155 ? -4.418 -12.375 5.363 1 84 155 GLN B N 1
ATOM 2790 C CA . GLN B 1 155 ? -4.379 -12.836 6.746 1 84 155 GLN B CA 1
ATOM 2791 C C . GLN B 1 155 ? -3.061 -13.547 7.055 1 84 155 GLN B C 1
ATOM 2793 O O . GLN B 1 155 ? -2.711 -13.734 8.219 1 84 155 GLN B O 1
ATOM 2798 N N . ARG B 1 156 ? -2.4 -13.844 6.062 1 87.5 156 ARG B N 1
ATOM 2799 C CA . ARG B 1 156 ? -1.221 -14.68 6.242 1 87.5 156 ARG B CA 1
ATOM 2800 C C . ARG B 1 156 ? 0.045 -13.945 5.82 1 87.5 156 ARG B C 1
ATOM 2802 O O . ARG B 1 156 ? 1.139 -14.25 6.301 1 87.5 156 ARG B O 1
ATOM 2809 N N . ARG B 1 157 ? -0.155 -13.047 4.996 1 86.19 157 ARG B N 1
ATOM 2810 C CA . ARG B 1 157 ? 0.967 -12.281 4.473 1 86.19 157 ARG B CA 1
ATOM 2811 C C . ARG B 1 157 ? 0.527 -10.875 4.07 1 86.19 157 ARG B C 1
ATOM 2813 O O . ARG B 1 157 ? -0.556 -10.695 3.512 1 86.19 157 ARG B O 1
ATOM 2820 N N . CYS B 1 158 ? 1.459 -9.984 4.332 1 80.69 158 CYS B N 1
ATOM 2821 C CA . CYS B 1 158 ? 1.22 -8.625 3.852 1 80.69 158 CYS B CA 1
ATOM 2822 C C . CYS B 1 158 ? 1.392 -8.539 2.34 1 80.69 158 CYS B C 1
ATOM 2824 O O . CYS B 1 158 ? 2.51 -8.648 1.831 1 80.69 158 CYS B O 1
ATOM 2826 N N . ILE B 1 159 ? 0.309 -8.375 1.693 1 87.5 159 ILE B N 1
ATOM 2827 C CA . ILE B 1 159 ? 0.353 -8.25 0.241 1 87.5 159 ILE B CA 1
ATOM 2828 C C . ILE B 1 159 ? -0.236 -6.902 -0.176 1 87.5 159 ILE B C 1
ATOM 2830 O O . ILE B 1 159 ? -1.106 -6.359 0.509 1 87.5 159 ILE B O 1
ATOM 2834 N N . LEU B 1 160 ? 0.282 -6.41 -1.289 1 84.25 160 LEU B N 1
ATOM 2835 C CA . LEU B 1 160 ? -0.168 -5.133 -1.829 1 84.25 160 LEU B CA 1
ATOM 2836 C C . LEU B 1 160 ? 0.053 -5.07 -3.338 1 84.25 160 LEU B C 1
ATOM 2838 O O . LEU B 1 160 ? 0.873 -4.285 -3.818 1 84.25 160 LEU B O 1
ATOM 2842 N N . PRO B 1 161 ? -0.752 -5.875 -4.078 1 91.44 161 PRO B N 1
ATOM 2843 C CA . PRO B 1 161 ? -0.647 -5.688 -5.527 1 91.44 161 PRO B CA 1
ATOM 2844 C C . PRO B 1 161 ? -0.769 -4.223 -5.945 1 91.44 161 PRO B C 1
ATOM 2846 O O . PRO B 1 161 ? -1.586 -3.486 -5.391 1 91.44 161 PRO B O 1
ATOM 2849 N N . ASN B 1 162 ? 0.114 -3.873 -6.844 1 83.38 162 ASN B N 1
ATOM 2850 C CA . ASN B 1 162 ? -0.015 -2.488 -7.285 1 83.38 162 ASN B CA 1
ATOM 2851 C C . ASN B 1 162 ? -1.359 -2.236 -7.961 1 83.38 162 ASN B C 1
ATOM 2853 O O . ASN B 1 162 ? -2.078 -3.182 -8.289 1 83.38 162 ASN B O 1
ATOM 2857 N N . HIS B 1 163 ? -1.699 -0.972 -8.195 1 82.94 163 HIS B N 1
ATOM 2858 C CA . HIS B 1 163 ? -3.018 -0.567 -8.672 1 82.94 163 HIS B CA 1
ATOM 2859 C C . HIS B 1 163 ? -3.365 -1.258 -9.984 1 82.94 163 HIS B C 1
ATOM 2861 O O . HIS B 1 163 ? -4.492 -1.718 -10.164 1 82.94 163 HIS B O 1
ATOM 2867 N N . GLY B 1 164 ? -2.471 -1.235 -10.938 1 89.5 164 GLY B N 1
ATOM 2868 C CA . GLY B 1 164 ? -2.717 -1.868 -12.219 1 89.5 164 GLY B CA 1
ATOM 2869 C C . GLY B 1 164 ? -2.963 -3.361 -12.117 1 89.5 164 GLY B C 1
ATOM 2870 O O . GLY B 1 164 ? -3.814 -3.908 -12.82 1 89.5 164 GLY B O 1
ATOM 2871 N N . PHE B 1 165 ? -2.254 -4.012 -11.242 1 95.25 165 PHE B N 1
ATOM 2872 C CA . PHE B 1 165 ? -2.441 -5.441 -11.031 1 95.25 165 PHE B CA 1
ATOM 2873 C C . PHE B 1 165 ? -3.809 -5.723 -10.414 1 95.25 165 PHE B C 1
ATOM 2875 O O . PHE B 1 165 ? -4.48 -6.684 -10.797 1 95.25 165 PHE B O 1
ATOM 2882 N N . LEU B 1 166 ? -4.168 -4.906 -9.531 1 93.94 166 LEU B N 1
ATOM 2883 C CA . LEU B 1 166 ? -5.469 -5.074 -8.898 1 93.94 166 LEU B CA 1
ATOM 2884 C C . LEU B 1 166 ? -6.594 -4.891 -9.914 1 93.94 166 LEU B C 1
ATOM 2886 O O . LEU B 1 166 ? -7.605 -5.598 -9.859 1 93.94 166 LEU B O 1
ATOM 2890 N N . LYS B 1 167 ? -6.434 -3.943 -10.781 1 94.19 167 LYS B N 1
ATOM 2891 C CA . LYS B 1 167 ? -7.402 -3.76 -11.859 1 94.19 167 LYS B CA 1
ATOM 2892 C C . LYS B 1 167 ? -7.527 -5.023 -12.711 1 94.19 167 LYS B C 1
ATOM 2894 O O . LYS B 1 167 ? -8.625 -5.395 -13.125 1 94.19 167 LYS B O 1
ATOM 2899 N N . GLN B 1 168 ? -6.434 -5.582 -12.961 1 98.25 168 GLN B N 1
ATOM 2900 C CA . GLN B 1 168 ? -6.418 -6.781 -13.789 1 98.25 168 GLN B CA 1
ATOM 2901 C C . GLN B 1 168 ? -7.02 -7.969 -13.047 1 98.25 168 GLN B C 1
ATOM 2903 O O . GLN B 1 168 ? -7.719 -8.797 -13.641 1 98.25 168 GLN B O 1
ATOM 2908 N N . LEU B 1 169 ? -6.793 -8.078 -11.734 1 98.5 169 LEU B N 1
ATOM 2909 C CA . LEU B 1 169 ? -7.457 -9.094 -10.922 1 98.5 169 LEU B CA 1
ATOM 2910 C C . LEU B 1 169 ? -8.961 -8.859 -10.891 1 98.5 169 LEU B C 1
ATOM 2912 O O . LEU B 1 169 ? -9.742 -9.82 -10.922 1 98.5 169 LEU B O 1
ATOM 2916 N N . ARG B 1 170 ? -9.328 -7.625 -10.797 1 97.31 170 ARG B N 1
ATOM 2917 C CA . ARG B 1 170 ? -10.742 -7.281 -10.828 1 97.31 170 ARG B CA 1
ATOM 2918 C C . ARG B 1 170 ? -11.383 -7.742 -12.133 1 97.31 170 ARG B C 1
ATOM 2920 O O . ARG B 1 170 ? -12.469 -8.328 -12.125 1 97.31 170 ARG B O 1
ATOM 2927 N N . ALA B 1 171 ? -10.789 -7.418 -13.25 1 98 171 ALA B N 1
ATOM 2928 C CA . ALA B 1 171 ? -11.289 -7.84 -14.555 1 98 171 ALA B CA 1
ATOM 2929 C C . ALA B 1 171 ? -11.414 -9.359 -14.633 1 98 171 ALA B C 1
ATOM 2931 O O . ALA B 1 171 ? -12.391 -9.883 -15.172 1 98 171 ALA B O 1
ATOM 2932 N N . LEU B 1 172 ? -10.453 -10.055 -14.141 1 98.56 172 LEU B N 1
ATOM 2933 C CA . LEU B 1 172 ? -10.523 -11.516 -14.078 1 98.56 172 LEU B CA 1
ATOM 2934 C C . LEU B 1 172 ? -11.742 -11.969 -13.281 1 98.56 172 LEU B C 1
ATOM 2936 O O . LEU B 1 172 ? -12.438 -12.898 -13.695 1 98.56 172 LEU B O 1
ATOM 2940 N N . ASP B 1 173 ? -11.922 -11.336 -12.188 1 97.94 173 ASP B N 1
ATOM 2941 C CA . ASP B 1 173 ? -13.047 -11.695 -11.32 1 97.94 173 ASP B CA 1
ATOM 2942 C C . ASP B 1 173 ? -14.375 -11.555 -12.062 1 97.94 173 ASP B C 1
ATOM 2944 O O . ASP B 1 173 ? -15.234 -12.438 -11.977 1 97.94 173 ASP B O 1
ATOM 2948 N N . ILE B 1 174 ? -14.531 -10.492 -12.734 1 96.62 174 ILE B N 1
ATOM 2949 C CA . ILE B 1 174 ? -15.742 -10.242 -13.5 1 96.62 174 ILE B CA 1
ATOM 2950 C C . ILE B 1 174 ? -15.93 -11.336 -14.547 1 96.62 174 ILE B C 1
ATOM 2952 O O . ILE B 1 174 ? -17.016 -11.898 -14.672 1 96.62 174 ILE B O 1
ATOM 2956 N N . THR B 1 175 ? -14.922 -11.625 -15.227 1 97.06 175 THR B N 1
ATOM 2957 C CA . THR B 1 175 ? -14.961 -12.648 -16.266 1 97.06 175 THR B CA 1
ATOM 2958 C C . THR B 1 175 ? -15.344 -14 -15.68 1 97.06 175 THR B C 1
ATOM 2960 O O . THR B 1 175 ? -16.172 -14.719 -16.25 1 97.06 175 THR B O 1
ATOM 2963 N N . LEU B 1 176 ? -14.75 -14.375 -14.602 1 96.19 176 LEU B N 1
ATOM 2964 C CA . LEU B 1 176 ? -15.008 -15.672 -13.977 1 96.19 176 LEU B CA 1
ATOM 2965 C C . LEU B 1 176 ? -16.438 -15.742 -13.438 1 96.19 176 LEU B C 1
ATOM 2967 O O . LEU B 1 176 ? -17.078 -16.797 -13.508 1 96.19 176 LEU B O 1
ATOM 2971 N N . GLN B 1 177 ? -16.891 -14.633 -12.875 1 92.19 177 GLN B N 1
ATOM 2972 C CA . GLN B 1 177 ? -18.266 -14.586 -12.375 1 92.19 177 GLN B CA 1
ATOM 2973 C C . GLN B 1 177 ? -19.266 -14.758 -13.508 1 92.19 177 GLN B C 1
ATOM 2975 O O . GLN B 1 177 ? -20.281 -15.445 -13.352 1 92.19 177 GLN B O 1
ATOM 2980 N N . GLU B 1 178 ? -19 -14.125 -14.562 1 92.06 178 GLU B N 1
ATOM 2981 C CA . GLU B 1 178 ? -19.859 -14.266 -15.727 1 92.06 178 GLU B CA 1
ATOM 2982 C C . GLU B 1 178 ? -19.875 -15.703 -16.25 1 92.06 178 GLU B C 1
ATOM 2984 O O . GLU B 1 178 ? -20.922 -16.219 -16.609 1 92.06 178 GLU B O 1
ATOM 2989 N N . ALA B 1 179 ? -18.781 -16.328 -16.266 1 91.94 179 ALA B N 1
ATOM 2990 C CA . ALA B 1 179 ? -18.672 -17.719 -16.719 1 91.94 179 ALA B CA 1
ATOM 2991 C C . ALA B 1 179 ? -19.438 -18.656 -15.789 1 91.94 179 ALA B C 1
ATOM 2993 O O . ALA B 1 179 ? -20.047 -19.625 -16.25 1 91.94 179 ALA B O 1
ATOM 2994 N N . ARG B 1 180 ? -19.359 -18.391 -14.562 1 88.62 180 ARG B N 1
ATOM 2995 C CA . ARG B 1 180 ? -20.047 -19.219 -13.586 1 88.62 180 ARG B CA 1
ATOM 2996 C C . ARG B 1 180 ? -21.562 -19.062 -13.711 1 88.62 180 ARG B C 1
ATOM 2998 O O . ARG B 1 180 ? -22.297 -20.031 -13.547 1 88.62 180 ARG B O 1
ATOM 3005 N N . LEU B 1 181 ? -21.984 -17.844 -13.984 1 85.38 181 LEU B N 1
ATOM 3006 C CA . LEU B 1 181 ? -23.406 -17.594 -14.172 1 85.38 181 LEU B CA 1
ATOM 3007 C C . LEU B 1 181 ? -23.922 -18.312 -15.414 1 85.38 181 LEU B C 1
ATOM 3009 O O . LEU B 1 181 ? -25.031 -18.875 -15.398 1 85.38 181 LEU B O 1
ATOM 3013 N N . LYS B 1 182 ? -23.219 -18.281 -16.406 1 87.25 182 LYS B N 1
ATOM 3014 C CA . LYS B 1 182 ? -23.609 -18.953 -17.641 1 87.25 182 LYS B CA 1
ATOM 3015 C C . LYS B 1 182 ? -23.672 -20.453 -17.453 1 87.25 182 LYS B C 1
ATOM 3017 O O . LYS B 1 182 ? -24.562 -21.109 -18 1 87.25 182 LYS B O 1
ATOM 3022 N N . GLN B 1 183 ? -22.797 -21.016 -16.766 1 84.31 183 GLN B N 1
ATOM 3023 C CA . GLN B 1 183 ? -22.781 -22.453 -16.5 1 84.31 183 GLN B CA 1
ATOM 3024 C C . GLN B 1 183 ? -23.984 -22.875 -15.672 1 84.31 183 GLN B C 1
ATOM 3026 O O . GLN B 1 183 ? -24.562 -23.953 -15.891 1 84.31 183 GLN B O 1
ATOM 3031 N N . LYS B 1 184 ? -24.359 -22.125 -14.82 1 80.69 184 LYS B N 1
ATOM 3032 C CA . LYS B 1 184 ? -25.516 -22.422 -13.969 1 80.69 184 LYS B CA 1
ATOM 3033 C C . LYS B 1 184 ? -26.812 -22.359 -14.766 1 80.69 184 LYS B C 1
ATOM 3035 O O . LYS B 1 184 ? -27.719 -23.172 -14.555 1 80.69 184 LYS B O 1
ATOM 3040 N N . THR B 1 185 ? -26.891 -21.344 -15.555 1 78.94 185 THR B N 1
ATOM 3041 C CA . THR B 1 185 ? -28.094 -21.203 -16.359 1 78.94 185 THR B CA 1
ATOM 3042 C C . THR B 1 185 ? -28.219 -22.359 -17.359 1 78.94 185 THR B C 1
ATOM 3044 O O . THR B 1 185 ? -29.328 -22.812 -17.641 1 78.94 185 THR B O 1
ATOM 3047 N N . GLN B 1 186 ? -27.141 -22.859 -17.781 1 78.62 186 GLN B N 1
ATOM 3048 C CA . GLN B 1 186 ? -27.156 -23.969 -18.719 1 78.62 186 GLN B CA 1
ATOM 3049 C C . GLN B 1 186 ? -27.5 -25.281 -18.031 1 78.62 186 GLN B C 1
ATOM 3051 O O . GLN B 1 186 ? -28.188 -26.141 -18.594 1 78.62 186 GLN B O 1
ATOM 3056 N N . THR B 1 187 ? -27.094 -25.406 -16.844 1 76.44 187 THR B N 1
ATOM 3057 C CA . THR B 1 187 ? -27.391 -26.625 -16.109 1 76.44 187 THR B CA 1
ATOM 3058 C C . THR B 1 187 ? -28.844 -26.641 -15.664 1 76.44 187 THR B C 1
ATOM 3060 O O . THR B 1 187 ? -29.484 -27.703 -15.664 1 76.44 187 THR B O 1
ATOM 3063 N N . GLN B 1 188 ? -29.375 -25.469 -15.312 1 68.62 188 GLN B N 1
ATOM 3064 C CA . GLN B 1 188 ? -30.781 -25.406 -14.93 1 68.62 188 GLN B CA 1
ATOM 3065 C C . GLN B 1 188 ? -31.688 -25.609 -16.141 1 68.62 188 GLN B C 1
ATOM 3067 O O . GLN B 1 188 ? -32.781 -26.172 -16.016 1 68.62 188 GLN B O 1
ATOM 3072 N N . GLY B 1 189 ? -31.328 -25.125 -17.203 1 63.12 189 GLY B N 1
ATOM 3073 C CA . GLY B 1 189 ? -32.125 -25.328 -18.406 1 63.12 189 GLY B CA 1
ATOM 3074 C C . GLY B 1 189 ? -32.156 -26.781 -18.859 1 63.12 189 GLY B C 1
ATOM 3075 O O . GLY B 1 189 ? -33.125 -27.219 -19.469 1 63.12 189 GLY B O 1
ATOM 3076 N N . GLN B 1 190 ? -31.219 -27.484 -18.656 1 61.88 190 GLN B N 1
ATOM 3077 C CA . GLN B 1 190 ? -31.203 -28.875 -19.094 1 61.88 190 GLN B CA 1
ATOM 3078 C C . GLN B 1 190 ? -32.031 -29.75 -18.141 1 61.88 190 GLN B C 1
ATOM 3080 O O . GLN B 1 190 ? -32.438 -30.859 -18.516 1 61.88 190 GLN B O 1
ATOM 3085 N N . GLU B 1 191 ? -32.25 -29.391 -16.938 1 55.19 191 GLU B N 1
ATOM 3086 C CA . GLU B 1 191 ? -33.062 -30.188 -16.016 1 55.19 191 GLU B CA 1
ATOM 3087 C C . GLU B 1 191 ? -34.531 -29.906 -16.188 1 55.19 191 GLU B C 1
ATOM 3089 O O . GLU B 1 191 ? -35.375 -30.484 -15.469 1 55.19 191 GLU B O 1
ATOM 3094 N N . LYS B 1 192 ? -34.875 -28.906 -16.938 1 52.56 192 LYS B N 1
ATOM 3095 C CA . LYS B 1 192 ? -36.344 -28.812 -17.109 1 52.56 192 LYS B CA 1
ATOM 3096 C C . LYS B 1 192 ? -36.875 -29.938 -17.984 1 52.56 192 LYS B C 1
ATOM 3098 O O . LYS B 1 192 ? -36.438 -30.094 -19.125 1 52.56 192 LYS B O 1
ATOM 3103 N N . PRO B 1 193 ? -37.562 -30.969 -17.266 1 51.03 193 PRO B N 1
ATOM 3104 C CA . PRO B 1 193 ? -38.094 -32.156 -17.953 1 51.03 193 PRO B CA 1
ATOM 3105 C C . PRO B 1 193 ? -38.812 -31.812 -19.25 1 51.03 193 PRO B C 1
ATOM 3107 O O . PRO B 1 193 ? -39.5 -30.781 -19.312 1 51.03 193 PRO B O 1
ATOM 3110 N N . ARG B 1 194 ? -38.438 -32.469 -20.359 1 36.38 194 ARG B N 1
ATOM 3111 C CA . ARG B 1 194 ? -39.406 -32.469 -21.453 1 36.38 194 ARG B CA 1
ATOM 3112 C C . ARG B 1 194 ? -40.781 -32.875 -20.984 1 36.38 194 ARG B C 1
ATOM 3114 O O . ARG B 1 194 ? -40.938 -33.75 -20.141 1 36.38 194 ARG B O 1
#